Protein 4EFH (pdb70)

CATH classification: 3.30.420.40 (+2 more: 3.30.420.40, 3.90.640.10)

Solvent-accessible surface area: 17224 Å² total; per-residue (Å²): 154,85,8,0,0,0,6,9,13,11,15,84,0,30,0,0,22,7,18,3,48,36,16,134,8,53,2,21,1,9,0,0,61,44,138,180,119,103,199,137,117,20,17,10,0,93,84,0,57,83,70,106,55,106,4,68,35,63,108,3,3,76,65,10,35,21,113,48,40,70,1,0,52,51,0,1,91,28,0,0,81,73,60,14,184,18,23,0,85,121,25,30,0,0,0,2,9,3,2,89,23,61,138,58,14,30,49,83,7,0,77,16,0,4,109,63,9,72,0,54,12,0,27,2,9,44,22,0,10,0,1,0,13,22,29,26,53,2,22,0,0,0,0,16,1,24,47,1,13,0,6,0,0,0,0,106,60,10,130,5,24,61,120,0,11,46,102,13,63,1,0,2,77,34,0,8,64,24,0,12,140,7,0,79,119,82,68,47,82,18,98,77,74,52,50,88,78,32,0,87,37,0,18,93,143,27,5,27,4,2,96,51,37,150,122,36,62,125,45,26,91,79,59,83,81,31,77,99,77,32,115,23,110,122,45,50,95,16,47,0,3,37,4,29,0,36,0,0,0,0,0,6,65,6,80,52,45,72,58,188,50,36,0,0,21,64,5,0,58,55,0,0,87,101,4,90,105,115,25,46,140,44,0,1,15,32,0,1,0,0,9,34,7,0,73,14,89,33,1,32,93,15,0,66,80,31,0,79,84,69,11,76,121,136,43,144,8,92,28,24,32,23,118,72,22,96,67,2,14,0,19,0,0,0,11,5,2,34,13,101,33,1,88,109,31,19,0,35,61,146,48,8,110,146,53,23,27,59,19,0,52,122,57,45,141,42,64,111,108,65,8,7,120,25,1,108,180,26,84,169,32,140,155,87

Structure (mmCIF, N/CA/C/O backbone):
data_4EFH
#
_entry.id   4EFH
#
_cell.length_a   53.006
_cell.length_b   71.791
_cell.length_c   126.089
_cell.angle_alpha   90.000
_cell.angle_beta   90.000
_cell.angle_gamma   90.000
#
_symmetry.space_group_name_H-M   'P 21 21 21'
#
loop_
_entity.id
_entity.type
_entity.pdbx_description
1 polymer Actin-1
2 polymer 'Protein spire'
3 non-polymer 'CALCIUM ION'
4 non-polymer "ADENOSINE-5'-DIPHOSPHATE"
5 water water
#
loop_
_atom_site.group_PDB
_atom_site.id
_atom_site.type_symbol
_atom_site.label_atom_id
_atom_site.label_alt_id
_atom_site.label_comp_id
_atom_site.label_asym_id
_atom_site.label_entity_id
_atom_site.label_seq_id
_atom_site.pdbx_PDB_ins_code
_atom_site.Cartn_x
_atom_site.Cartn_y
_atom_site.Cartn_z
_atom_site.occupancy
_atom_site.B_iso_or_equiv
_atom_site.auth_seq_id
_atom_site.auth_comp_id
_atom_site.auth_asym_id
_atom_site.auth_atom_id
_atom_site.pdbx_PDB_model_num
ATOM 1 N N . VAL A 1 5 ? 18.086 6.525 -42.278 1.00 51.12 5 VAL A N 1
ATOM 2 C CA . VAL A 1 5 ? 17.281 7.725 -42.555 1.00 50.25 5 VAL A CA 1
ATOM 3 C C . VAL A 1 5 ? 16.028 7.721 -41.669 1.00 49.04 5 VAL A C 1
ATOM 4 O O . VAL A 1 5 ? 14.911 7.528 -42.172 1.00 49.03 5 VAL A O 1
ATOM 6 N N . GLN A 1 6 ? 16.218 7.907 -40.344 1.00 39.84 6 GLN A N 1
ATOM 7 C CA . GLN A 1 6 ? 15.107 7.836 -39.395 1.00 35.71 6 GLN A CA 1
ATOM 8 C C . GLN A 1 6 ? 14.359 9.122 -39.224 1.00 32.31 6 GLN A C 1
ATOM 9 O O . GLN A 1 6 ? 14.969 10.155 -38.933 1.00 31.70 6 GLN A O 1
ATOM 15 N N . ALA A 1 7 ? 13.019 9.060 -39.371 1.00 22.49 7 ALA A N 1
ATOM 16 C CA . ALA A 1 7 ? 12.160 10.214 -39.119 1.00 17.78 7 ALA A CA 1
ATOM 17 C C . ALA A 1 7 ? 11.959 10.317 -37.606 1.00 19.88 7 ALA A C 1
ATOM 18 O O . ALA A 1 7 ? 12.015 9.302 -36.892 1.00 17.70 7 ALA A O 1
ATOM 20 N N . LEU A 1 8 ? 11.753 11.550 -37.112 1.00 17.08 8 LEU A N 1
ATOM 21 C CA . LEU A 1 8 ? 11.543 11.792 -35.679 1.00 14.99 8 LEU A CA 1
ATOM 22 C C . LEU A 1 8 ? 10.095 12.060 -35.456 1.00 19.31 8 LEU A C 1
ATOM 23 O O . LEU A 1 8 ? 9.431 12.626 -36.323 1.00 18.97 8 LEU A O 1
ATOM 28 N N . VAL A 1 9 ? 9.582 11.608 -34.315 1.00 16.26 9 VAL A N 1
ATOM 29 C CA . VAL A 1 9 ? 8.172 11.781 -33.973 1.00 15.60 9 VAL A CA 1
ATOM 30 C C . VAL A 1 9 ? 8.114 12.478 -32.650 1.00 19.88 9 VAL A C 1
ATOM 31 O O . VAL A 1 9 ? 8.684 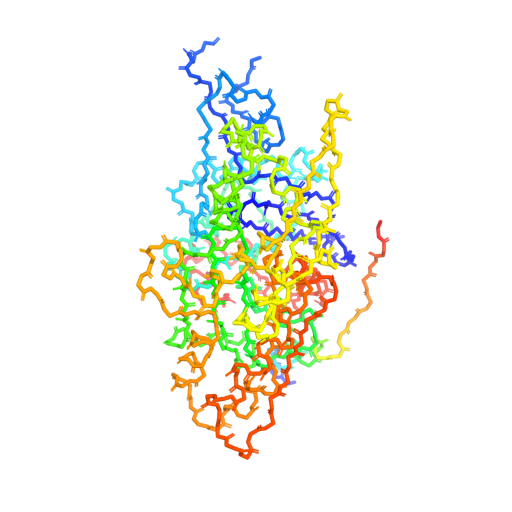11.984 -31.669 1.00 20.15 9 VAL A O 1
ATOM 35 N N . ILE A 1 10 ? 7.476 13.658 -32.637 1.00 16.37 10 ILE A N 1
ATOM 36 C CA . ILE A 1 10 ? 7.378 14.488 -31.444 1.00 16.03 10 ILE A CA 1
ATOM 37 C C . ILE A 1 10 ? 5.955 14.819 -31.141 1.00 21.35 10 ILE A C 1
ATOM 38 O O . ILE A 1 10 ? 5.291 15.561 -31.878 1.00 21.43 10 ILE A O 1
ATOM 43 N N . ASP A 1 11 ? 5.512 14.314 -30.008 1.00 18.17 11 ASP A N 1
ATOM 44 C CA . ASP A 1 11 ? 4.178 14.548 -29.496 1.00 17.70 11 ASP A CA 1
ATOM 45 C C . ASP A 1 11 ? 4.298 15.499 -28.320 1.00 24.10 11 ASP A C 1
ATOM 46 O O . ASP A 1 11 ? 4.746 15.116 -27.247 1.00 23.65 11 ASP A O 1
ATOM 51 N N . ASN A 1 12 ? 3.927 16.750 -28.546 1.00 24.69 12 ASN A N 1
ATOM 52 C CA . ASN A 1 12 ? 3.994 17.818 -27.552 1.00 26.68 12 ASN A CA 1
ATOM 53 C C . ASN A 1 12 ? 2.637 17.893 -26.831 1.00 32.05 12 ASN A C 1
ATOM 54 O O . ASN A 1 12 ? 1.662 18.443 -27.352 1.00 33.91 12 ASN A O 1
ATOM 59 N N . GLY A 1 13 ? 2.568 17.257 -25.683 1.00 27.21 13 GLY A N 1
ATOM 60 C CA . GLY A 1 13 ? 1.333 17.197 -24.928 1.00 26.49 13 GLY A CA 1
ATOM 61 C C . GLY A 1 13 ? 1.279 18.320 -23.937 1.00 28.82 13 GLY A C 1
ATOM 62 O O . GLY A 1 13 ? 2.317 18.866 -23.589 1.00 29.84 13 GLY A O 1
ATOM 63 N N . SER A 1 14 ? 0.089 18.627 -23.431 1.00 23.53 14 SER A N 1
ATOM 64 C CA . SER A 1 14 ? -0.117 19.679 -22.440 1.00 23.10 14 SER A CA 1
ATOM 65 C C . SER A 1 14 ? 0.650 19.431 -21.137 1.00 27.14 14 SER A C 1
ATOM 66 O O . SER A 1 14 ? 0.984 20.385 -20.398 1.00 27.97 14 SER A O 1
ATOM 69 N N . GLY A 1 15 ? 0.945 18.158 -20.885 1.00 20.49 15 GLY A N 1
ATOM 70 C CA . GLY A 1 15 ? 1.634 17.756 -19.676 1.00 20.75 15 GLY A CA 1
ATOM 71 C C . GLY A 1 15 ? 2.941 17.061 -19.927 1.00 26.50 15 GLY A C 1
ATOM 72 O O . GLY A 1 15 ? 3.902 17.323 -19.221 1.00 25.83 15 GLY A O 1
ATOM 73 N N . MET A 1 16 ? 2.983 16.138 -20.899 1.00 26.41 16 MET A N 1
ATOM 74 C CA . MET A 1 16 ? 4.196 15.378 -21.182 1.00 27.41 16 MET A CA 1
ATOM 75 C C . MET A 1 16 ? 4.540 15.418 -22.646 1.00 31.87 16 MET A C 1
ATOM 76 O O . MET A 1 16 ? 3.672 15.249 -23.498 1.00 30.57 16 MET A O 1
ATOM 81 N N . CYS A 1 17 ? 5.825 15.593 -22.944 1.00 30.37 17 CYS A N 1
ATOM 82 C CA . CYS A 1 17 ? 6.309 15.512 -24.310 1.00 29.54 17 CYS A CA 1
ATOM 83 C C . CYS A 1 17 ? 6.820 14.084 -24.487 1.00 26.51 17 CYS A C 1
ATOM 84 O O . CYS A 1 17 ? 7.478 13.544 -23.595 1.00 26.19 17 CYS A O 1
ATOM 87 N N . LYS A 1 18 ? 6.425 13.455 -25.595 1.00 17.78 18 LYS A N 1
ATOM 88 C CA . LYS A 1 18 ? 6.752 12.088 -25.966 1.00 16.68 18 LYS A CA 1
ATOM 89 C C . LYS A 1 18 ? 7.550 12.228 -27.254 1.00 19.27 18 LYS A C 1
ATOM 90 O O . LYS A 1 18 ? 7.094 12.901 -28.194 1.00 17.23 18 LYS A O 1
ATOM 96 N N . ALA A 1 19 ? 8.743 11.611 -27.297 1.00 13.85 19 ALA A N 1
ATOM 97 C CA . ALA A 1 19 ? 9.591 11.728 -28.472 1.00 12.22 19 ALA A CA 1
ATOM 98 C C . ALA A 1 19 ? 10.327 10.465 -28.792 1.00 16.65 19 ALA A C 1
ATOM 99 O O . ALA A 1 19 ? 10.749 9.734 -27.897 1.00 16.66 19 ALA A O 1
ATOM 101 N N . GLY A 1 20 ? 10.553 10.245 -30.074 1.00 13.06 20 GLY A N 1
ATOM 102 C CA . GLY A 1 20 ? 11.311 9.084 -30.489 1.00 12.88 20 GLY A CA 1
ATOM 103 C C . GLY A 1 20 ? 11.464 8.959 -31.982 1.00 18.78 20 GLY A C 1
ATOM 104 O O . GLY A 1 20 ? 11.289 9.931 -32.727 1.00 17.28 20 GLY A O 1
ATOM 105 N N . PHE A 1 21 ? 11.746 7.727 -32.418 1.00 16.82 21 PHE A N 1
ATOM 106 C CA . PHE A 1 21 ? 12.026 7.419 -33.811 1.00 17.09 21 PHE A CA 1
ATOM 107 C C . PHE A 1 21 ? 10.906 6.692 -34.473 1.00 22.63 21 PHE A C 1
ATOM 108 O O . PHE A 1 21 ? 10.380 5.728 -33.903 1.00 20.43 21 PHE A O 1
ATOM 116 N N . ALA A 1 22 ? 10.528 7.155 -35.694 1.00 22.37 22 ALA A N 1
ATOM 117 C CA . ALA A 1 22 ? 9.452 6.523 -36.492 1.00 22.14 22 ALA A CA 1
ATOM 118 C C . ALA A 1 22 ? 9.884 5.093 -36.817 1.00 24.14 22 ALA A C 1
ATOM 119 O O . ALA A 1 22 ? 11.054 4.874 -37.149 1.00 22.49 22 ALA A O 1
ATOM 121 N N . GLY A 1 23 ? 8.958 4.142 -36.664 1.00 22.29 23 GLY A N 1
ATOM 122 C CA . GLY A 1 23 ? 9.244 2.719 -36.882 1.00 22.51 23 GLY A CA 1
ATOM 123 C C . GLY A 1 23 ? 9.379 1.966 -35.575 1.00 24.19 23 GLY A C 1
ATOM 124 O O . GLY A 1 23 ? 9.222 0.747 -35.548 1.00 23.67 23 GLY A O 1
ATOM 125 N N . ASP A 1 24 ? 9.592 2.708 -34.464 1.00 19.91 24 ASP A N 1
ATOM 126 C CA . ASP A 1 24 ? 9.695 2.177 -33.109 1.00 19.48 24 ASP A CA 1
ATOM 127 C C . ASP A 1 24 ? 8.327 2.045 -32.483 1.00 23.31 24 ASP A C 1
ATOM 128 O O . ASP A 1 24 ? 7.432 2.840 -32.775 1.00 21.60 24 ASP A O 1
ATOM 133 N N . ASP A 1 25 ? 8.161 1.055 -31.594 1.00 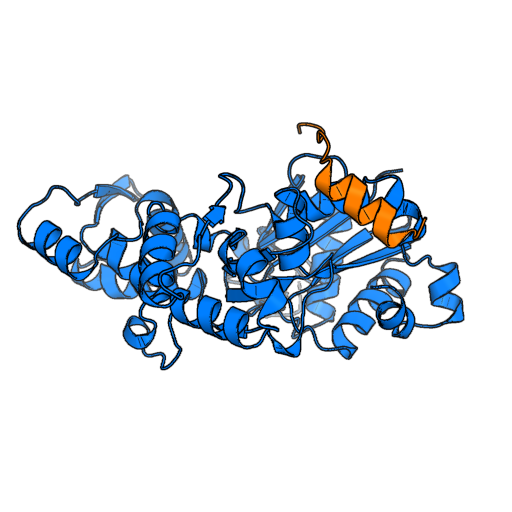22.36 25 ASP A N 1
ATOM 134 C CA . ASP A 1 25 ? 6.867 0.801 -30.940 1.00 21.86 25 ASP A CA 1
ATOM 135 C C . ASP A 1 25 ? 6.547 1.736 -29.759 1.00 23.84 25 ASP A C 1
ATOM 136 O O . ASP A 1 25 ? 5.431 1.734 -29.252 1.00 22.35 25 ASP A O 1
ATOM 141 N N . ALA A 1 26 ? 7.531 2.512 -29.313 1.00 21.61 26 ALA A N 1
ATOM 142 C CA . ALA A 1 26 ? 7.384 3.378 -28.144 1.00 21.13 26 ALA A CA 1
ATOM 143 C C . ALA A 1 26 ? 8.354 4.565 -28.200 1.00 24.80 26 ALA A C 1
ATOM 144 O O . ALA A 1 26 ? 9.437 4.458 -28.800 1.00 23.02 26 ALA A O 1
ATOM 146 N N . PRO A 1 27 ? 7.985 5.708 -27.570 1.00 20.42 27 PRO A N 1
ATOM 147 C CA . PRO A 1 27 ? 8.917 6.852 -27.553 1.00 19.25 27 PRO A CA 1
ATOM 148 C C . PRO A 1 27 ? 10.172 6.531 -26.738 1.00 24.86 27 PRO A C 1
ATOM 149 O O . PRO A 1 27 ? 10.099 5.755 -25.780 1.00 24.44 27 PRO A O 1
ATOM 153 N N . ARG A 1 28 ? 11.329 7.113 -27.123 1.00 22.53 28 ARG A N 1
ATOM 154 C CA . ARG A 1 28 ? 12.564 6.917 -26.376 1.00 23.22 28 ARG A CA 1
ATOM 155 C C . ARG A 1 28 ? 12.598 7.838 -25.164 1.00 26.69 28 ARG A C 1
ATOM 156 O O . ARG A 1 28 ? 13.299 7.549 -24.198 1.00 28.85 28 ARG A O 1
ATOM 164 N N . ALA A 1 29 ? 11.852 8.944 -25.211 1.00 20.65 29 ALA A N 1
ATOM 165 C CA . ALA A 1 29 ? 11.812 9.915 -24.127 1.00 20.39 29 ALA A CA 1
ATOM 166 C C . ALA A 1 29 ? 10.402 10.428 -23.870 1.00 25.83 29 ALA A C 1
ATOM 167 O O . ALA A 1 29 ? 9.641 10.702 -24.812 1.00 25.84 29 ALA A O 1
ATOM 169 N N . VAL A 1 30 ? 10.064 10.543 -22.576 1.00 21.56 30 VAL A N 1
ATOM 170 C CA . VAL A 1 30 ? 8.803 11.051 -22.029 1.00 20.69 30 VAL A CA 1
ATOM 171 C C . VAL A 1 30 ? 9.223 11.955 -20.880 1.00 24.80 30 VAL A C 1
ATOM 172 O O . VAL A 1 30 ? 9.848 11.488 -19.927 1.00 25.57 30 VAL A O 1
ATOM 176 N N . PHE A 1 31 ? 8.939 13.255 -20.999 1.00 20.24 31 PHE A N 1
ATOM 177 C CA . PHE A 1 31 ? 9.350 14.284 -20.030 1.00 19.35 31 PHE A CA 1
ATOM 178 C C . PHE A 1 31 ? 8.299 15.415 -19.903 1.00 22.12 31 PHE A C 1
ATOM 179 O O . PHE A 1 31 ? 7.616 15.719 -20.889 1.00 19.25 31 PHE A O 1
ATOM 187 N N . PRO A 1 32 ? 8.119 15.999 -18.688 1.00 20.55 32 PRO A N 1
ATOM 188 C CA . PRO A 1 32 ? 7.121 17.091 -18.521 1.00 19.86 32 PRO A CA 1
ATOM 189 C C . PRO A 1 32 ? 7.313 18.255 -19.495 1.00 24.19 32 PRO A C 1
ATOM 190 O O . PRO A 1 32 ? 8.445 18.646 -19.759 1.00 23.02 32 PRO A O 1
ATOM 194 N N . SER A 1 33 ? 6.212 18.827 -20.009 1.00 22.36 33 SER A N 1
ATOM 195 C CA . SER A 1 33 ? 6.245 19.944 -20.960 1.00 22.78 33 SER A CA 1
ATOM 196 C C . SER A 1 33 ? 6.394 21.277 -20.193 1.00 30.02 33 SER A C 1
ATOM 197 O O . SER A 1 33 ? 5.492 22.125 -20.199 1.00 29.31 33 SER A O 1
ATOM 200 N N . ILE A 1 34 ? 7.529 21.423 -19.488 1.00 28.09 34 ILE A N 1
ATOM 201 C CA . ILE A 1 34 ? 7.823 22.571 -18.642 1.00 28.33 34 ILE A CA 1
ATOM 202 C C . ILE A 1 34 ? 9.184 23.155 -18.956 1.00 29.58 34 ILE A C 1
ATOM 203 O O . ILE A 1 34 ? 10.116 22.415 -19.272 1.00 31.08 34 ILE A O 1
ATOM 208 N N . VAL A 1 35 ? 9.290 24.482 -18.917 1.00 23.31 35 VAL A N 1
ATOM 209 C CA . VAL A 1 35 ? 10.546 25.218 -19.136 1.00 22.23 35 VAL A CA 1
ATOM 210 C C . VAL A 1 35 ? 10.785 25.971 -17.832 1.00 27.16 35 VAL A C 1
ATOM 211 O O . VAL A 1 35 ? 9.849 26.552 -17.301 1.00 26.85 35 VAL A O 1
ATOM 215 N N . GLY A 1 36 ? 12.010 25.954 -17.324 1.00 26.63 36 GLY A N 1
ATOM 216 C CA . GLY A 1 36 ? 12.356 26.657 -16.096 1.00 28.52 36 GLY A CA 1
ATOM 217 C C . GLY A 1 36 ? 13.311 27.801 -16.363 1.00 36.76 36 GLY A C 1
ATOM 218 O O . GLY A 1 36 ? 14.374 27.590 -16.948 1.00 35.53 36 GLY A O 1
ATOM 219 N N . ARG A 1 37 ? 12.941 29.019 -15.955 1.00 38.47 37 ARG A N 1
ATOM 220 C CA . ARG A 1 37 ? 13.794 30.195 -16.163 1.00 42.02 37 ARG A CA 1
ATOM 221 C C . ARG A 1 37 ? 14.320 30.718 -14.820 1.00 53.03 37 ARG A C 1
ATOM 222 O O . ARG A 1 37 ? 13.509 30.956 -13.919 1.00 51.91 37 ARG A O 1
ATOM 230 N N . PRO A 1 38 ? 15.656 30.932 -14.666 1.00 56.47 38 PRO A N 1
ATOM 231 C CA . PRO A 1 38 ? 16.175 31.457 -13.382 1.00 59.41 38 PRO A CA 1
ATOM 232 C C . PRO A 1 38 ? 15.528 32.776 -12.980 1.00 68.25 38 PRO A C 1
ATOM 233 O O . PRO A 1 38 ? 15.287 33.629 -13.832 1.00 67.12 38 PRO A O 1
ATOM 237 N N . ARG A 1 39 ? 15.175 32.895 -11.699 1.00 70.52 39 ARG A N 1
ATOM 238 C CA . ARG A 1 39 ? 14.525 34.085 -11.156 1.00 73.70 39 ARG A CA 1
ATOM 239 C C . ARG A 1 39 ? 15.516 35.247 -10.984 1.00 86.42 39 ARG A C 1
ATOM 240 O O . ARG A 1 39 ? 15.162 36.392 -11.271 1.00 86.75 39 ARG A O 1
ATOM 248 N N . HIS A 1 40 ? 16.755 34.947 -10.531 1.00 89.14 40 HIS A N 1
ATOM 249 C CA . HIS A 1 40 ? 17.813 35.934 -10.262 1.00 92.99 40 HIS A CA 1
ATOM 250 C C . HIS A 1 40 ? 18.575 36.511 -11.472 1.00 99.55 40 HIS A C 1
ATOM 251 O O . HIS A 1 40 ? 19.088 37.634 -11.375 1.00 100.41 40 HIS A O 1
ATOM 258 N N . THR A 1 41 ? 18.660 35.743 -12.590 1.00 96.30 41 THR A N 1
ATOM 259 C CA . THR A 1 41 ? 19.350 36.102 -13.845 1.00 96.39 41 THR A CA 1
ATOM 260 C C . THR A 1 41 ? 20.827 36.541 -13.614 1.00 103.19 41 THR A C 1
ATOM 261 O O . THR A 1 41 ? 21.212 37.678 -13.920 1.00 103.60 41 THR A O 1
ATOM 265 N N . GLY A 1 42 ? 21.615 35.628 -13.044 1.00 100.80 42 GLY A N 1
ATOM 266 C CA . GLY A 1 42 ? 23.024 35.847 -12.738 1.00 130.79 42 GLY A CA 1
ATOM 267 C C . GLY A 1 42 ? 23.926 34.776 -13.314 1.00 158.00 42 GLY A C 1
ATOM 268 O O . GLY A 1 42 ? 24.834 34.292 -12.638 1.00 119.61 42 GLY A O 1
ATOM 269 N N . GLN A 1 49 ? 24.864 26.806 -13.488 1.00 81.23 49 GLN A N 1
ATOM 270 C CA . GLN A 1 49 ? 24.179 27.943 -14.101 1.00 80.03 49 GLN A CA 1
ATOM 271 C C . GLN A 1 49 ? 23.944 27.760 -15.608 1.00 81.27 49 GLN A C 1
ATOM 272 O O . GLN A 1 49 ? 24.898 27.569 -16.369 1.00 81.73 49 GLN A O 1
ATOM 278 N N . LYS A 1 50 ? 22.658 27.788 -16.018 1.00 74.05 50 LYS A N 1
ATOM 279 C CA . LYS A 1 50 ? 22.196 27.661 -17.407 1.00 71.04 50 LYS A CA 1
ATOM 280 C C . LYS A 1 50 ? 21.052 28.644 -17.666 1.00 71.18 50 LYS A C 1
ATOM 281 O O . LYS A 1 50 ? 20.330 29.009 -16.729 1.00 71.39 50 LYS A O 1
ATOM 287 N N . ASP A 1 51 ? 20.907 29.091 -18.929 1.00 63.73 51 ASP A N 1
ATOM 288 C CA . ASP A 1 51 ? 19.896 30.073 -19.346 1.00 61.64 51 ASP A CA 1
ATOM 289 C C . ASP A 1 51 ? 18.444 29.607 -19.193 1.00 57.41 51 ASP A C 1
ATOM 290 O O . ASP A 1 51 ? 17.558 30.442 -19.006 1.00 57.02 51 ASP A O 1
ATOM 295 N N . SER A 1 52 ? 18.207 28.282 -19.287 1.00 46.76 52 SER A N 1
ATOM 296 C CA . SER A 1 52 ? 16.902 27.643 -19.148 1.00 41.86 52 SER A CA 1
ATOM 297 C C . SER A 1 52 ? 17.090 26.162 -18.850 1.00 39.60 52 SER A C 1
ATOM 298 O O . SER A 1 52 ? 18.145 25.597 -19.149 1.00 38.92 52 SER A O 1
ATOM 301 N N . TYR A 1 53 ? 16.050 25.531 -18.289 1.00 32.38 53 TYR A N 1
ATOM 302 C CA . TYR A 1 53 ? 15.994 24.100 -17.993 1.00 31.39 53 TYR A CA 1
ATOM 303 C C . TYR A 1 53 ? 14.682 23.564 -18.552 1.00 31.15 53 TYR A C 1
ATOM 304 O O . TYR A 1 53 ? 13.687 24.278 -18.551 1.00 32.08 53 TYR A O 1
ATOM 313 N N . VAL A 1 54 ? 14.682 22.338 -19.063 1.00 24.72 54 VAL A N 1
ATOM 314 C CA . VAL A 1 54 ? 13.497 21.709 -19.651 1.00 23.27 54 VAL A CA 1
ATOM 315 C C . VAL A 1 54 ? 13.234 20.373 -18.957 1.00 30.10 54 VAL A C 1
ATOM 316 O O . VAL A 1 54 ? 14.184 19.726 -18.532 1.00 31.50 54 VAL A O 1
ATOM 320 N N . GLY A 1 55 ? 11.951 20.013 -18.816 1.00 26.87 55 GLY A N 1
ATOM 321 C CA . GLY A 1 55 ? 11.481 18.753 -18.259 1.00 27.20 55 GLY A CA 1
ATOM 322 C C . GLY A 1 55 ? 11.835 18.447 -16.815 1.00 34.26 55 GLY A C 1
ATOM 323 O O . GLY A 1 55 ? 11.628 19.277 -15.920 1.00 33.69 55 GLY A O 1
ATOM 324 N N . ASP A 1 56 ? 12.347 17.213 -16.592 1.00 32.72 56 ASP A N 1
ATOM 325 C CA . ASP A 1 56 ? 12.730 16.667 -15.281 1.00 33.65 56 ASP A CA 1
ATOM 326 C C . ASP A 1 56 ? 13.704 17.537 -14.544 1.00 36.74 56 ASP A C 1
ATOM 327 O O . ASP A 1 56 ? 13.526 17.713 -13.345 1.00 36.88 56 ASP A O 1
ATOM 332 N N . GLU A 1 57 ? 14.690 18.135 -15.263 1.00 32.97 57 GLU A N 1
ATOM 333 C CA . GLU A 1 57 ? 15.669 19.035 -14.667 1.00 33.96 57 GLU A CA 1
ATOM 334 C C . GLU A 1 57 ? 15.016 20.325 -14.188 1.00 38.53 57 GLU A C 1
ATOM 335 O O . GLU A 1 57 ? 15.397 20.801 -13.112 1.00 39.95 57 GLU A O 1
ATOM 341 N N . ALA A 1 58 ? 14.032 20.883 -14.963 1.00 31.94 58 ALA A N 1
ATOM 342 C CA . ALA A 1 58 ? 13.324 22.108 -14.576 1.00 31.34 58 ALA A CA 1
ATOM 343 C C . ALA A 1 58 ? 12.574 21.903 -13.259 1.00 37.89 58 ALA A C 1
ATOM 344 O O . ALA A 1 58 ? 12.644 22.758 -12.373 1.00 38.55 58 ALA A O 1
ATOM 346 N N . GLN A 1 59 ? 11.927 20.734 -13.113 1.00 35.31 59 GLN A N 1
ATOM 347 C CA . GLN A 1 59 ? 11.160 20.332 -11.937 1.00 36.54 59 GLN A CA 1
ATOM 348 C C . GLN A 1 59 ? 12.053 20.105 -10.722 1.00 41.38 59 GLN A C 1
ATOM 349 O O . GLN A 1 59 ? 11.656 20.449 -9.618 1.00 43.66 59 GLN A O 1
ATOM 355 N N . SER A 1 60 ? 13.249 19.538 -10.919 1.00 36.64 60 SER A N 1
ATOM 356 C CA . SER A 1 60 ? 14.193 19.247 -9.841 1.00 37.53 60 SER A CA 1
ATOM 357 C C . SER A 1 60 ? 14.863 20.505 -9.276 1.00 43.01 60 SER A C 1
ATOM 358 O O . SER A 1 60 ? 15.476 20.458 -8.201 1.00 45.46 60 SER A O 1
ATOM 361 N N . LYS A 1 61 ? 14.735 21.631 -9.999 1.00 37.50 61 LYS A N 1
ATOM 362 C CA . LYS A 1 61 ? 15.271 22.945 -9.616 1.00 36.94 61 LYS A CA 1
ATOM 363 C C . LYS A 1 61 ? 14.112 23.973 -9.460 1.00 38.75 61 LYS A C 1
ATOM 364 O O . LYS A 1 61 ? 14.365 25.171 -9.439 1.00 38.35 61 LYS A O 1
ATOM 370 N N . ARG A 1 62 ? 12.844 23.496 -9.345 1.00 34.48 62 ARG A N 1
ATOM 371 C CA . ARG A 1 62 ? 11.625 24.314 -9.217 1.00 33.84 62 ARG A CA 1
ATOM 372 C C . ARG A 1 62 ? 11.683 25.470 -8.222 1.00 38.66 62 ARG A C 1
ATOM 373 O O . ARG A 1 62 ? 11.040 26.494 -8.455 1.00 38.23 62 ARG A O 1
ATOM 381 N N . GLY A 1 63 ? 12.453 25.296 -7.148 1.00 36.99 63 GLY A N 1
ATOM 382 C CA . GLY A 1 63 ? 12.637 26.288 -6.095 1.00 38.23 63 GLY A CA 1
ATOM 383 C C . GLY A 1 63 ? 13.489 27.489 -6.465 1.00 42.75 63 GLY A C 1
ATOM 384 O O . GLY A 1 63 ? 13.549 28.454 -5.700 1.00 43.57 63 GLY A O 1
ATOM 385 N N . ILE A 1 64 ? 14.189 27.435 -7.609 1.00 38.89 64 ILE A N 1
ATOM 386 C CA . ILE A 1 64 ? 15.030 28.552 -8.063 1.00 39.52 64 ILE A CA 1
ATOM 387 C C . ILE A 1 64 ? 14.660 29.004 -9.460 1.00 42.63 64 ILE A C 1
ATOM 388 O O . ILE A 1 64 ? 15.254 29.946 -9.983 1.00 44.21 64 ILE A O 1
ATOM 393 N N . LEU A 1 65 ? 13.680 28.346 -10.062 1.00 36.05 65 LEU A N 1
ATOM 394 C CA . LEU A 1 65 ? 13.262 28.701 -11.397 1.00 34.77 65 LEU A CA 1
ATOM 395 C C . LEU A 1 65 ? 11.813 29.175 -11.438 1.00 40.86 65 LEU A C 1
ATOM 396 O O . LEU A 1 65 ? 10.984 28.811 -10.587 1.00 41.20 65 LEU A O 1
ATOM 401 N N . THR A 1 66 ? 11.514 29.982 -12.465 1.00 37.10 66 THR A N 1
ATOM 402 C CA . THR A 1 66 ? 10.160 30.370 -12.818 1.00 35.53 66 THR A CA 1
ATOM 403 C C . THR A 1 66 ? 9.763 29.250 -13.777 1.00 34.81 66 THR A C 1
ATOM 404 O O . THR A 1 66 ? 10.356 29.123 -14.857 1.00 33.01 66 THR A O 1
ATOM 408 N N . LEU A 1 67 ? 8.849 28.383 -13.334 1.00 29.84 67 LEU A N 1
ATOM 409 C CA . LEU A 1 67 ? 8.408 27.267 -14.150 1.00 28.23 67 LEU A CA 1
ATOM 410 C C . LEU A 1 67 ? 7.336 27.690 -15.115 1.00 34.70 67 LEU A C 1
ATOM 411 O O . LEU A 1 67 ? 6.334 28.272 -14.700 1.00 36.24 67 LEU A O 1
ATOM 416 N N . LYS A 1 68 ? 7.523 27.348 -16.397 1.00 31.01 68 LYS A N 1
ATOM 417 C CA . LYS A 1 68 ? 6.609 27.672 -17.492 1.00 30.75 68 LYS A CA 1
ATOM 418 C C . LYS A 1 68 ? 5.950 26.427 -18.101 1.00 33.74 68 LYS A C 1
ATOM 419 O O . LYS A 1 68 ? 6.614 25.412 -18.294 1.00 33.41 68 LYS A O 1
ATOM 425 N N . TYR A 1 69 ? 4.643 26.510 -18.396 1.00 29.42 69 TYR A N 1
ATOM 426 C CA . TYR A 1 69 ? 3.821 25.427 -18.965 1.00 27.94 69 TYR A CA 1
ATOM 427 C C . TYR A 1 69 ? 3.302 25.972 -20.312 1.00 28.59 69 TYR A C 1
ATOM 428 O O . TYR A 1 69 ? 2.177 26.464 -20.385 1.00 27.73 69 TYR A O 1
ATOM 437 N N . PRO A 1 70 ? 4.172 26.019 -21.359 1.00 23.52 70 PRO A N 1
ATOM 438 C CA . PRO A 1 70 ? 3.781 26.688 -22.629 1.00 22.35 70 PRO A CA 1
ATOM 439 C C . PRO A 1 70 ? 2.656 26.086 -23.447 1.00 22.80 70 PRO A C 1
ATOM 440 O O . PRO A 1 70 ? 2.252 26.688 -24.430 1.00 21.82 70 PRO A O 1
ATOM 444 N N . ILE A 1 71 ? 2.250 24.867 -23.112 1.00 20.25 71 ILE A N 1
ATOM 445 C CA . ILE A 1 71 ? 1.209 24.114 -23.801 1.00 21.14 71 ILE A CA 1
ATOM 446 C C . ILE A 1 71 ? 0.150 23.636 -22.807 1.00 28.78 71 ILE A C 1
ATOM 447 O O . ILE A 1 71 ? -0.504 22.647 -23.079 1.00 29.67 71 ILE A O 1
ATOM 452 N N . GLU A 1 72 ? -0.026 24.343 -21.694 1.00 28.07 72 GLU A N 1
ATOM 453 C CA . GLU A 1 72 ? -0.947 24.094 -20.575 1.00 29.43 72 GLU A CA 1
ATOM 454 C C . GLU A 1 72 ? -2.289 23.425 -20.978 1.00 31.55 72 GLU A C 1
ATOM 455 O O . GLU A 1 72 ? -2.628 22.389 -20.405 1.00 29.91 72 GLU A O 1
ATOM 461 N N . HIS A 1 73 ? -2.989 23.978 -22.002 1.00 27.55 73 HIS A N 1
ATOM 462 C CA . HIS A 1 73 ? -4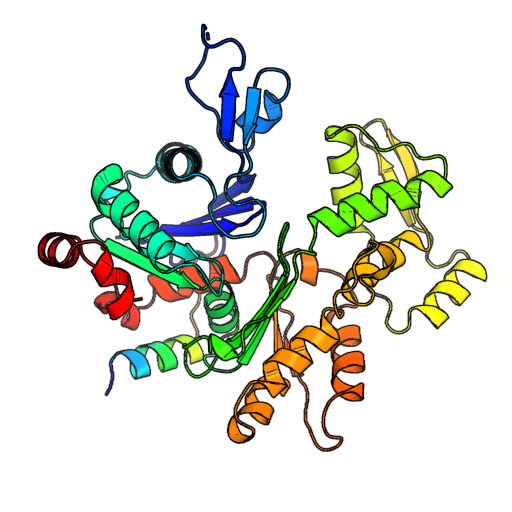.249 23.448 -22.527 1.00 27.93 73 HIS A CA 1
ATOM 463 C C . HIS A 1 73 ? -4.178 22.955 -23.994 1.00 28.11 73 HIS A C 1
ATOM 464 O O . HIS A 1 73 ? -5.180 23.033 -24.714 1.00 28.45 73 HIS A O 1
ATOM 471 N N . GLY A 1 74 ? -3.033 22.422 -24.414 1.00 20.80 74 GLY A N 1
ATOM 472 C CA . GLY A 1 74 ? -2.897 21.859 -25.756 1.00 19.93 74 GLY A CA 1
ATOM 473 C C . GLY A 1 74 ? -2.484 22.793 -26.871 1.00 24.62 74 GLY A C 1
ATOM 474 O O . GLY A 1 74 ? -1.992 22.334 -27.916 1.00 23.99 74 GLY A O 1
ATOM 475 N N . ILE A 1 75 ? -2.690 24.108 -26.661 1.00 21.29 75 ILE A N 1
ATOM 476 C CA . ILE A 1 75 ? -2.326 25.186 -27.576 1.00 20.14 75 ILE A CA 1
ATOM 477 C C . ILE A 1 75 ? -1.100 25.896 -27.011 1.00 21.57 75 ILE A C 1
ATOM 478 O O . ILE A 1 75 ? -1.076 26.200 -25.818 1.00 22.35 75 ILE A O 1
ATOM 483 N N . VAL A 1 76 ? -0.080 26.151 -27.855 1.00 16.25 76 VAL A N 1
ATOM 484 C CA . VAL A 1 76 ? 1.146 26.848 -27.436 1.00 15.62 76 VAL A CA 1
ATOM 485 C C . VAL A 1 76 ? 0.812 28.309 -27.142 1.00 21.93 76 VAL A C 1
ATOM 486 O O . VAL A 1 76 ? 0.252 28.991 -28.012 1.00 22.30 76 VAL A O 1
ATOM 490 N N . THR A 1 77 ? 1.176 28.795 -25.940 1.00 17.41 77 THR A N 1
ATOM 491 C CA . THR A 1 77 ? 0.999 30.204 -25.576 1.00 16.94 77 THR A CA 1
ATOM 492 C C . THR A 1 77 ? 2.348 30.963 -25.580 1.00 20.89 77 THR A C 1
ATOM 493 O O . THR A 1 77 ? 2.366 32.191 -25.412 1.00 21.25 77 THR A O 1
ATOM 497 N N . ASN A 1 78 ? 3.484 30.241 -25.698 1.00 17.13 78 ASN A N 1
ATOM 498 C CA . ASN A 1 78 ? 4.815 30.872 -25.739 1.00 17.61 78 ASN A CA 1
ATOM 499 C C . ASN A 1 78 ? 5.792 30.094 -26.643 1.00 22.36 78 ASN A C 1
ATOM 500 O O . ASN A 1 78 ? 6.180 28.961 -26.302 1.00 21.83 78 ASN A O 1
ATOM 505 N N . TRP A 1 79 ? 6.184 30.714 -27.788 1.00 18.06 79 TRP A N 1
ATOM 506 C CA . TRP A 1 79 ? 7.044 30.088 -28.813 1.00 18.28 79 TRP A CA 1
ATOM 507 C C . TRP A 1 79 ? 8.502 29.893 -28.476 1.00 25.07 79 TRP A C 1
ATOM 508 O O . TRP A 1 79 ? 9.095 28.901 -28.916 1.00 26.38 79 TRP A O 1
ATOM 519 N N . ASP A 1 80 ? 9.069 30.805 -27.665 1.00 20.66 80 ASP A N 1
ATOM 520 C CA . ASP A 1 80 ? 10.428 30.697 -27.163 1.00 19.99 80 ASP A CA 1
ATOM 521 C C . ASP A 1 80 ? 10.496 29.465 -26.252 1.00 24.53 80 ASP A C 1
ATOM 522 O O . ASP A 1 80 ? 11.397 28.636 -26.411 1.00 24.68 80 ASP A O 1
ATOM 527 N N . ASP A 1 81 ? 9.511 29.315 -25.332 1.00 21.19 81 ASP A N 1
ATOM 528 C CA . ASP A 1 81 ? 9.435 28.159 -24.433 1.00 20.11 81 ASP A CA 1
ATOM 529 C C . ASP A 1 81 ? 9.301 26.889 -25.286 1.00 22.22 81 ASP A C 1
ATOM 530 O O . ASP A 1 81 ? 9.986 25.889 -25.024 1.00 21.07 81 ASP A O 1
ATOM 535 N N . MET A 1 82 ? 8.479 26.965 -26.345 1.00 19.01 82 MET A N 1
ATOM 536 C CA . MET A 1 82 ? 8.327 25.854 -27.274 1.00 20.65 82 MET A CA 1
ATOM 537 C C . MET A 1 82 ? 9.676 25.453 -27.983 1.00 24.56 82 MET A C 1
ATOM 538 O O . MET A 1 82 ? 9.996 24.268 -28.021 1.00 24.26 82 MET A O 1
ATOM 543 N N . GLU A 1 83 ? 10.461 26.438 -28.491 1.00 22.12 83 GLU A N 1
ATOM 544 C CA . GLU A 1 83 ? 11.773 26.226 -29.135 1.00 22.81 83 GLU A CA 1
ATOM 545 C C . GLU A 1 83 ? 12.756 25.533 -28.173 1.00 25.72 83 GLU A C 1
ATOM 546 O O . GLU A 1 83 ? 13.498 24.631 -28.590 1.00 23.57 83 GLU A O 1
ATOM 552 N N . LYS A 1 84 ? 12.742 25.965 -26.883 1.00 21.21 84 LYS A N 1
ATOM 553 C CA . LYS A 1 84 ? 13.541 25.380 -25.813 1.00 20.89 84 LYS A CA 1
ATOM 554 C C . LYS A 1 84 ? 13.188 23.933 -25.547 1.00 23.24 84 LYS A C 1
ATOM 555 O O . LYS A 1 84 ? 14.081 23.111 -25.436 1.00 22.65 84 LYS A O 1
ATOM 561 N N . ILE A 1 85 ? 11.890 23.594 -25.554 1.00 21.86 85 ILE A N 1
ATOM 562 C CA . ILE A 1 85 ? 11.430 22.211 -25.400 1.00 20.72 85 ILE A CA 1
ATOM 563 C C . ILE A 1 85 ? 11.929 21.400 -26.591 1.00 22.66 85 ILE A C 1
ATOM 564 O O . ILE A 1 85 ? 12.504 20.332 -26.383 1.00 23.94 85 ILE A O 1
ATOM 569 N N . TRP A 1 86 ? 11.764 21.924 -27.829 1.00 16.68 86 TRP A N 1
ATOM 570 C CA . TRP A 1 86 ? 12.229 21.216 -29.029 1.00 16.14 86 TRP A CA 1
ATOM 571 C C . TRP A 1 86 ? 13.756 21.024 -29.052 1.00 20.46 86 TRP A C 1
ATOM 572 O O . TRP A 1 86 ? 14.228 19.911 -29.308 1.00 18.58 86 TRP A O 1
ATOM 583 N N . HIS A 1 87 ? 14.507 22.082 -28.690 1.00 19.17 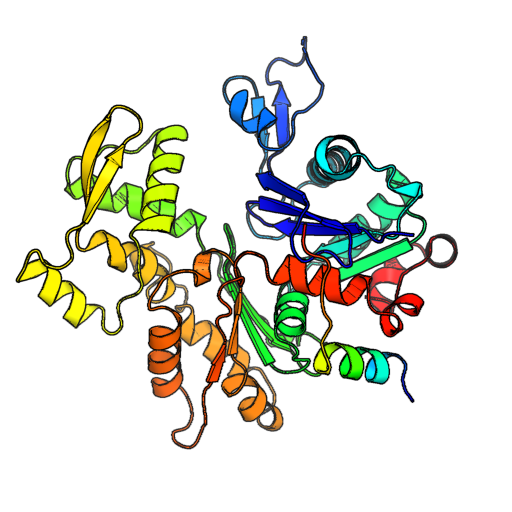87 HIS A N 1
ATOM 584 C CA . HIS A 1 87 ? 15.977 22.042 -28.609 1.00 20.99 87 HIS A CA 1
ATOM 585 C C . HIS A 1 87 ? 16.422 20.937 -27.615 1.00 25.05 87 HIS A C 1
ATOM 586 O O . HIS A 1 87 ? 17.298 20.134 -27.954 1.00 25.07 87 HIS A O 1
ATOM 593 N N . HIS A 1 88 ? 15.769 20.874 -26.427 1.00 19.43 88 HIS A N 1
ATOM 594 C CA . HIS A 1 88 ? 16.052 19.863 -25.414 1.00 19.81 88 HIS A CA 1
ATOM 595 C C . HIS A 1 88 ? 15.699 18.460 -25.918 1.00 24.11 88 HIS A C 1
ATOM 596 O O . HIS A 1 88 ? 16.410 17.510 -25.616 1.00 25.45 88 HIS A O 1
ATOM 603 N N . THR A 1 89 ? 14.616 18.331 -26.672 1.00 20.58 89 THR A N 1
ATOM 604 C CA . THR A 1 89 ? 14.192 17.047 -27.248 1.00 20.46 89 THR A CA 1
ATOM 605 C C . THR A 1 89 ? 15.276 16.494 -28.197 1.00 23.57 89 THR A C 1
ATOM 606 O O . THR A 1 89 ? 15.646 15.324 -28.072 1.00 23.57 89 THR A O 1
ATOM 610 N N . PHE A 1 90 ? 15.758 17.327 -29.139 1.00 19.52 90 PHE A N 1
ATOM 611 C CA . PHE A 1 90 ? 16.762 16.917 -30.126 1.00 20.50 90 PHE A CA 1
ATOM 612 C C . PHE A 1 90 ? 18.138 16.640 -29.517 1.00 27.81 90 PHE A C 1
ATOM 613 O O . PHE A 1 90 ? 18.686 15.540 -29.641 1.00 29.36 90 PHE A O 1
ATOM 621 N N . TYR A 1 91 ? 18.679 17.645 -28.858 1.00 25.22 91 TYR A N 1
ATOM 622 C CA . TYR A 1 91 ? 20.000 17.619 -28.293 1.00 25.85 91 TYR A CA 1
ATOM 623 C C . TYR A 1 91 ? 20.198 16.870 -26.997 1.00 32.20 91 TYR A C 1
ATOM 624 O O . TYR A 1 91 ? 21.276 16.295 -26.810 1.00 34.31 91 TYR A O 1
ATOM 633 N N . ASN A 1 92 ? 19.204 16.847 -26.107 1.00 28.90 92 ASN A N 1
ATOM 634 C CA . ASN A 1 92 ? 19.401 16.166 -24.818 1.00 29.93 92 ASN A CA 1
ATOM 635 C C . ASN A 1 92 ? 18.721 14.828 -24.680 1.00 35.39 92 ASN A C 1
ATOM 636 O O . ASN A 1 92 ? 19.314 13.893 -24.145 1.00 38.03 92 ASN A O 1
ATOM 641 N N . GLU A 1 93 ? 17.491 14.718 -25.161 1.00 29.83 93 GLU A N 1
ATOM 642 C CA . GLU A 1 93 ? 16.708 13.492 -25.056 1.00 27.91 93 GLU A CA 1
ATOM 643 C C . GLU A 1 93 ? 17.000 12.439 -26.124 1.00 31.39 93 GLU A C 1
ATOM 644 O O . GLU A 1 93 ? 17.219 11.282 -25.786 1.00 33.18 93 GLU A O 1
ATOM 650 N N . LEU A 1 94 ? 16.956 12.818 -27.404 1.00 25.59 94 LEU A N 1
ATOM 651 C CA . LEU A 1 94 ? 17.138 11.888 -28.514 1.00 23.96 94 LEU A CA 1
ATOM 652 C C . LEU A 1 94 ? 18.571 11.802 -28.981 1.00 30.62 94 LEU A C 1
ATOM 653 O O . LEU A 1 94 ? 18.943 10.809 -29.595 1.00 32.55 94 LEU A O 1
ATOM 658 N N . ARG A 1 95 ? 19.381 12.830 -28.684 1.00 27.19 95 ARG A N 1
ATOM 659 C CA . ARG A 1 95 ? 20.791 12.936 -29.057 1.00 27.08 95 ARG A CA 1
ATOM 660 C C . ARG A 1 95 ? 20.902 12.882 -30.587 1.00 29.52 95 ARG A C 1
ATOM 661 O O . ARG A 1 95 ? 21.606 12.040 -31.152 1.00 28.83 95 ARG A O 1
ATOM 669 N N . VAL A 1 96 ? 20.137 13.772 -31.250 1.00 24.68 96 VAL A N 1
ATOM 670 C CA . VAL A 1 96 ? 20.093 13.894 -32.708 1.00 24.68 96 VAL A CA 1
ATOM 671 C C . VAL A 1 96 ? 20.351 15.332 -33.128 1.00 28.62 96 VAL A C 1
ATOM 672 O O . VAL A 1 96 ? 20.100 16.261 -32.364 1.00 29.10 96 VAL A O 1
ATOM 676 N N . ALA A 1 97 ? 20.775 15.510 -34.373 1.00 24.89 97 ALA A N 1
ATOM 677 C CA . ALA A 1 97 ? 20.908 16.824 -34.971 1.00 24.72 97 ALA A CA 1
ATOM 678 C C . ALA A 1 97 ? 19.624 16.950 -35.850 1.00 27.29 97 ALA A C 1
ATOM 679 O O . ALA A 1 97 ? 19.424 16.125 -36.747 1.00 27.30 97 ALA A O 1
ATOM 681 N N . PRO A 1 98 ? 18.689 17.881 -35.558 1.00 22.45 98 PRO A N 1
ATOM 682 C CA . PRO A 1 98 ? 17.435 17.936 -36.349 1.00 21.44 98 PRO A CA 1
ATOM 683 C C . PRO A 1 98 ? 17.577 18.183 -37.862 1.00 26.62 98 PRO A C 1
ATOM 684 O O . PRO A 1 98 ? 16.631 17.917 -38.595 1.00 26.88 98 PRO A O 1
ATOM 688 N N . GLU A 1 99 ? 18.751 18.659 -38.328 1.00 23.25 99 GLU A N 1
ATOM 689 C CA . GLU A 1 99 ? 19.036 18.923 -39.751 1.00 23.95 99 GLU A CA 1
ATOM 690 C C . GLU A 1 99 ? 19.255 17.632 -40.549 1.00 26.74 99 GLU A C 1
ATOM 691 O O . GLU A 1 99 ? 19.283 17.654 -41.781 1.00 25.69 99 GLU A O 1
ATOM 697 N N . GLU A 1 100 ? 19.377 16.520 -39.831 1.00 22.69 100 GLU A N 1
ATOM 698 C CA . GLU A 1 100 ? 19.595 15.183 -40.363 1.00 22.96 100 GLU A CA 1
ATOM 699 C C . GLU A 1 100 ? 18.322 14.321 -40.437 1.00 26.95 100 GLU A C 1
ATOM 700 O O . GLU A 1 100 ? 18.348 13.212 -40.983 1.00 28.07 100 GLU A O 1
ATOM 706 N N . HIS A 1 101 ? 17.205 14.814 -39.916 1.00 21.95 101 HIS A N 1
ATOM 707 C CA . HIS A 1 101 ? 16.027 13.985 -39.935 1.00 21.35 101 HIS A CA 1
ATOM 708 C C . HIS A 1 101 ? 14.749 14.691 -40.328 1.00 25.23 101 HIS A C 1
ATOM 709 O O . HIS A 1 101 ? 14.496 15.786 -39.818 1.00 24.70 101 HIS A O 1
ATOM 716 N N . PRO A 1 102 ? 13.844 14.009 -41.089 1.00 20.25 102 PRO A N 1
ATOM 717 C CA . PRO A 1 102 ? 12.477 14.539 -41.255 1.00 18.92 102 PRO A CA 1
ATOM 718 C C . PRO A 1 102 ? 11.838 14.536 -39.847 1.00 23.44 102 PRO A C 1
ATOM 719 O O . PRO A 1 102 ? 12.066 13.583 -39.081 1.00 22.59 102 PRO A O 1
ATOM 723 N N . VAL A 1 103 ? 11.099 15.615 -39.474 1.00 19.20 103 VAL A N 1
ATOM 724 C CA . VAL A 1 103 ? 10.481 15.707 -38.153 1.00 16.98 103 VAL A CA 1
ATOM 725 C C . VAL A 1 103 ? 8.944 15.716 -38.248 1.00 23.22 103 VAL A C 1
ATOM 726 O O . VAL A 1 103 ? 8.367 16.605 -38.865 1.00 25.09 103 VAL A O 1
ATOM 730 N N . LEU A 1 104 ? 8.283 14.738 -37.615 1.00 19.35 104 LEU A N 1
ATOM 731 C CA . LEU A 1 104 ? 6.834 14.744 -37.527 1.00 17.83 104 LEU A CA 1
ATOM 732 C C . LEU A 1 104 ? 6.422 15.298 -36.147 1.00 19.10 104 LEU A C 1
ATOM 733 O O . LEU A 1 104 ? 6.798 14.751 -35.100 1.00 16.17 104 LEU A O 1
ATOM 738 N N . LEU A 1 105 ? 5.667 16.404 -36.180 1.00 16.03 105 LEU A N 1
ATOM 739 C CA . LEU A 1 105 ? 5.149 17.063 -34.991 1.00 15.36 105 LEU A CA 1
ATOM 740 C C . LEU A 1 105 ? 3.670 16.832 -34.879 1.00 18.07 105 LEU A C 1
ATOM 741 O O . LEU A 1 105 ? 2.973 16.722 -35.887 1.00 17.70 105 LEU A O 1
ATOM 746 N N . THR A 1 106 ? 3.194 16.770 -33.655 1.00 15.70 106 THR A N 1
ATOM 747 C CA . THR A 1 106 ? 1.768 16.644 -33.402 1.00 16.67 106 THR A CA 1
ATOM 748 C C . THR A 1 106 ? 1.260 18.042 -32.976 1.00 21.40 106 THR A C 1
ATOM 749 O O . THR A 1 106 ? 2.022 18.866 -32.463 1.00 22.13 106 THR A O 1
ATOM 753 N N . GLU A 1 107 ? -0.023 18.268 -33.161 1.00 17.56 107 GLU A N 1
ATOM 754 C CA . GLU A 1 107 ? -0.737 19.485 -32.796 1.00 16.94 107 GLU A CA 1
ATOM 755 C C . GLU A 1 107 ? -2.091 19.117 -32.231 1.00 20.60 107 GLU A C 1
ATOM 756 O O . GLU A 1 107 ? -2.657 18.063 -32.556 1.00 21.14 107 GLU A O 1
ATOM 762 N N . ALA A 1 108 ? -2.629 20.020 -31.444 1.00 17.96 108 ALA A N 1
ATOM 763 C CA . ALA A 1 108 ? -3.954 19.882 -30.876 1.00 19.25 108 ALA A CA 1
ATOM 764 C C . ALA A 1 108 ? -5.023 20.033 -31.980 1.00 23.16 108 ALA A C 1
ATOM 765 O O . ALA A 1 108 ? -4.798 20.756 -32.959 1.00 23.02 108 ALA A O 1
ATOM 767 N N . PRO A 1 109 ? -6.213 19.419 -31.820 1.00 19.80 109 PRO A N 1
ATOM 768 C CA . PRO A 1 109 ? -7.300 19.676 -32.787 1.00 20.21 109 PRO A CA 1
ATOM 769 C C . PRO A 1 109 ? -7.702 21.150 -32.662 1.00 24.55 109 PRO A C 1
ATOM 770 O O . PRO A 1 109 ? -7.584 21.725 -31.572 1.00 25.58 109 PRO A O 1
ATOM 774 N N . LEU A 1 110 ? -8.150 21.764 -33.759 1.00 20.09 110 LEU A N 1
ATOM 775 C CA . LEU A 1 110 ? -8.580 23.178 -33.799 1.00 19.63 110 LEU A CA 1
ATOM 776 C C . LEU A 1 110 ? -7.437 24.153 -33.513 1.00 21.64 110 LEU A C 1
ATOM 777 O O . LEU A 1 110 ? -7.662 25.234 -32.964 1.00 21.28 110 LEU A O 1
ATOM 782 N N . ASN A 1 111 ? -6.207 23.760 -33.885 1.00 16.73 111 ASN A N 1
ATOM 783 C CA . ASN A 1 111 ? -5.036 24.595 -33.696 1.00 16.86 111 ASN A CA 1
ATOM 784 C C . ASN A 1 111 ? -5.142 25.858 -34.604 1.00 23.33 111 ASN A C 1
ATOM 785 O O . ASN A 1 111 ? -5.425 25.704 -35.802 1.00 26.12 111 ASN A O 1
ATOM 790 N N . PRO A 1 112 ? -4.974 27.104 -34.070 1.00 17.02 112 PRO A N 1
ATOM 791 C CA . PRO A 1 112 ? -5.037 28.294 -34.941 1.00 16.13 112 PRO A CA 1
ATOM 792 C C . PRO A 1 112 ? -4.066 28.174 -36.113 1.00 23.92 112 PRO A C 1
ATOM 793 O O . PRO A 1 112 ? -2.966 27.652 -35.934 1.00 24.28 112 PRO A O 1
ATOM 797 N N . LYS A 1 113 ? -4.461 28.665 -37.297 1.00 23.53 113 LYS A N 1
ATOM 798 C CA . LYS A 1 113 ? -3.655 28.654 -38.523 1.00 24.97 113 LYS A CA 1
ATOM 799 C C . LYS A 1 113 ? -2.262 29.307 -38.352 1.00 30.74 113 LYS A C 1
ATOM 800 O O . LYS A 1 113 ? -1.282 28.837 -38.934 1.00 32.66 113 LYS A O 1
ATOM 806 N N . ALA A 1 114 ? -2.174 30.350 -37.519 1.00 26.19 114 ALA A N 1
ATOM 807 C CA . ALA A 1 114 ? -0.938 31.056 -37.200 1.00 25.72 114 ALA A CA 1
ATOM 808 C C . ALA A 1 114 ? 0.036 30.147 -36.411 1.00 28.20 114 ALA A C 1
ATOM 809 O O . ALA A 1 114 ? 1.251 30.222 -36.610 1.00 27.67 114 ALA A O 1
ATOM 811 N N . ASN A 1 115 ? -0.494 29.290 -35.530 1.00 23.33 115 ASN A N 1
ATOM 812 C CA . ASN A 1 115 ? 0.335 28.383 -34.744 1.00 21.96 115 ASN A CA 1
ATOM 813 C C . ASN A 1 115 ? 0.948 27.287 -35.605 1.00 22.69 115 ASN A C 1
ATOM 814 O O . ASN A 1 115 ? 2.110 26.937 -35.396 1.00 20.44 115 ASN A O 1
ATOM 819 N N . ARG A 1 116 ? 0.193 26.774 -36.590 1.00 19.23 116 ARG A N 1
ATOM 820 C CA . ARG A 1 116 ? 0.698 25.739 -37.508 1.00 19.90 116 ARG A CA 1
ATOM 821 C C . ARG A 1 116 ? 1.854 26.316 -38.331 1.00 23.70 116 ARG A C 1
ATOM 822 O O . ARG A 1 116 ? 2.834 25.620 -38.596 1.00 23.24 116 ARG A O 1
ATOM 830 N N . GLU A 1 117 ? 1.756 27.607 -38.672 1.00 20.51 117 GLU A N 1
ATOM 831 C CA . GLU A 1 117 ? 2.782 28.347 -39.415 1.00 21.24 117 GLU A CA 1
ATOM 832 C C . GLU A 1 117 ? 4.064 28.564 -38.585 1.00 26.17 117 GLU A C 1
ATOM 833 O O . GLU A 1 117 ? 5.170 28.448 -39.133 1.00 25.88 117 GLU A O 1
ATOM 839 N N . LYS A 1 118 ? 3.913 28.829 -37.261 1.00 23.10 118 LYS A N 1
ATOM 840 C CA . LYS A 1 118 ? 5.043 29.015 -36.335 1.00 23.18 118 LYS A CA 1
ATOM 841 C C . LYS A 1 118 ? 5.812 27.711 -36.172 1.00 27.76 118 LYS A C 1
ATOM 842 O O . LYS A 1 118 ? 7.040 27.729 -36.265 1.00 29.23 118 LYS A O 1
ATOM 848 N N . MET A 1 119 ? 5.098 26.577 -35.998 1.00 23.74 119 MET A N 1
ATOM 849 C CA . MET A 1 119 ? 5.698 25.234 -35.897 1.00 22.86 119 MET A CA 1
ATOM 850 C C . MET A 1 119 ? 6.552 24.983 -37.144 1.00 26.33 119 MET A C 1
ATOM 851 O O . MET A 1 119 ? 7.736 24.677 -37.013 1.00 27.30 119 MET A O 1
ATOM 856 N N . THR A 1 120 ? 5.974 25.213 -38.342 1.00 20.62 120 THR A N 1
ATOM 857 C CA . THR A 1 120 ? 6.639 25.074 -39.643 1.00 20.50 120 THR A CA 1
ATOM 858 C C . THR A 1 120 ? 7.878 25.976 -39.753 1.00 26.05 120 THR A C 1
ATOM 859 O O . THR A 1 120 ? 8.961 25.477 -40.085 1.00 28.23 120 THR A O 1
ATOM 863 N N . GLN A 1 121 ? 7.737 27.285 -39.437 1.00 20.33 121 GLN A N 1
ATOM 864 C CA . GLN A 1 121 ? 8.831 28.245 -39.503 1.00 19.49 121 GLN A CA 1
ATOM 865 C C . GLN A 1 121 ? 9.971 27.871 -38.548 1.00 23.37 121 GLN A C 1
ATOM 866 O O . GLN A 1 121 ? 11.122 27.815 -38.984 1.00 25.36 121 GLN A O 1
ATOM 872 N N . ILE A 1 122 ? 9.665 27.617 -37.263 1.00 17.71 122 ILE A N 1
ATOM 873 C CA . ILE A 1 122 ? 10.663 27.189 -36.270 1.00 17.01 122 ILE A CA 1
ATOM 874 C C . ILE A 1 122 ? 11.447 25.928 -36.742 1.00 20.38 122 ILE A C 1
ATOM 875 O O . ILE A 1 122 ? 12.669 25.952 -36.795 1.00 22.21 122 ILE A O 1
ATOM 880 N N . MET A 1 123 ? 10.757 24.894 -37.180 1.00 16.37 123 MET A N 1
ATOM 881 C CA . MET A 1 123 ? 11.425 23.708 -37.715 1.00 17.04 123 MET A CA 1
ATOM 882 C C . MET A 1 123 ? 12.409 23.999 -38.848 1.00 20.85 123 MET A C 1
ATOM 883 O O . MET A 1 123 ? 13.569 23.591 -38.753 1.00 21.43 123 MET A O 1
ATOM 888 N N . PHE A 1 124 ? 11.980 24.747 -39.884 1.00 15.77 124 PHE A N 1
ATOM 889 C CA . PHE A 1 124 ? 12.880 25.035 -41.001 1.00 15.57 124 PHE A CA 1
ATOM 890 C C . PHE A 1 124 ? 13.913 26.089 -40.720 1.00 23.26 124 PHE A C 1
ATOM 891 O O . PHE A 1 124 ? 15.061 25.935 -41.135 1.00 25.44 124 PHE A O 1
ATOM 899 N N . GLU A 1 125 ? 13.523 27.149 -40.020 1.00 19.28 125 GLU A N 1
ATOM 900 C CA . GLU A 1 125 ? 14.406 28.271 -39.733 1.00 19.85 125 GLU A CA 1
ATOM 901 C C . GLU A 1 125 ? 15.280 28.128 -38.525 1.00 22.82 125 GLU A C 1
ATOM 902 O O . GLU A 1 125 ? 16.444 28.443 -38.627 1.00 24.60 125 GLU A O 1
ATOM 908 N N . THR A 1 126 ? 14.761 27.656 -37.384 1.00 18.87 126 THR A N 1
ATOM 909 C CA . THR A 1 126 ? 15.583 27.529 -36.192 1.00 18.63 126 THR A CA 1
ATOM 910 C C . THR A 1 126 ? 16.330 26.192 -36.226 1.00 24.38 126 THR A C 1
ATOM 911 O O . THR A 1 126 ? 17.512 26.157 -35.899 1.00 26.38 126 THR A O 1
ATOM 915 N N . PHE A 1 127 ? 15.641 25.092 -36.585 1.00 18.95 127 PHE A N 1
ATOM 916 C CA . PHE A 1 127 ? 16.239 23.758 -36.524 1.00 18.34 127 PHE A CA 1
ATOM 917 C C . PHE A 1 127 ? 16.793 23.192 -37.800 1.00 24.45 127 PHE A C 1
ATOM 918 O O . PHE A 1 127 ? 17.487 22.175 -37.770 1.00 25.34 127 PHE A O 1
ATOM 926 N N . ASN A 1 128 ? 16.556 23.892 -38.914 1.00 22.91 128 ASN A N 1
ATOM 927 C CA . ASN A 1 128 ? 17.057 23.558 -40.238 1.00 23.33 128 ASN A CA 1
ATOM 928 C C . ASN A 1 128 ? 16.696 22.127 -40.656 1.00 27.97 128 ASN A C 1
ATOM 929 O O . ASN A 1 128 ? 17.518 21.420 -41.238 1.00 30.75 128 ASN A O 1
ATOM 934 N N . THR A 1 129 ? 15.466 21.698 -40.345 1.00 21.24 129 THR A N 1
ATOM 935 C CA . THR A 1 129 ? 15.018 20.349 -40.680 1.00 20.60 129 THR A CA 1
ATOM 936 C C . THR A 1 129 ? 14.951 20.156 -42.199 1.00 26.21 129 THR A C 1
ATOM 937 O O . THR A 1 129 ? 14.532 21.073 -42.905 1.00 25.10 129 THR A O 1
ATOM 941 N N . PRO A 1 130 ? 15.412 18.998 -42.735 1.00 24.49 130 PRO A N 1
ATOM 942 C CA . PRO A 1 130 ? 15.343 18.800 -44.195 1.00 24.55 130 PRO A CA 1
ATOM 943 C C . PRO A 1 130 ? 13.887 18.659 -44.686 1.00 27.54 130 PRO A C 1
ATOM 944 O O . PRO A 1 130 ? 13.563 19.013 -45.828 1.00 27.68 130 PRO A O 1
ATOM 948 N N . ALA A 1 131 ? 13.007 18.175 -43.791 1.00 21.60 131 ALA A N 1
ATOM 949 C CA . ALA A 1 131 ? 11.579 17.973 -44.035 1.00 19.91 131 ALA A CA 1
ATOM 950 C C . ALA A 1 131 ? 10.764 17.945 -42.730 1.00 22.84 131 ALA A C 1
ATOM 951 O O . ALA A 1 131 ? 11.276 17.623 -41.648 1.00 20.40 131 ALA A O 1
ATOM 953 N N . MET A 1 132 ? 9.480 18.267 -42.840 1.00 20.54 132 MET A N 1
ATOM 954 C CA . MET A 1 132 ? 8.606 18.194 -41.680 1.00 19.56 132 MET A CA 1
ATOM 955 C C . MET A 1 132 ? 7.177 17.962 -42.055 1.00 23.43 132 MET A C 1
ATOM 956 O O . MET A 1 132 ? 6.842 18.048 -43.235 1.00 24.90 132 MET A O 1
ATOM 961 N N . TYR A 1 133 ? 6.343 17.644 -41.058 1.00 17.86 133 TYR A N 1
ATOM 962 C CA . TYR A 1 133 ? 4.913 17.438 -41.195 1.00 16.68 133 TYR A CA 1
ATOM 963 C C . TYR A 1 133 ? 4.231 17.683 -39.837 1.00 21.89 133 TYR A C 1
ATOM 964 O O . TYR A 1 133 ? 4.819 17.396 -38.793 1.00 22.92 133 TYR A O 1
ATOM 973 N N . VAL A 1 134 ? 3.004 18.232 -39.853 1.00 18.65 134 VAL A N 1
ATOM 974 C CA . VAL A 1 134 ? 2.206 18.496 -38.648 1.00 17.34 134 VAL A CA 1
ATOM 975 C C . VAL A 1 134 ? 0.925 17.685 -38.735 1.00 21.90 134 VAL A C 1
ATOM 976 O O . VAL A 1 134 ? 0.159 17.856 -39.672 1.00 22.08 134 VAL A O 1
ATOM 980 N N . ALA A 1 135 ? 0.710 16.779 -37.780 1.00 19.09 135 ALA A N 1
ATOM 981 C CA . ALA A 1 135 ? -0.474 15.919 -37.753 1.00 18.47 135 ALA A CA 1
ATOM 982 C C . ALA A 1 135 ? -1.306 16.173 -36.478 1.00 22.04 135 ALA A C 1
ATOM 983 O O . ALA A 1 135 ? -0.736 16.426 -35.413 1.00 22.14 135 ALA A O 1
ATOM 985 N N . ILE A 1 136 ? -2.646 16.091 -36.578 1.00 17.71 136 ILE A N 1
ATOM 986 C CA . ILE A 1 136 ? -3.536 16.271 -35.411 1.00 16.22 136 ILE A CA 1
ATOM 987 C C . ILE A 1 136 ? -3.393 15.031 -34.527 1.00 20.56 136 ILE A C 1
ATOM 988 O O . ILE A 1 136 ? -3.452 13.903 -35.028 1.00 18.40 136 ILE A O 1
ATOM 993 N N . GLN A 1 137 ? -3.179 15.245 -33.225 1.00 18.53 137 GLN A N 1
ATOM 994 C CA . GLN A 1 137 ? -3.006 14.161 -32.249 1.00 17.85 137 GLN A CA 1
ATOM 995 C C . GLN A 1 137 ? -4.070 13.065 -32.361 1.00 23.53 137 GLN A C 1
ATOM 996 O O . GLN A 1 137 ? -3.743 11.884 -32.543 1.00 22.21 137 GLN A O 1
ATOM 1002 N N . ALA A 1 138 ? -5.346 13.469 -32.292 1.00 21.89 138 ALA A N 1
ATOM 1003 C CA . ALA A 1 138 ? -6.501 12.565 -32.357 1.00 20.95 138 ALA A CA 1
ATOM 1004 C C . ALA A 1 138 ? -6.508 11.719 -33.617 1.00 21.78 138 ALA A C 1
ATOM 1005 O O . ALA A 1 138 ? -6.794 10.527 -33.538 1.00 24.19 138 ALA A O 1
ATOM 1007 N N . VAL A 1 139 ? -6.155 12.312 -34.769 1.00 13.49 139 VAL A N 1
ATOM 1008 C CA . VAL A 1 139 ? -6.088 11.576 -36.023 1.00 12.03 139 VAL A CA 1
ATOM 1009 C C . VAL A 1 139 ? -4.997 10.470 -35.934 1.00 17.09 139 VAL A C 1
ATOM 1010 O O . VAL A 1 139 ? -5.223 9.332 -36.350 1.00 18.87 139 VAL A O 1
ATOM 1014 N N . LEU A 1 140 ? -3.864 10.779 -35.306 1.00 14.28 140 LEU A N 1
ATOM 1015 C CA . LEU A 1 140 ? -2.790 9.814 -35.112 1.00 14.36 140 LEU A CA 1
ATOM 1016 C C . LEU A 1 140 ? -3.231 8.645 -34.255 1.00 20.32 140 LEU A C 1
ATOM 1017 O O . LEU A 1 140 ? -2.882 7.513 -34.579 1.00 21.11 140 LEU A O 1
ATOM 1022 N N . SER A 1 141 ? -4.071 8.901 -33.225 1.00 16.85 141 SER A N 1
ATOM 1023 C CA . SER A 1 141 ? -4.625 7.856 -32.341 1.00 17.83 141 SER A CA 1
ATOM 1024 C C . SER A 1 141 ? -5.506 6.892 -33.112 1.00 22.67 141 SER A C 1
ATOM 1025 O O . SER A 1 141 ? -5.414 5.676 -32.886 1.00 22.96 141 SER A O 1
ATOM 1028 N N . LEU A 1 142 ? -6.387 7.442 -33.997 1.00 18.33 142 LEU A N 1
ATOM 1029 C CA . LEU A 1 142 ? -7.235 6.643 -34.884 1.00 18.41 142 LEU A CA 1
ATOM 1030 C C . LEU A 1 142 ? -6.351 5.743 -35.786 1.00 19.74 142 LEU A C 1
ATOM 1031 O O . LEU A 1 142 ? -6.635 4.559 -35.886 1.00 18.23 142 LEU A O 1
ATOM 1036 N N . TYR A 1 143 ? -5.254 6.290 -36.375 1.00 17.30 143 TYR A N 1
ATOM 1037 C CA . TYR A 1 143 ? -4.318 5.529 -37.243 1.00 17.46 143 TYR A CA 1
ATOM 1038 C C . TYR A 1 143 ? -3.650 4.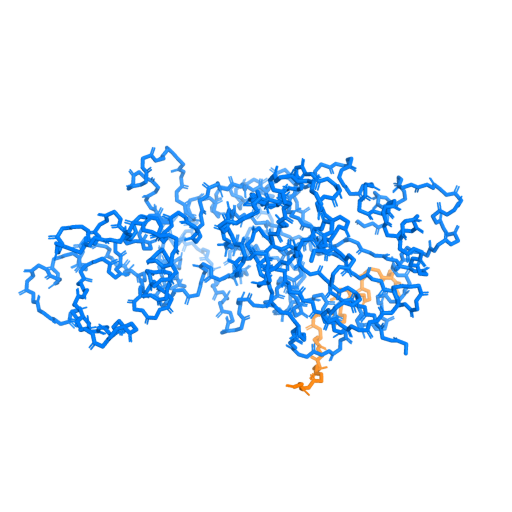368 -36.475 1.00 18.79 143 TYR A C 1
ATOM 1039 O O . TYR A 1 143 ? -3.562 3.261 -37.015 1.00 18.58 143 TYR A O 1
ATOM 1048 N N . ALA A 1 144 ? -3.269 4.602 -35.192 1.00 13.30 144 ALA A N 1
ATOM 1049 C CA . ALA A 1 144 ? -2.683 3.595 -34.289 1.00 13.64 144 ALA A CA 1
ATOM 1050 C C . ALA A 1 144 ? -3.571 2.334 -34.123 1.00 20.72 144 ALA A C 1
ATOM 1051 O O . ALA A 1 144 ? -3.043 1.236 -33.941 1.00 21.52 144 ALA A O 1
ATOM 1053 N N . SER A 1 145 ? -4.903 2.505 -34.201 1.00 17.96 145 SER A N 1
ATOM 1054 C CA . SER A 1 145 ? -5.920 1.451 -34.105 1.00 17.58 145 SER A CA 1
ATOM 1055 C C . SER A 1 145 ? -6.311 0.878 -35.469 1.00 22.41 145 SER A C 1
ATOM 1056 O O . SER A 1 145 ? -7.268 0.103 -35.537 1.00 24.36 145 SER A O 1
ATOM 1059 N N . GLY A 1 146 ? -5.596 1.268 -36.525 1.00 18.64 146 GLY A N 1
ATOM 1060 C CA . GLY A 1 146 ? -5.807 0.775 -37.882 1.00 18.68 146 GLY A CA 1
ATOM 1061 C C . GLY A 1 146 ? -7.066 1.276 -38.550 1.00 25.10 146 GLY A C 1
ATOM 1062 O O . GLY A 1 146 ? -7.601 0.586 -39.412 1.00 26.60 146 GLY A O 1
ATOM 1063 N N . ARG A 1 147 ? -7.559 2.477 -38.166 1.00 22.24 147 ARG A N 1
ATOM 1064 C CA . ARG A 1 147 ? -8.777 3.073 -38.750 1.00 22.29 147 ARG A CA 1
ATOM 1065 C C . ARG A 1 147 ? -8.496 4.412 -39.415 1.00 25.32 147 ARG A C 1
ATOM 1066 O O . ARG A 1 147 ? -7.626 5.139 -38.947 1.00 24.62 147 ARG A O 1
ATOM 1074 N N . THR A 1 148 ? -9.282 4.770 -40.456 1.00 21.06 148 THR A N 1
ATOM 1075 C CA . THR A 1 148 ? -9.166 6.069 -41.128 1.00 20.40 148 THR A CA 1
ATOM 1076 C C . THR A 1 148 ? -10.437 6.925 -40.931 1.00 24.25 148 THR A C 1
ATOM 1077 O O . THR A 1 148 ? -10.390 8.153 -41.069 1.00 22.59 148 THR A O 1
ATOM 1081 N N . THR A 1 149 ? -11.549 6.272 -40.543 1.00 21.93 149 THR A N 1
ATOM 1082 C CA . THR A 1 149 ? -12.834 6.905 -40.205 1.00 22.83 149 THR A CA 1
ATOM 1083 C C . THR A 1 149 ? -13.204 6.486 -38.769 1.00 25.77 149 THR A C 1
ATOM 1084 O O . THR A 1 149 ? -13.035 5.317 -38.399 1.00 25.39 149 THR A O 1
ATOM 1088 N N . GLY A 1 150 ? -13.674 7.444 -37.980 1.00 20.14 150 GLY A N 1
ATOM 1089 C CA . GLY A 1 150 ? -14.035 7.188 -36.595 1.00 18.95 150 GLY A CA 1
ATOM 1090 C C . GLY A 1 150 ? -14.066 8.447 -35.781 1.00 23.09 150 GLY A C 1
ATOM 1091 O O . GLY A 1 150 ? -13.872 9.536 -36.325 1.00 24.50 150 GLY A O 1
ATOM 1092 N N . ILE A 1 151 ? -14.346 8.314 -34.477 1.00 18.40 151 ILE A N 1
ATOM 1093 C CA . ILE A 1 151 ? -14.409 9.464 -33.561 1.00 16.56 151 ILE A CA 1
ATOM 1094 C C . ILE A 1 151 ? -13.514 9.187 -32.396 1.00 18.48 151 ILE A C 1
ATOM 1095 O O . ILE A 1 151 ? -13.585 8.110 -31.786 1.00 16.43 151 ILE A O 1
ATOM 1100 N N . VAL A 1 152 ? -12.647 10.152 -32.107 1.00 15.09 152 VAL A N 1
ATOM 1101 C CA . VAL A 1 152 ? -11.692 10.020 -31.020 1.00 14.70 152 VAL A CA 1
ATOM 1102 C C . VAL A 1 152 ? -12.054 10.862 -29.810 1.00 21.92 152 VAL A C 1
ATOM 1103 O O . VAL A 1 152 ? -12.348 12.055 -29.950 1.00 23.51 152 VAL A O 1
ATOM 1107 N N . LEU A 1 153 ? -12.023 10.240 -28.626 1.00 19.42 153 LEU A N 1
ATOM 1108 C CA . LEU A 1 153 ? -12.171 10.938 -27.352 1.00 19.84 153 LEU A CA 1
ATOM 1109 C C . LEU A 1 153 ? -10.751 10.937 -26.800 1.00 22.56 153 LEU A C 1
ATOM 1110 O O . LEU A 1 153 ? -10.244 9.873 -26.407 1.00 19.93 153 LEU A O 1
ATOM 1115 N N . ASP A 1 154 ? -10.062 12.100 -26.907 1.00 20.29 154 ASP A N 1
ATOM 1116 C CA . ASP A 1 154 ? -8.681 12.244 -26.457 1.00 19.45 154 ASP A CA 1
ATOM 1117 C C . ASP A 1 154 ? -8.637 13.040 -25.191 1.00 23.95 154 ASP A C 1
ATOM 1118 O O . ASP A 1 154 ? -8.817 14.252 -25.239 1.00 26.57 154 ASP A O 1
ATOM 1123 N N . SER A 1 155 ? -8.346 12.382 -24.065 1.00 19.27 155 SER A N 1
ATOM 1124 C CA . SER A 1 155 ? -8.209 13.053 -22.776 1.00 18.41 155 SER A CA 1
ATOM 1125 C C . SER A 1 155 ? -6.772 12.948 -22.263 1.00 22.81 155 SER A C 1
ATOM 1126 O O . SER A 1 155 ? -6.286 11.859 -22.010 1.00 23.24 155 SER A O 1
ATOM 1129 N N . GLY A 1 156 ? -6.096 14.086 -22.149 1.00 19.48 156 GLY A N 1
ATOM 1130 C CA . GLY A 1 156 ? -4.718 14.123 -21.677 1.00 18.57 156 GLY A CA 1
ATOM 1131 C C . GLY A 1 156 ? -4.590 14.745 -20.307 1.00 23.30 156 GLY A C 1
ATOM 1132 O O . GLY A 1 156 ? -5.304 14.377 -19.373 1.00 23.00 156 GLY A O 1
ATOM 1133 N N . ASP A 1 157 ? -3.679 15.705 -20.182 1.00 20.19 157 ASP A N 1
ATOM 1134 C CA . ASP A 1 157 ? -3.421 16.352 -18.918 1.00 20.13 157 ASP A CA 1
ATOM 1135 C C . ASP A 1 157 ? -4.206 17.636 -18.674 1.00 24.14 157 ASP A C 1
ATOM 1136 O O . ASP A 1 157 ? -4.832 17.773 -17.625 1.00 25.39 157 ASP A O 1
ATOM 1141 N N . GLY A 1 158 ? -4.157 18.567 -19.617 1.00 20.11 158 GLY A N 1
ATOM 1142 C CA . GLY A 1 158 ? -4.844 19.851 -19.487 1.00 20.31 158 GLY A CA 1
ATOM 1143 C C . GLY A 1 158 ? -6.043 20.050 -20.396 1.00 25.46 158 GLY A C 1
ATOM 1144 O O . GLY A 1 158 ? -6.762 21.037 -20.252 1.00 26.33 158 GLY A O 1
ATOM 1145 N N . VAL A 1 159 ? -6.302 19.107 -21.315 1.00 21.58 159 VAL A N 1
ATOM 1146 C CA . VAL A 1 159 ? -7.417 19.232 -22.255 1.00 20.79 159 VAL A CA 1
ATOM 1147 C C . VAL A 1 159 ? -7.982 17.867 -22.717 1.00 22.26 159 VAL A C 1
ATOM 1148 O O . VAL A 1 159 ? -7.261 16.862 -22.766 1.00 20.87 159 VAL A O 1
ATOM 1152 N N . THR A 1 160 ? -9.280 17.867 -23.042 1.00 17.82 160 THR A N 1
ATOM 1153 C CA . THR A 1 160 ? -10.025 16.754 -23.612 1.00 17.48 160 THR A CA 1
ATOM 1154 C C . THR A 1 160 ? -10.665 17.237 -24.918 1.00 21.86 160 THR A C 1
ATOM 1155 O O . THR A 1 160 ? -11.261 18.312 -24.957 1.00 22.33 160 THR A O 1
ATOM 1159 N N . HIS A 1 161 ? -10.569 16.434 -25.965 1.00 19.33 161 HIS A N 1
ATOM 1160 C CA . HIS A 1 161 ? -11.205 16.728 -27.255 1.00 19.54 161 HIS A CA 1
ATOM 1161 C C . HIS A 1 161 ? -11.991 15.507 -27.740 1.00 22.36 161 HIS A C 1
ATOM 1162 O O . HIS A 1 161 ? -11.606 14.374 -27.449 1.00 20.21 161 HIS A O 1
ATOM 1169 N N . THR A 1 162 ? -13.081 15.757 -28.494 1.00 20.11 162 THR A N 1
ATOM 1170 C CA . THR A 1 162 ? -13.900 14.742 -29.176 1.00 20.60 162 THR A CA 1
ATOM 1171 C C . THR A 1 162 ? -13.729 15.144 -30.633 1.00 24.35 162 THR A C 1
ATOM 1172 O O . THR A 1 162 ? -13.977 16.311 -30.991 1.00 23.67 162 THR A O 1
ATOM 1176 N N . VAL A 1 163 ? -13.128 14.234 -31.423 1.00 18.16 163 VAL A N 1
ATOM 1177 C CA . VAL A 1 163 ? -12.743 14.515 -32.813 1.00 15.54 163 VAL A CA 1
ATOM 1178 C C . VAL A 1 163 ? -13.334 13.521 -33.836 1.00 20.12 163 VAL A C 1
ATOM 1179 O O . VAL A 1 163 ? -12.792 12.430 -34.035 1.00 20.82 163 VAL A O 1
ATOM 1183 N N . PRO A 1 164 ? -14.395 13.904 -34.550 1.00 17.71 164 PRO A N 1
ATOM 1184 C CA . PRO A 1 164 ? -14.892 13.040 -35.627 1.00 18.43 164 PRO A CA 1
ATOM 1185 C C . PRO A 1 164 ? -13.916 13.162 -36.811 1.00 22.78 164 PRO A C 1
ATOM 1186 O O . PRO A 1 164 ? -13.407 14.252 -37.102 1.00 22.53 164 PRO A O 1
ATOM 1190 N N . ILE A 1 165 ? -13.572 12.027 -37.405 1.00 19.51 165 ILE A N 1
ATOM 1191 C CA . ILE A 1 165 ? -12.616 11.881 -38.503 1.00 19.53 165 ILE A CA 1
ATOM 1192 C C . ILE A 1 165 ? -13.240 11.084 -39.649 1.00 26.97 165 ILE A C 1
ATOM 1193 O O . ILE A 1 165 ? -13.804 9.998 -39.433 1.00 26.63 165 ILE A O 1
ATOM 1198 N N . TYR A 1 166 ? -13.131 11.623 -40.862 1.00 26.05 166 TYR A N 1
ATOM 1199 C CA . TYR A 1 166 ? -13.619 10.944 -42.047 1.00 28.76 166 TYR A CA 1
ATOM 1200 C C . TYR A 1 166 ? -12.466 10.873 -43.005 1.00 34.81 166 TYR A C 1
ATOM 1201 O O . TYR A 1 166 ? -11.980 11.910 -43.451 1.00 35.27 166 TYR A O 1
ATOM 1210 N N . GLU A 1 167 ? -12.004 9.640 -43.276 1.00 31.98 167 GLU A N 1
ATOM 1211 C CA . GLU A 1 167 ? -10.899 9.294 -44.161 1.00 32.03 167 GLU A CA 1
ATOM 1212 C C . GLU A 1 167 ? -9.645 10.122 -43.971 1.00 35.61 167 GLU A C 1
ATOM 1213 O O . GLU A 1 167 ? -9.100 10.660 -44.928 1.00 36.47 167 GLU A O 1
ATOM 1219 N N . GLY A 1 168 ? -9.221 10.237 -42.716 1.00 31.85 168 GLY A N 1
ATOM 1220 C CA . GLY A 1 168 ? -8.026 10.971 -42.321 1.00 30.98 168 GLY A CA 1
ATOM 1221 C C . GLY A 1 168 ? -8.241 12.434 -42.019 1.00 36.96 168 GLY A C 1
ATOM 1222 O O . GLY A 1 168 ? -7.394 13.062 -41.371 1.00 36.88 168 GLY A O 1
ATOM 1223 N N . TYR A 1 169 ? -9.377 12.987 -42.466 1.00 35.15 169 TYR A N 1
ATOM 1224 C CA . TYR A 1 169 ? -9.705 14.391 -42.249 1.00 35.21 169 TYR A CA 1
ATOM 1225 C C . TYR A 1 169 ? -10.533 14.588 -40.990 1.00 35.27 169 TYR A C 1
ATOM 1226 O O . TYR A 1 169 ? -11.623 14.050 -40.889 1.00 36.78 169 TYR A O 1
ATOM 1235 N N . ALA A 1 170 ? -9.991 15.325 -40.020 1.00 28.80 170 ALA A N 1
ATOM 1236 C CA . ALA A 1 170 ? -10.674 15.738 -38.801 1.00 27.72 170 ALA A CA 1
ATOM 1237 C C . ALA A 1 170 ? -11.683 16.810 -39.254 1.00 33.17 170 ALA A C 1
ATOM 1238 O O . ALA A 1 170 ? -11.307 17.743 -39.965 1.00 34.21 170 ALA A O 1
ATOM 1240 N N . LEU A 1 171 ? -12.966 16.626 -38.930 1.00 29.09 171 LEU A N 1
ATOM 1241 C CA . LEU A 1 171 ? -14.049 17.518 -39.344 1.00 28.26 171 LEU A CA 1
ATOM 1242 C C . LEU A 1 171 ? -14.109 18.687 -38.356 1.00 31.57 171 LEU A C 1
ATOM 1243 O O . LEU A 1 171 ? -14.579 18.491 -37.233 1.00 30.65 171 LEU A O 1
ATOM 1248 N N . PRO A 1 172 ? -13.498 19.862 -38.695 1.00 28.08 172 PRO A N 1
ATOM 1249 C CA . PRO A 1 172 ? -13.391 20.953 -37.702 1.00 27.56 172 PRO A CA 1
ATOM 1250 C C . PRO A 1 172 ? -14.675 21.518 -37.100 1.00 33.24 172 PRO A C 1
ATOM 1251 O O . PRO A 1 172 ? -14.696 21.774 -35.887 1.00 34.27 172 PRO A O 1
ATOM 1255 N N . HIS A 1 173 ? -15.734 21.680 -37.916 1.00 29.02 173 HIS A N 1
ATOM 1256 C CA . HIS A 1 173 ? -17.041 22.175 -37.468 1.00 29.77 173 HIS A CA 1
ATOM 1257 C C . HIS A 1 173 ? -17.611 21.273 -36.336 1.00 32.12 173 HIS A C 1
ATOM 1258 O O . HIS A 1 173 ? -18.279 21.776 -35.434 1.00 33.45 173 HIS A O 1
ATOM 1265 N N . ALA A 1 174 ? -17.277 19.958 -36.363 1.00 23.57 174 ALA A N 1
ATOM 1266 C CA . ALA A 1 174 ? -17.706 18.954 -35.399 1.00 21.08 174 ALA A CA 1
ATOM 1267 C C . ALA A 1 174 ? -16.757 18.706 -34.196 1.00 24.19 174 ALA A C 1
ATOM 1268 O O . ALA A 1 174 ? -17.090 17.892 -33.330 1.00 22.17 174 ALA A O 1
ATOM 1270 N N . ILE A 1 175 ? -15.586 19.385 -34.138 1.00 21.29 175 ILE A N 1
ATOM 1271 C CA . ILE A 1 175 ? -14.639 19.189 -33.038 1.00 19.95 175 ILE A CA 1
ATOM 1272 C C . ILE A 1 175 ? -15.069 19.955 -31.791 1.00 25.14 175 ILE A C 1
ATOM 1273 O O . ILE A 1 175 ? -15.382 21.142 -31.862 1.00 27.89 175 ILE A O 1
ATOM 1278 N N . LEU A 1 176 ? -15.068 19.281 -30.655 1.00 19.78 176 LEU A N 1
ATOM 1279 C CA . LEU A 1 176 ? -15.405 19.903 -29.378 1.00 20.05 176 LEU A CA 1
ATOM 1280 C C . LEU A 1 176 ? -14.263 19.759 -28.384 1.00 24.87 176 LEU A C 1
ATOM 1281 O O . LEU A 1 176 ? -13.568 18.749 -28.359 1.00 24.36 176 LEU A O 1
ATOM 1286 N N . ARG A 1 177 ? -14.092 20.772 -27.558 1.00 22.72 177 ARG A N 1
ATOM 1287 C CA . ARG A 1 177 ? -13.022 20.831 -26.581 1.00 21.94 177 ARG A CA 1
ATOM 1288 C C . ARG A 1 177 ? -13.587 21.071 -25.193 1.00 28.23 177 ARG A C 1
ATOM 1289 O O . ARG A 1 177 ? -14.463 21.928 -25.044 1.00 28.77 177 ARG A O 1
ATOM 1297 N N . LEU A 1 178 ? -13.069 20.336 -24.179 1.00 25.98 178 LEU A N 1
ATOM 1298 C CA . LEU A 1 178 ? -13.392 20.518 -22.756 1.00 27.32 178 LEU A CA 1
ATOM 1299 C C . LEU A 1 178 ? -12.077 20.805 -22.047 1.00 31.24 178 LEU A C 1
ATOM 1300 O O . LEU A 1 178 ? -11.155 19.989 -22.147 1.00 30.47 178 LEU A O 1
ATOM 1305 N N . ASP A 1 179 ? -12.005 21.893 -21.272 1.00 29.65 179 ASP A N 1
ATOM 1306 C CA . ASP A 1 179 ? -10.804 22.226 -20.487 1.00 30.81 179 ASP A CA 1
ATOM 1307 C C . ASP A 1 179 ? -10.954 21.527 -19.118 1.00 36.61 179 ASP A C 1
ATOM 1308 O O . ASP A 1 179 ? -11.170 22.157 -18.081 1.00 38.67 179 ASP A O 1
ATOM 1313 N N . LEU A 1 180 ? -10.920 20.190 -19.172 1.00 31.21 180 LEU A N 1
ATOM 1314 C CA . LEU A 1 180 ? -11.106 19.250 -18.081 1.00 30.35 180 LEU A CA 1
ATOM 1315 C C . LEU A 1 180 ? -10.381 17.973 -18.469 1.00 31.98 180 LEU A C 1
ATOM 1316 O O . LEU A 1 180 ? -10.748 17.337 -19.451 1.00 32.01 180 LEU A O 1
ATOM 1321 N N . ALA A 1 181 ? -9.359 17.590 -17.707 1.00 26.43 181 ALA A N 1
ATOM 1322 C CA . ALA A 1 181 ? -8.624 16.363 -17.947 1.00 24.14 181 ALA A CA 1
ATOM 1323 C C . ALA A 1 181 ? -7.897 15.905 -16.660 1.00 26.85 181 ALA A C 1
ATOM 1324 O O . ALA A 1 181 ? -8.411 16.172 -15.558 1.00 28.34 181 ALA A O 1
ATOM 1326 N N . GLY A 1 182 ? -6.775 15.188 -16.807 1.00 20.03 182 GLY A N 1
ATOM 1327 C CA . GLY A 1 182 ? -5.992 14.609 -15.725 1.00 20.17 182 GLY A CA 1
ATOM 1328 C C . GLY A 1 182 ? -5.595 15.538 -14.596 1.00 26.57 182 GLY A C 1
ATOM 1329 O O . GLY A 1 182 ? -5.705 15.170 -13.410 1.00 26.50 182 GLY A O 1
ATOM 1330 N N . ARG A 1 183 ? -5.115 16.749 -14.967 1.00 24.00 183 ARG A N 1
ATOM 1331 C CA . ARG A 1 183 ? -4.683 17.796 -14.036 1.00 24.60 183 ARG A CA 1
ATOM 1332 C C . ARG A 1 183 ? -5.807 18.132 -13.048 1.00 29.12 183 ARG A C 1
ATOM 1333 O O . ARG A 1 183 ? -5.565 18.182 -11.846 1.00 29.97 183 ARG A O 1
ATOM 1341 N N . ASP A 1 184 ? -7.039 18.277 -13.562 1.00 25.98 184 ASP A N 1
ATOM 1342 C CA . ASP A 1 184 ? -8.262 18.597 -12.818 1.00 27.72 184 ASP A CA 1
ATOM 1343 C C . ASP A 1 184 ? -8.689 17.473 -11.877 1.00 32.89 184 ASP A C 1
ATOM 1344 O O . ASP A 1 184 ? -9.131 17.734 -10.747 1.00 34.30 184 ASP A O 1
ATOM 1349 N N . LEU A 1 185 ? -8.528 16.220 -12.345 1.00 26.84 185 LEU A N 1
ATOM 1350 C CA . LEU A 1 185 ? -8.847 15.014 -11.594 1.00 25.00 185 LEU A CA 1
ATOM 1351 C C . LEU A 1 185 ? -7.922 14.841 -10.414 1.00 27.06 185 LEU A C 1
ATOM 1352 O O . LEU A 1 185 ? -8.420 14.621 -9.315 1.00 26.66 185 LEU A O 1
ATOM 1357 N N . THR A 1 186 ? -6.587 15.038 -10.615 1.00 24.08 186 THR A N 1
ATOM 1358 C CA . THR A 1 186 ? -5.548 14.985 -9.568 1.00 24.84 186 THR A CA 1
ATOM 1359 C C . THR A 1 186 ? -5.867 16.032 -8.500 1.00 31.07 186 THR A C 1
ATOM 1360 O O . THR A 1 186 ? -5.836 15.746 -7.293 1.00 31.37 186 THR A O 1
ATOM 1364 N N . ASP A 1 187 ? -6.200 17.241 -8.977 1.00 28.40 187 ASP A N 1
ATOM 1365 C CA . ASP A 1 187 ? -6.583 18.379 -8.166 1.00 29.97 187 ASP A CA 1
ATOM 1366 C C . ASP A 1 187 ? -7.815 18.102 -7.335 1.00 32.32 187 ASP A C 1
ATOM 1367 O O . ASP A 1 187 ? -7.843 18.445 -6.156 1.00 32.09 187 ASP A O 1
ATOM 1372 N N . TYR A 1 188 ? -8.830 17.484 -7.957 1.00 28.28 188 TYR A N 1
ATOM 1373 C CA . TYR A 1 188 ? -10.072 17.117 -7.300 1.00 29.94 188 TYR A CA 1
ATOM 1374 C C . TYR A 1 188 ? -9.815 16.078 -6.212 1.00 34.34 188 TYR A C 1
ATOM 1375 O O . TYR A 1 188 ? -10.310 16.231 -5.092 1.00 34.77 188 TYR A O 1
ATOM 1384 N N . LEU A 1 189 ? -8.998 15.056 -6.532 1.00 30.46 189 LEU A N 1
ATOM 1385 C CA . LEU A 1 189 ? -8.608 13.996 -5.610 1.00 31.37 189 LEU A CA 1
ATOM 1386 C C . LEU A 1 189 ? -7.924 14.538 -4.330 1.00 40.10 189 LEU A C 1
ATOM 1387 O O . LEU A 1 189 ? -8.262 14.080 -3.238 1.00 40.92 189 LEU A O 1
ATOM 1392 N N . MET A 1 190 ? -7.030 15.555 -4.456 1.00 38.71 190 MET A N 1
ATOM 1393 C CA . MET A 1 190 ? -6.381 16.208 -3.304 1.00 40.81 190 MET A CA 1
ATOM 1394 C C . MET A 1 190 ? -7.436 16.872 -2.402 1.00 44.77 190 MET A C 1
ATOM 1395 O O . MET A 1 190 ? -7.335 16.817 -1.167 1.00 45.22 190 MET A O 1
ATOM 1400 N N . LYS A 1 191 ? -8.435 17.527 -3.040 1.00 40.20 191 LYS A N 1
ATOM 1401 C CA . LYS A 1 191 ? -9.529 18.221 -2.365 1.00 40.94 191 LYS A CA 1
ATOM 1402 C C . LYS A 1 191 ? -10.382 17.203 -1.577 1.00 42.84 191 LYS A C 1
ATOM 1403 O O . LYS A 1 191 ? -10.523 17.358 -0.374 1.00 42.89 191 LYS A O 1
ATOM 1409 N N . ILE A 1 192 ? -10.855 16.128 -2.234 1.00 38.58 192 ILE A N 1
ATOM 1410 C CA . ILE A 1 192 ? -11.665 15.078 -1.600 1.00 39.35 192 ILE A CA 1
ATOM 1411 C C . ILE A 1 192 ? -10.928 14.209 -0.567 1.00 45.58 192 ILE A C 1
ATOM 1412 O O . ILE A 1 192 ? -11.577 13.718 0.368 1.00 46.95 192 ILE A O 1
ATOM 1417 N N . LEU A 1 193 ? -9.577 14.063 -0.699 1.00 40.88 193 LEU A N 1
ATOM 1418 C CA . LEU A 1 193 ? -8.768 13.326 0.279 1.00 41.84 193 LEU A CA 1
ATOM 1419 C C . LEU A 1 193 ? -8.618 14.049 1.632 1.00 49.53 193 LEU A C 1
ATOM 1420 O O . LEU A 1 193 ? -8.285 13.392 2.631 1.00 50.39 193 LEU A O 1
ATOM 1425 N N . THR A 1 194 ? -8.955 15.370 1.696 1.00 47.34 194 THR A N 1
ATOM 1426 C CA . THR A 1 194 ? -8.930 16.123 2.963 1.00 49.79 194 THR A CA 1
ATOM 1427 C C . THR A 1 194 ? -9.935 15.583 3.979 1.00 57.19 194 THR A C 1
ATOM 1428 O O . THR A 1 194 ? -9.706 15.734 5.176 1.00 60.10 194 THR A O 1
ATOM 1432 N N . GLU A 1 195 ? -11.044 14.956 3.508 1.00 53.82 195 GLU A N 1
ATOM 1433 C CA . GLU A 1 195 ? -12.107 14.340 4.333 1.00 54.89 195 GLU A CA 1
ATOM 1434 C C . GLU A 1 195 ? -11.558 13.196 5.213 1.00 59.81 195 GLU A C 1
ATOM 1435 O O . GLU A 1 195 ? -12.137 12.860 6.257 1.00 60.60 195 GLU A O 1
ATOM 1441 N N . ARG A 1 196 ? -10.434 12.611 4.786 1.00 55.71 196 ARG A N 1
ATOM 1442 C CA . ARG A 1 196 ? -9.751 11.537 5.502 1.00 57.44 196 ARG A CA 1
ATOM 1443 C C . ARG A 1 196 ? -8.627 12.095 6.404 1.00 63.68 196 ARG A C 1
ATOM 1444 O O . ARG A 1 196 ? -7.843 11.333 6.975 1.00 65.23 196 ARG A O 1
ATOM 1452 N N . GLY A 1 197 ? -8.591 13.415 6.553 1.00 59.57 197 GLY A N 1
ATOM 1453 C CA . GLY A 1 197 ? -7.588 14.101 7.354 1.00 60.34 197 GLY A CA 1
ATOM 1454 C C . GLY A 1 197 ? -6.251 14.213 6.645 1.00 62.25 197 GLY A C 1
ATOM 1455 O O . GLY A 1 197 ? -5.276 14.702 7.226 1.00 63.39 197 GLY A O 1
ATOM 1456 N N . TYR A 1 198 ? -6.198 13.771 5.381 1.00 55.11 198 TYR A N 1
ATOM 1457 C CA . TYR A 1 198 ? -4.982 13.816 4.573 1.00 52.67 198 TYR A CA 1
ATOM 1458 C C . TYR A 1 198 ? -4.750 15.241 4.111 1.00 56.89 198 TYR A C 1
ATOM 1459 O O . TYR A 1 198 ? -5.711 15.959 3.829 1.00 55.47 198 TYR A O 1
ATOM 1468 N N . SER A 1 199 ? -3.496 15.684 4.125 1.00 55.20 199 SER A N 1
ATOM 1469 C CA . SER A 1 199 ? -3.204 17.055 3.735 1.00 55.58 199 SER A CA 1
ATOM 1470 C C . SER A 1 199 ? -2.195 17.095 2.591 1.00 60.02 199 SER A C 1
ATOM 1471 O O . SER A 1 199 ? -0.985 17.237 2.807 1.00 62.08 199 SER A O 1
ATOM 1474 N N . PHE A 1 200 ? -2.695 16.920 1.370 1.00 53.46 200 PHE A N 1
ATOM 1475 C CA . PHE A 1 200 ? -1.845 16.960 0.191 1.00 51.02 200 PHE A CA 1
ATOM 1476 C C . PHE A 1 200 ? -1.958 18.352 -0.367 1.00 56.49 200 PHE A C 1
ATOM 1477 O O . PHE A 1 200 ? -3.051 18.762 -0.766 1.00 56.34 200 PHE A O 1
ATOM 1485 N N . THR A 1 201 ? -0.867 19.129 -0.281 1.00 54.64 201 THR A N 1
ATOM 1486 C CA . THR A 1 201 ? -0.871 20.528 -0.720 1.00 54.90 201 THR A CA 1
ATOM 1487 C C . THR A 1 201 ? 0.333 20.876 -1.562 1.00 60.43 201 THR A C 1
ATOM 1488 O O . THR A 1 201 ? 0.166 21.527 -2.597 1.00 59.54 201 THR A O 1
ATOM 1492 N N . THR A 1 202 ? 1.549 20.456 -1.128 1.00 59.12 202 THR A N 1
ATOM 1493 C CA . THR A 1 202 ? 2.801 20.729 -1.854 1.00 59.01 202 THR A CA 1
ATOM 1494 C C . THR A 1 202 ? 2.794 20.055 -3.233 1.00 62.64 202 THR A C 1
ATOM 1495 O O . THR A 1 202 ? 2.102 19.051 -3.427 1.00 62.81 202 THR A O 1
ATOM 1499 N N . THR A 1 203 ? 3.574 20.600 -4.179 1.00 57.63 203 THR A N 1
ATOM 1500 C CA . THR A 1 203 ? 3.683 20.054 -5.529 1.00 55.37 203 THR A CA 1
ATOM 1501 C C . THR A 1 203 ? 4.187 18.600 -5.519 1.00 58.50 203 THR A C 1
ATOM 1502 O O . THR A 1 203 ? 3.748 17.811 -6.359 1.00 57.75 203 THR A O 1
ATOM 1506 N N . ALA A 1 204 ? 5.070 18.241 -4.548 1.00 54.62 204 ALA A N 1
ATOM 1507 C CA . ALA A 1 204 ? 5.583 16.872 -4.379 1.00 54.18 204 ALA A CA 1
ATOM 1508 C C . ALA A 1 204 ? 4.467 15.962 -3.883 1.00 57.70 204 ALA A C 1
ATOM 1509 O O . ALA A 1 204 ? 4.440 14.787 -4.260 1.00 58.09 204 ALA A O 1
ATOM 1511 N N . GLU A 1 205 ? 3.540 16.510 -3.053 1.00 52.53 205 GLU A N 1
ATOM 1512 C CA . GLU A 1 205 ? 2.369 15.791 -2.549 1.00 51.61 205 GLU A CA 1
ATOM 1513 C C . GLU A 1 205 ? 1.344 15.652 -3.684 1.00 49.65 205 GLU A C 1
ATOM 1514 O O . GLU A 1 205 ? 0.666 14.624 -3.756 1.00 48.54 205 GLU A O 1
ATOM 1520 N N . ARG A 1 206 ? 1.265 16.668 -4.588 1.00 42.49 206 ARG A N 1
ATOM 1521 C CA . ARG A 1 206 ? 0.401 16.669 -5.781 1.00 40.75 206 ARG A CA 1
ATOM 1522 C C . ARG A 1 206 ? 0.821 15.494 -6.683 1.00 43.74 206 ARG A C 1
ATOM 1523 O O . ARG A 1 206 ? -0.033 14.835 -7.264 1.00 42.35 206 ARG A O 1
ATOM 1531 N N . GLU A 1 207 ? 2.137 15.193 -6.710 1.00 41.35 207 GLU A N 1
ATOM 1532 C CA . GLU A 1 207 ? 2.748 14.101 -7.466 1.00 40.60 207 GLU A CA 1
ATOM 1533 C C . GLU A 1 207 ? 2.392 12.734 -6.899 1.00 43.42 207 GLU A C 1
ATOM 1534 O O . GLU A 1 207 ? 2.218 11.793 -7.679 1.00 42.96 207 GLU A O 1
ATOM 1540 N N . ILE A 1 208 ? 2.248 12.630 -5.554 1.00 39.36 208 ILE A N 1
ATOM 1541 C CA . ILE A 1 208 ? 1.857 11.400 -4.852 1.00 39.20 208 ILE A CA 1
ATOM 1542 C C . ILE A 1 208 ? 0.403 11.062 -5.214 1.00 39.77 208 ILE A C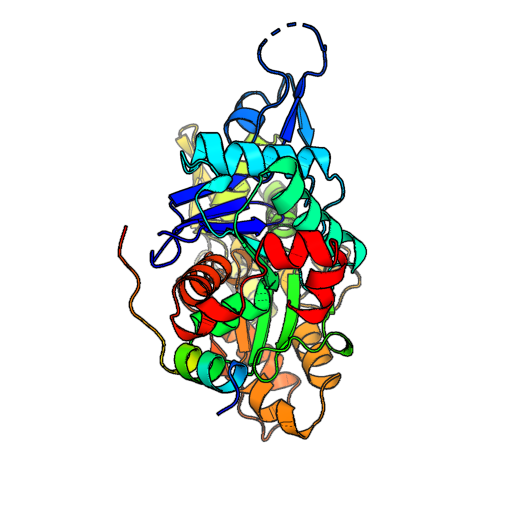 1
ATOM 1543 O O . ILE A 1 208 ? 0.104 9.917 -5.556 1.00 39.06 208 ILE A O 1
ATOM 1548 N N . VAL A 1 209 ? -0.486 12.076 -5.142 1.00 34.53 209 VAL A N 1
ATOM 1549 C CA . VAL A 1 209 ? -1.916 11.987 -5.441 1.00 33.29 209 VAL A CA 1
ATOM 1550 C C . VAL A 1 209 ? -2.133 11.581 -6.899 1.00 36.58 209 VAL A C 1
ATOM 1551 O O . VAL A 1 209 ? -2.965 10.698 -7.149 1.00 38.50 209 VAL A O 1
ATOM 1555 N N . ARG A 1 210 ? -1.342 12.152 -7.840 1.00 29.10 210 ARG A N 1
ATOM 1556 C CA . ARG A 1 210 ? -1.379 11.749 -9.241 1.00 27.87 210 ARG A CA 1
ATOM 1557 C C . ARG A 1 210 ? -1.074 10.250 -9.331 1.00 32.42 210 ARG A C 1
ATOM 1558 O O . ARG A 1 210 ? -1.770 9.547 -10.066 1.00 31.25 210 ARG A O 1
ATOM 1566 N N . ASP A 1 211 ? -0.101 9.742 -8.517 1.00 29.26 211 ASP A N 1
ATOM 1567 C CA . ASP A 1 211 ? 0.200 8.316 -8.524 1.00 29.79 211 ASP A CA 1
ATOM 1568 C C . ASP A 1 211 ? -0.974 7.483 -7.992 1.00 34.80 211 ASP A C 1
ATOM 1569 O O . ASP A 1 211 ? -1.258 6.419 -8.542 1.00 33.93 211 ASP A O 1
ATOM 1574 N N . ILE A 1 212 ? -1.666 7.969 -6.941 1.00 32.84 212 ILE A N 1
ATOM 1575 C CA . ILE A 1 212 ? -2.824 7.257 -6.362 1.00 32.73 212 ILE A CA 1
ATOM 1576 C C . ILE A 1 212 ? -3.919 7.198 -7.443 1.00 33.81 212 ILE A C 1
ATOM 1577 O O . ILE A 1 212 ? -4.502 6.146 -7.690 1.00 32.59 212 ILE A O 1
ATOM 1582 N N . LYS A 1 213 ? -4.144 8.323 -8.112 1.00 29.48 213 LYS A N 1
ATOM 1583 C CA . LYS A 1 213 ? -5.107 8.420 -9.196 1.00 28.84 213 LYS A CA 1
ATOM 1584 C C . LYS A 1 213 ? -4.818 7.361 -10.272 1.00 32.11 213 LYS A C 1
ATOM 1585 O O . LYS A 1 213 ? -5.708 6.601 -10.633 1.00 32.40 213 LYS A O 1
ATOM 1591 N N . GLU A 1 214 ? -3.562 7.270 -10.712 1.00 27.98 214 GLU A N 1
ATOM 1592 C CA . GLU A 1 214 ? -3.102 6.352 -11.752 1.00 27.07 214 GLU A CA 1
ATOM 1593 C C . GLU A 1 214 ? -3.091 4.887 -11.378 1.00 33.07 214 GLU A C 1
ATOM 1594 O O . GLU A 1 214 ? -3.025 4.053 -12.286 1.00 34.22 214 GLU A O 1
ATOM 1600 N N . LYS A 1 215 ? -3.114 4.558 -10.066 1.00 29.69 215 LYS A N 1
ATOM 1601 C CA . LYS A 1 215 ? -3.032 3.176 -9.596 1.00 29.71 215 LYS A CA 1
ATOM 1602 C C . LYS A 1 215 ? -4.320 2.618 -9.017 1.00 34.40 215 LYS A C 1
ATOM 1603 O O . LYS A 1 215 ? -4.589 1.425 -9.183 1.00 33.84 215 LYS A O 1
ATOM 1609 N N . LEU A 1 216 ? -5.101 3.462 -8.311 1.00 31.21 216 LEU A N 1
ATOM 1610 C CA . LEU A 1 216 ? -6.301 3.038 -7.602 1.00 31.85 216 LEU A CA 1
ATOM 1611 C C . LEU A 1 216 ? -7.609 3.668 -8.075 1.00 35.19 216 LEU A C 1
ATOM 1612 O O . LEU A 1 216 ? -8.675 3.224 -7.652 1.00 36.21 216 LEU A O 1
ATOM 1617 N N . CYS A 1 217 ? -7.562 4.677 -8.941 1.00 30.93 217 CYS A N 1
ATOM 1618 C CA . CYS A 1 217 ? -8.827 5.245 -9.402 1.00 30.84 217 CYS A CA 1
ATOM 1619 C C . CYS A 1 217 ? -9.439 4.423 -10.532 1.00 34.40 217 CYS A C 1
ATOM 1620 O O . CYS A 1 217 ? -8.728 3.689 -11.217 1.00 34.61 217 CYS A O 1
ATOM 1623 N N . TYR A 1 218 ? -10.770 4.494 -10.668 1.00 30.01 218 TYR A N 1
ATOM 1624 C CA . TYR A 1 218 ? -11.561 3.789 -11.677 1.00 27.64 218 TYR A CA 1
ATOM 1625 C C . TYR A 1 218 ? -12.880 4.533 -11.934 1.00 33.46 218 TYR A C 1
ATOM 1626 O O . TYR A 1 218 ? -13.263 5.410 -11.160 1.00 34.06 218 TYR A O 1
ATOM 1635 N N . VAL A 1 219 ? -13.576 4.170 -13.009 1.00 30.41 219 VAL A N 1
ATOM 1636 C CA . VAL A 1 219 ? -14.852 4.769 -13.356 1.00 30.16 219 VAL A CA 1
ATOM 1637 C C . VAL A 1 219 ? -15.941 3.757 -12.996 1.00 35.48 219 VAL A C 1
ATOM 1638 O O . VAL A 1 219 ? -15.885 2.596 -13.428 1.00 34.79 219 VAL A O 1
ATOM 1642 N N . ALA A 1 220 ? -16.927 4.206 -12.198 1.00 33.69 220 ALA A N 1
ATOM 1643 C CA . ALA A 1 220 ? -18.076 3.396 -11.767 1.00 34.45 220 ALA A CA 1
ATOM 1644 C C . ALA A 1 220 ? -19.019 3.207 -12.952 1.00 37.53 220 ALA A C 1
ATOM 1645 O O . ALA A 1 220 ? -19.128 4.109 -13.787 1.00 37.03 220 ALA A O 1
ATOM 1647 N N . LEU A 1 221 ? -19.654 2.034 -13.062 1.00 34.96 221 LEU A N 1
ATOM 1648 C CA . LEU A 1 221 ? -20.616 1.781 -14.142 1.00 35.37 221 LEU A CA 1
ATOM 1649 C C . LEU A 1 221 ? -21.873 2.579 -13.819 1.00 41.47 221 LEU A C 1
ATOM 1650 O O . LEU A 1 221 ? -22.408 3.259 -14.692 1.00 40.44 221 LEU A O 1
ATOM 1655 N N . ASP A 1 222 ? -22.304 2.522 -12.546 1.00 40.68 222 ASP A N 1
ATOM 1656 C CA . ASP A 1 222 ? -23.404 3.308 -12.020 1.00 42.86 222 ASP A CA 1
ATOM 1657 C C . ASP A 1 222 ? -22.898 3.965 -10.754 1.00 47.41 222 ASP A C 1
ATOM 1658 O O . ASP A 1 222 ? -22.757 3.298 -9.723 1.00 48.75 222 ASP A O 1
ATOM 1663 N N . PHE A 1 223 ? -22.604 5.272 -10.842 1.00 42.53 223 PHE A N 1
ATOM 1664 C CA . PHE A 1 223 ? -22.105 6.091 -9.730 1.00 41.96 223 PHE A CA 1
ATOM 1665 C C . PHE A 1 223 ? -22.948 6.014 -8.451 1.00 47.74 223 PHE A C 1
ATOM 1666 O O . PHE A 1 223 ? -22.397 5.759 -7.378 1.00 47.31 223 PHE A O 1
ATOM 1674 N N . GLU A 1 224 ? -24.270 6.230 -8.581 1.00 46.54 224 GLU A N 1
ATOM 1675 C CA . GLU A 1 224 ? -25.261 6.183 -7.499 1.00 49.21 224 GLU A CA 1
ATOM 1676 C C . GLU A 1 224 ? -25.170 4.835 -6.742 1.00 52.26 224 GLU A C 1
ATOM 1677 O O . GLU A 1 224 ? -25.050 4.826 -5.513 1.00 53.46 224 GLU A O 1
ATOM 1683 N N . GLN A 1 225 ? -25.169 3.715 -7.491 1.00 46.52 225 GLN A N 1
ATOM 1684 C CA . GLN A 1 225 ? -25.043 2.355 -6.963 1.00 47.33 225 GLN A CA 1
ATOM 1685 C C . GLN A 1 225 ? -23.700 2.165 -6.260 1.00 49.55 225 GLN A C 1
ATOM 1686 O O . GLN A 1 225 ? -23.665 1.645 -5.138 1.00 49.07 225 GLN A O 1
ATOM 1692 N N . GLU A 1 226 ? -22.596 2.582 -6.934 1.00 43.92 226 GLU A N 1
ATOM 1693 C CA . GLU A 1 226 ? -21.236 2.468 -6.416 1.00 43.52 226 GLU A CA 1
ATOM 1694 C C . GLU A 1 226 ? -21.070 3.200 -5.093 1.00 49.51 226 GLU A C 1
ATOM 1695 O O . GLU A 1 226 ? -20.480 2.622 -4.168 1.00 50.03 226 GLU A O 1
ATOM 1701 N N . MET A 1 227 ? -21.632 4.444 -4.992 1.00 46.00 227 MET A N 1
ATOM 1702 C CA . MET A 1 227 ? -21.653 5.264 -3.769 1.00 47.33 227 MET A CA 1
ATOM 1703 C C . MET A 1 227 ? -22.357 4.517 -2.628 1.00 56.25 227 MET A C 1
ATOM 1704 O O . MET A 1 227 ? -21.879 4.588 -1.496 1.00 57.38 227 MET A O 1
ATOM 1709 N N . HIS A 1 228 ? -23.472 3.787 -2.928 1.00 55.14 228 HIS A N 1
ATOM 1710 C CA . HIS A 1 228 ? -24.224 2.997 -1.936 1.00 57.75 228 HIS A CA 1
ATOM 1711 C C . HIS A 1 228 ? -23.345 1.856 -1.422 1.00 61.98 228 HIS A C 1
ATOM 1712 O O . HIS A 1 228 ? -23.224 1.711 -0.210 1.00 63.40 228 HIS A O 1
ATOM 1719 N N . THR A 1 229 ? -22.684 1.102 -2.341 1.00 57.24 229 THR A N 1
ATOM 1720 C CA . THR A 1 229 ? -21.760 -0.014 -2.057 1.00 57.08 229 THR A CA 1
ATOM 1721 C C . THR A 1 229 ? -20.663 0.407 -1.059 1.00 62.80 229 THR A C 1
ATOM 1722 O O . THR A 1 229 ? -20.499 -0.257 -0.033 1.00 63.35 229 THR A O 1
ATOM 1726 N N . ALA A 1 230 ? -19.932 1.519 -1.363 1.00 59.54 230 ALA A N 1
ATOM 1727 C CA . ALA A 1 230 ? -18.859 2.088 -0.531 1.00 60.14 230 ALA A CA 1
ATOM 1728 C C . ALA A 1 230 ? -19.376 2.563 0.843 1.00 68.09 230 ALA A C 1
ATOM 1729 O O . ALA A 1 230 ? -18.636 2.511 1.833 1.00 68.71 230 ALA A O 1
ATOM 1731 N N . ALA A 1 231 ? -20.650 3.000 0.899 1.00 66.25 231 ALA A N 1
ATOM 1732 C CA . ALA A 1 231 ? -21.297 3.453 2.128 1.00 68.40 231 ALA A CA 1
ATOM 1733 C C . ALA A 1 231 ? -21.766 2.260 2.939 1.00 74.91 231 ALA A C 1
ATOM 1734 O O . ALA A 1 231 ? -21.771 2.328 4.167 1.00 76.81 231 ALA A O 1
ATOM 1736 N N . SER A 1 232 ? -22.161 1.171 2.256 1.00 71.54 232 SER A N 1
ATOM 1737 C CA . SER A 1 232 ? -22.641 -0.050 2.901 1.00 73.58 232 SER A CA 1
ATOM 1738 C C . SER A 1 232 ? -21.518 -1.017 3.325 1.00 78.94 232 SER A C 1
ATOM 1739 O O . SER A 1 232 ? -21.681 -1.710 4.320 1.00 80.73 232 SER A O 1
ATOM 1742 N N . SER A 1 233 ? -20.384 -1.055 2.598 1.00 74.67 233 SER A N 1
ATOM 1743 C CA . SER A 1 233 ? -19.286 -1.977 2.928 1.00 74.96 233 SER A CA 1
ATOM 1744 C C . SER A 1 233 ? -17.868 -1.349 2.932 1.00 76.30 233 SER A C 1
ATOM 1745 O O . SER A 1 233 ? -17.726 -0.123 2.950 1.00 75.61 233 SER A O 1
ATOM 1748 N N . SER A 1 234 ? -16.833 -2.214 2.952 1.00 70.43 234 SER A N 1
ATOM 1749 C CA . SER A 1 234 ? -15.417 -1.857 2.931 1.00 68.00 234 SER A CA 1
ATOM 1750 C C . SER A 1 234 ? -14.719 -2.604 1.771 1.00 67.27 234 SER A C 1
ATOM 1751 O O . SER A 1 234 ? -13.486 -2.667 1.713 1.00 65.52 234 SER A O 1
ATOM 1754 N N . ALA A 1 235 ? -15.532 -3.149 0.844 1.00 62.09 235 ALA A N 1
ATOM 1755 C CA . ALA A 1 235 ? -15.099 -3.891 -0.346 1.00 60.27 235 ALA A CA 1
ATOM 1756 C C . ALA A 1 235 ? -14.268 -3.055 -1.314 1.00 62.69 235 ALA A C 1
ATOM 1757 O O . ALA A 1 235 ? -13.380 -3.599 -1.976 1.00 61.49 235 ALA A O 1
ATOM 1759 N N . LEU A 1 236 ? -14.562 -1.747 -1.407 1.00 58.63 236 LEU A N 1
ATOM 1760 C CA . LEU A 1 236 ? -13.881 -0.840 -2.329 1.00 56.90 236 LEU A CA 1
ATOM 1761 C C . LEU A 1 236 ? -12.685 -0.078 -1.715 1.00 62.02 236 LEU A C 1
ATOM 1762 O O . LEU A 1 236 ? -11.980 0.633 -2.441 1.00 60.18 236 LEU A O 1
ATOM 1767 N N . GLU A 1 237 ? -12.437 -0.246 -0.394 1.00 59.87 237 GLU A N 1
ATOM 1768 C CA . GLU A 1 237 ? -11.308 0.414 0.276 1.00 59.45 237 GLU A CA 1
ATOM 1769 C C . GLU A 1 237 ? -9.978 -0.222 -0.142 1.00 60.37 237 GLU A C 1
ATOM 1770 O O . GLU A 1 237 ? -9.856 -1.452 -0.130 1.00 61.42 237 GLU A O 1
ATOM 1776 N N . LYS A 1 238 ? -9.001 0.613 -0.539 1.00 52.38 238 LYS A N 1
ATOM 1777 C CA . LYS A 1 238 ? -7.677 0.176 -0.997 1.00 50.08 238 LYS A CA 1
ATOM 1778 C C . LYS A 1 238 ? -6.558 0.873 -0.238 1.00 53.52 238 LYS A C 1
ATOM 1779 O O . LYS A 1 238 ? -6.685 2.043 0.117 1.00 54.05 238 LYS A O 1
ATOM 1785 N N . SER A 1 239 ? -5.463 0.158 0.009 1.00 49.17 239 SER A N 1
ATOM 1786 C CA . SER A 1 239 ? -4.325 0.701 0.733 1.00 49.07 239 SER A CA 1
ATOM 1787 C C . SER A 1 239 ? -3.320 1.276 -0.215 1.00 50.41 239 SER A C 1
ATOM 1788 O O . SER A 1 239 ? -3.214 0.814 -1.353 1.00 49.72 239 SER A O 1
ATOM 1791 N N . TYR A 1 240 ? -2.579 2.287 0.245 1.00 45.67 240 TYR A N 1
ATOM 1792 C CA . TYR A 1 240 ? -1.519 2.919 -0.529 1.00 43.65 240 TYR A CA 1
ATOM 1793 C C . TYR A 1 240 ? -0.391 3.300 0.394 1.00 53.99 240 TYR A C 1
ATOM 1794 O O . TYR A 1 240 ? -0.617 3.924 1.433 1.00 54.79 240 TYR A O 1
ATOM 1803 N N . GLU A 1 241 ? 0.826 2.915 0.018 1.00 54.70 241 GLU A N 1
ATOM 1804 C CA . GLU A 1 241 ? 2.012 3.199 0.809 1.00 57.74 241 GLU A CA 1
ATOM 1805 C C . GLU A 1 241 ? 2.656 4.459 0.271 1.00 63.33 241 GLU A C 1
ATOM 1806 O O . GLU A 1 241 ? 2.932 4.544 -0.927 1.00 61.63 241 GLU A O 1
ATOM 1812 N N . LEU A 1 242 ? 2.843 5.458 1.144 1.00 63.29 242 LEU A N 1
ATOM 1813 C CA . LEU A 1 242 ? 3.447 6.746 0.782 1.00 63.27 242 LEU A CA 1
ATOM 1814 C C . LEU A 1 242 ? 4.988 6.599 0.721 1.00 67.82 242 LEU A C 1
ATOM 1815 O O . LEU A 1 242 ? 5.495 5.604 1.255 1.00 69.06 242 LEU A O 1
ATOM 1820 N N . PRO A 1 243 ? 5.756 7.532 0.083 1.00 63.37 243 PRO A N 1
ATOM 1821 C CA . PRO A 1 243 ? 7.220 7.352 0.018 1.00 63.93 243 PRO A CA 1
ATOM 1822 C C . PRO A 1 243 ? 7.901 7.235 1.381 1.00 72.52 243 PRO A C 1
ATOM 1823 O O . PRO A 1 243 ? 8.761 6.364 1.544 1.00 73.53 243 PRO A O 1
ATOM 1827 N N . ASP A 1 244 ? 7.460 8.055 2.376 1.00 70.69 244 ASP A N 1
ATOM 1828 C CA . ASP A 1 244 ? 7.965 8.080 3.762 1.00 72.55 244 ASP A CA 1
ATOM 1829 C C . ASP A 1 244 ? 7.892 6.717 4.470 1.00 74.42 244 ASP A C 1
ATOM 1830 O O . ASP A 1 244 ? 8.680 6.453 5.378 1.00 75.80 244 ASP A O 1
ATOM 1835 N N . GLY A 1 245 ? 6.928 5.897 4.054 1.00 68.02 245 GLY A N 1
ATOM 1836 C CA . GLY A 1 245 ? 6.671 4.572 4.601 1.00 68.31 245 GLY A CA 1
ATOM 1837 C C . GLY A 1 245 ? 5.285 4.429 5.199 1.00 70.86 245 GLY A C 1
ATOM 1838 O O . GLY A 1 245 ? 4.838 3.303 5.456 1.00 71.05 245 GLY A O 1
ATOM 1839 N N . GLN A 1 246 ? 4.594 5.574 5.427 1.00 65.66 246 GLN A N 1
ATOM 1840 C CA . GLN A 1 246 ? 3.241 5.630 5.995 1.00 65.41 246 GLN A CA 1
ATOM 1841 C C . GLN A 1 246 ? 2.198 5.082 5.004 1.00 66.60 246 GLN A C 1
ATOM 1842 O O . GLN A 1 246 ? 2.313 5.307 3.792 1.00 63.70 246 GLN A O 1
ATOM 1844 N N . VAL A 1 247 ? 1.200 4.339 5.522 1.00 63.11 247 VAL A N 1
ATOM 1845 C CA . VAL A 1 247 ? 0.148 3.711 4.710 1.00 60.78 247 VAL A CA 1
ATOM 1846 C C . VAL A 1 247 ? -1.219 4.393 4.902 1.00 63.87 247 VAL A C 1
ATOM 1847 O O . VAL A 1 247 ? -1.678 4.523 6.037 1.00 65.54 247 VAL A O 1
ATOM 1851 N N . ILE A 1 248 ? -1.863 4.818 3.785 1.00 56.88 248 ILE A N 1
ATOM 1852 C CA . ILE A 1 248 ? -3.185 5.462 3.788 1.00 55.44 248 ILE A CA 1
ATOM 1853 C C . ILE A 1 248 ? -4.251 4.587 3.116 1.00 59.42 248 ILE A C 1
ATOM 1854 O O . ILE A 1 248 ? -3.907 3.673 2.372 1.00 59.06 248 ILE A O 1
ATOM 1859 N N . THR A 1 249 ? -5.535 4.860 3.391 1.00 56.63 249 THR A N 1
ATOM 1860 C CA . THR A 1 249 ? -6.683 4.157 2.815 1.00 55.82 249 THR A CA 1
ATOM 1861 C C . THR A 1 249 ? -7.498 5.141 1.968 1.00 58.32 249 THR A C 1
ATOM 1862 O O . THR A 1 249 ? -7.591 6.324 2.309 1.00 59.05 249 THR A O 1
ATOM 1866 N N . ILE A 1 250 ? -8.032 4.654 0.834 1.00 52.45 250 ILE A N 1
ATOM 1867 C CA . ILE A 1 250 ? -8.853 5.397 -0.125 1.00 49.80 250 ILE A CA 1
ATOM 1868 C C . ILE A 1 250 ? -10.109 4.558 -0.437 1.00 51.66 250 ILE A C 1
ATOM 1869 O O . ILE A 1 250 ? -9.992 3.368 -0.734 1.00 52.25 250 ILE A O 1
ATOM 1874 N N . GLY A 1 251 ? -11.285 5.173 -0.307 1.00 45.16 251 GLY A N 1
ATOM 1875 C CA . GLY A 1 251 ? -12.569 4.521 -0.538 1.00 43.37 251 GLY A CA 1
ATOM 1876 C C . GLY A 1 251 ? -13.271 5.047 -1.768 1.00 42.91 251 GLY A C 1
ATOM 1877 O O . GLY A 1 251 ? -12.759 4.903 -2.881 1.00 39.67 251 GLY A O 1
ATOM 1878 N N . ASN A 1 252 ? -14.432 5.703 -1.575 1.00 39.28 252 ASN A N 1
ATOM 1879 C CA . ASN A 1 252 ? -15.238 6.247 -2.669 1.00 37.11 252 ASN A CA 1
ATOM 1880 C C . ASN A 1 252 ? -14.523 7.274 -3.549 1.00 40.18 252 ASN A C 1
ATOM 1881 O O . ASN A 1 252 ? -14.921 7.484 -4.698 1.00 39.10 252 ASN A O 1
ATOM 1886 N N . GLU A 1 253 ? -13.406 7.841 -3.049 1.00 36.66 253 GLU A N 1
ATOM 1887 C CA . GLU A 1 253 ? -12.584 8.802 -3.797 1.00 33.88 253 GLU A CA 1
ATOM 1888 C C . GLU A 1 253 ? -12.009 8.156 -5.053 1.00 36.31 253 GLU A C 1
ATOM 1889 O O . GLU A 1 253 ? -11.664 8.865 -5.999 1.00 33.84 253 GLU A O 1
ATOM 1895 N N . ARG A 1 254 ? -11.941 6.804 -5.067 1.00 34.97 254 ARG A N 1
ATOM 1896 C CA . ARG A 1 254 ? -11.434 6.002 -6.188 1.00 33.62 254 ARG A CA 1
ATOM 1897 C C . ARG A 1 254 ? -12.266 6.207 -7.440 1.00 35.21 254 ARG A C 1
ATOM 1898 O O . ARG A 1 254 ? -11.712 6.269 -8.525 1.00 32.99 254 ARG A O 1
ATOM 1906 N N . PHE A 1 255 ? -13.587 6.319 -7.295 1.00 32.36 255 PHE A N 1
ATOM 1907 C CA . PHE A 1 255 ? -14.461 6.515 -8.448 1.00 31.49 255 PHE A CA 1
ATOM 1908 C C . PHE A 1 255 ? -15.089 7.927 -8.504 1.00 35.34 255 PHE A C 1
ATOM 1909 O O . PHE A 1 255 ? -15.570 8.322 -9.569 1.00 34.16 255 PHE A O 1
ATOM 1917 N N . ARG A 1 256 ? -15.042 8.696 -7.383 1.00 32.47 256 ARG A N 1
ATOM 1918 C CA . ARG A 1 256 ? -15.572 10.079 -7.326 1.00 31.97 256 ARG A CA 1
ATOM 1919 C C . ARG A 1 256 ? -14.736 11.059 -8.170 1.00 35.52 256 ARG A C 1
ATOM 1920 O O . ARG A 1 256 ? -15.297 11.940 -8.836 1.00 34.69 256 ARG A O 1
ATOM 1928 N N . ALA A 1 257 ? -13.391 10.918 -8.124 1.00 30.92 257 ALA A N 1
ATOM 1929 C CA . ALA A 1 257 ? -12.498 11.765 -8.901 1.00 29.12 257 ALA A CA 1
ATOM 1930 C C . ALA A 1 257 ? -12.742 11.539 -10.409 1.00 31.84 257 ALA A C 1
ATOM 1931 O O . ALA A 1 257 ? -13.083 12.515 -11.071 1.00 31.05 257 ALA A O 1
ATOM 1933 N N . PRO A 1 258 ? -12.721 10.287 -10.967 1.00 27.81 258 PRO A N 1
ATOM 1934 C CA . PRO A 1 258 ? -13.000 10.133 -12.409 1.00 26.58 258 PRO A CA 1
ATOM 1935 C C . PRO A 1 258 ? -14.442 10.439 -12.804 1.00 33.12 258 PRO A C 1
ATOM 1936 O O . PRO A 1 258 ? -14.704 10.674 -13.984 1.00 32.76 258 PRO A O 1
ATOM 1940 N N . GLU A 1 259 ? -15.374 10.444 -11.829 1.00 31.23 259 GLU A N 1
ATOM 1941 C CA . GLU A 1 259 ? -16.783 10.771 -12.083 1.00 31.47 259 GLU A CA 1
ATOM 1942 C C . GLU A 1 259 ? -16.924 12.201 -12.636 1.00 33.75 259 GLU A C 1
ATOM 1943 O O . GLU A 1 259 ? -17.823 12.465 -13.447 1.00 33.64 259 GLU A O 1
ATOM 1949 N N . ALA A 1 260 ? -15.995 13.098 -12.239 1.00 27.76 260 ALA A N 1
ATOM 1950 C CA . ALA A 1 260 ? -15.952 14.481 -12.705 1.00 27.04 260 ALA A CA 1
ATOM 1951 C C . ALA A 1 260 ? -15.856 14.588 -14.248 1.00 30.75 260 ALA A C 1
ATOM 1952 O O . ALA A 1 260 ? -16.182 15.638 -14.791 1.00 31.38 260 ALA A O 1
ATOM 1954 N N . LEU A 1 261 ? -15.421 13.511 -14.954 1.00 25.82 261 LEU A N 1
ATOM 1955 C CA . LEU A 1 261 ? -15.342 13.498 -16.424 1.00 24.37 261 LEU A CA 1
ATOM 1956 C C . LEU A 1 261 ? -16.744 13.445 -17.010 1.00 30.29 261 LEU A C 1
ATOM 1957 O O . LEU A 1 261 ? -16.972 13.937 -18.112 1.00 31.36 261 LEU A O 1
ATOM 1962 N N . PHE A 1 262 ? -17.659 12.796 -16.285 1.00 26.22 262 PHE A N 1
ATOM 1963 C CA . PHE A 1 262 ? -19.047 12.591 -16.670 1.00 26.31 262 PHE A CA 1
ATOM 1964 C C . PHE A 1 262 ? -19.929 13.635 -16.022 1.00 35.11 262 PHE A C 1
ATOM 1965 O O . PHE A 1 262 ? -20.999 13.944 -16.547 1.00 35.92 262 PHE A O 1
ATOM 1973 N N . GLN A 1 263 ? -19.476 14.184 -14.866 1.00 33.29 263 GLN A N 1
ATOM 1974 C CA . GLN A 1 263 ? -20.208 15.206 -14.108 1.00 33.01 263 GLN A CA 1
ATOM 1975 C C . GLN A 1 263 ? -19.283 16.374 -13.766 1.00 36.78 263 GLN A C 1
ATOM 1976 O O . GLN A 1 263 ? -18.869 16.513 -12.610 1.00 37.71 263 GLN A O 1
ATOM 1982 N N . PRO A 1 264 ? -18.980 17.240 -14.763 1.00 32.05 264 PRO A N 1
ATOM 1983 C CA . PRO A 1 264 ? -18.121 18.413 -14.511 1.00 31.48 264 PRO A CA 1
ATOM 1984 C C . PRO A 1 264 ? -18.531 19.368 -13.380 1.00 38.61 264 PRO A C 1
ATOM 1985 O O . PRO A 1 264 ? -17.696 20.165 -12.953 1.00 39.49 264 PRO A O 1
ATOM 1989 N N . SER A 1 265 ? -19.789 19.288 -12.881 1.00 36.79 265 SER A N 1
ATOM 1990 C CA . SER A 1 265 ? -20.316 20.110 -11.774 1.00 37.72 265 SER A CA 1
ATOM 1991 C C . SER A 1 265 ? -19.585 19.815 -10.464 1.00 42.80 265 SER A C 1
ATOM 1992 O O . SER A 1 265 ? -19.562 20.668 -9.573 1.00 44.10 265 SER A O 1
ATOM 1995 N N . PHE A 1 266 ? -18.989 18.604 -10.350 1.00 38.19 266 PHE A N 1
ATOM 1996 C CA . PHE A 1 266 ? -18.185 18.169 -9.202 1.00 38.23 266 PHE A CA 1
ATOM 1997 C C . PHE A 1 266 ? -16.975 19.105 -9.068 1.00 43.46 266 PHE A C 1
ATOM 1998 O O . PHE A 1 266 ? -16.549 19.378 -7.945 1.00 44.82 266 PHE A O 1
ATOM 2006 N N . LEU A 1 267 ? -16.462 19.622 -10.216 1.00 38.84 267 LEU A N 1
ATOM 2007 C CA . LEU A 1 267 ? -15.347 20.581 -10.319 1.00 38.56 267 LEU A CA 1
ATOM 2008 C C . LEU A 1 267 ? -15.848 22.035 -10.352 1.00 44.62 267 LEU A C 1
ATOM 2009 O O . LEU A 1 267 ? -15.049 22.960 -10.512 1.00 44.48 267 LEU A O 1
ATOM 2014 N N . GLY A 1 268 ? -17.159 22.214 -10.266 1.00 42.75 268 GLY A N 1
ATOM 2015 C CA . GLY A 1 268 ? -17.787 23.525 -10.362 1.00 43.45 268 GLY A CA 1
ATOM 2016 C C . GLY A 1 268 ? -17.865 24.039 -11.788 1.00 47.08 268 GLY A C 1
ATOM 2017 O O . GLY A 1 268 ? -17.946 25.249 -11.996 1.00 47.51 268 GLY A O 1
ATOM 2018 N N . MET A 1 269 ? -17.859 23.132 -12.784 1.00 43.15 269 MET A N 1
ATOM 2019 C CA . MET A 1 269 ? -17.935 23.493 -14.206 1.00 42.24 269 MET A CA 1
ATOM 2020 C C . MET A 1 269 ? -19.334 23.287 -14.771 1.00 47.75 269 MET A C 1
ATOM 2021 O O . MET A 1 269 ? -20.018 22.324 -14.399 1.00 48.71 269 MET A O 1
ATOM 2026 N N . GLU A 1 270 ? -19.748 24.175 -15.695 1.00 44.65 270 GLU A N 1
ATOM 2027 C CA . GLU A 1 270 ? -21.050 24.076 -16.348 1.00 45.58 270 GLU A CA 1
ATOM 2028 C C . GLU A 1 270 ? -21.002 23.191 -17.626 1.00 48.54 270 GLU A C 1
ATOM 2029 O O . GLU A 1 270 ? -22.046 22.900 -18.216 1.00 51.16 270 GLU A O 1
ATOM 2035 N N . SER A 1 271 ? -19.813 22.719 -18.013 1.00 40.17 271 SER A N 1
ATOM 2036 C CA . SER A 1 271 ? -19.632 21.830 -19.165 1.00 37.34 271 SER A CA 1
ATOM 2037 C C . SER A 1 271 ? -20.490 20.558 -19.134 1.00 36.97 271 SER A C 1
ATOM 2038 O O . SER A 1 271 ? -20.835 20.043 -18.065 1.00 34.97 271 SER A O 1
ATOM 2041 N N . ALA A 1 272 ? -20.787 20.033 -20.331 1.00 31.42 272 ALA A N 1
ATOM 2042 C CA . ALA A 1 272 ? -21.417 18.731 -20.503 1.00 30.27 272 ALA A CA 1
ATOM 2043 C C . ALA A 1 272 ? -20.261 17.706 -20.308 1.00 31.34 272 ALA A C 1
ATOM 2044 O O . ALA A 1 272 ? -19.105 17.996 -20.672 1.00 28.58 272 ALA A O 1
ATOM 2046 N N . GLY A 1 273 ? -20.578 16.542 -19.733 1.00 26.79 273 GLY A N 1
ATOM 2047 C CA . GLY A 1 273 ? -19.622 15.455 -19.511 1.00 24.14 273 GLY A CA 1
ATOM 2048 C C . GLY A 1 273 ? -19.022 14.920 -2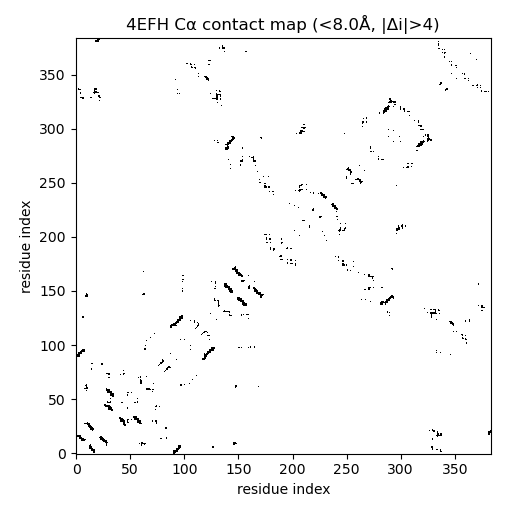0.791 1.00 26.28 273 GLY A C 1
ATOM 2049 O O . GLY A 1 273 ? -19.438 15.314 -21.879 1.00 26.24 273 GLY A O 1
ATOM 2050 N N . ILE A 1 274 ? -18.036 14.025 -20.676 1.00 23.45 274 ILE A N 1
ATOM 2051 C CA . ILE A 1 274 ? -17.334 13.436 -21.808 1.00 23.33 274 ILE A CA 1
ATOM 2052 C C . ILE A 1 274 ? -18.214 12.601 -22.748 1.00 29.25 274 ILE A C 1
ATOM 2053 O O . ILE A 1 274 ? -17.931 12.503 -23.958 1.00 28.52 274 ILE A O 1
ATOM 2058 N N . HIS A 1 275 ? -19.289 12.018 -22.192 1.00 26.17 275 HIS A N 1
ATOM 2059 C CA . HIS A 1 275 ? -20.236 11.210 -22.946 1.00 25.32 275 HIS A CA 1
ATOM 2060 C C . HIS A 1 275 ? -21.119 12.076 -23.835 1.00 30.20 275 HIS A C 1
ATOM 2061 O O . HIS A 1 275 ? -21.292 11.742 -25.005 1.00 30.92 275 HIS A O 1
ATOM 2068 N N . GLU A 1 276 ? -21.650 13.200 -23.291 1.00 26.32 276 GLU A N 1
ATOM 2069 C CA . GLU A 1 276 ? -22.526 14.146 -23.994 1.00 26.16 276 GLU A CA 1
ATOM 2070 C C . GLU A 1 276 ? -21.737 14.937 -25.034 1.00 29.57 276 GLU A C 1
ATOM 2071 O O . GLU A 1 276 ? -22.314 15.367 -26.034 1.00 31.84 276 GLU A O 1
ATOM 2077 N N . THR A 1 277 ? -20.445 15.194 -24.767 1.00 22.02 277 THR A N 1
ATOM 2078 C CA . THR A 1 277 ? -19.571 15.912 -25.678 1.00 21.47 277 THR A CA 1
ATOM 2079 C C . THR A 1 277 ? -19.342 15.064 -26.952 1.00 26.44 277 THR A C 1
ATOM 2080 O O . THR A 1 277 ? -19.453 15.580 -28.076 1.00 25.95 277 THR A O 1
ATOM 2084 N N . THR A 1 278 ? -19.091 13.748 -26.756 1.00 22.64 278 THR A N 1
ATOM 2085 C CA . THR A 1 278 ? -18.916 12.752 -27.816 1.00 22.07 278 THR A CA 1
ATOM 2086 C C . THR A 1 278 ? -20.193 12.718 -28.676 1.00 27.21 278 THR A C 1
ATOM 2087 O O . THR A 1 278 ? -20.097 12.784 -29.899 1.00 27.44 278 THR A O 1
ATOM 2091 N N . TYR A 1 279 ? -21.378 12.703 -28.029 1.00 23.79 279 TYR A N 1
ATOM 2092 C CA . TYR A 1 279 ? -22.667 12.713 -28.699 1.00 24.39 279 TYR A CA 1
ATOM 2093 C C . TYR A 1 279 ? -22.889 14.038 -29.463 1.00 28.31 279 TYR A C 1
ATOM 2094 O O . TYR A 1 279 ? -23.359 14.009 -30.600 1.00 29.28 279 TYR A O 1
ATOM 2103 N N . ASN A 1 280 ? -22.538 15.185 -28.855 1.00 23.56 280 ASN A N 1
ATOM 2104 C CA . ASN A 1 280 ? -22.673 16.485 -29.512 1.00 22.73 280 ASN A CA 1
ATOM 2105 C C . ASN A 1 280 ? -21.812 16.559 -30.797 1.00 25.99 280 ASN A C 1
ATOM 2106 O O . ASN A 1 280 ? -22.286 17.076 -31.813 1.00 26.90 280 ASN A O 1
ATOM 2111 N N . SER A 1 281 ? -20.590 15.972 -30.766 1.00 19.75 281 SER A N 1
ATOM 2112 C CA . SER A 1 281 ? -19.690 15.899 -31.917 1.00 19.11 281 SER A CA 1
ATOM 2113 C C . SER A 1 281 ? -20.267 15.049 -33.044 1.00 25.43 281 SER A C 1
ATOM 2114 O O . SER A 1 281 ? -20.177 15.438 -34.212 1.00 22.97 281 SER A O 1
ATOM 2117 N N . ILE A 1 282 ? -20.862 13.884 -32.693 1.00 25.68 282 ILE A N 1
ATOM 2118 C CA . ILE A 1 282 ? -21.485 12.983 -33.670 1.00 26.91 282 ILE A CA 1
ATOM 2119 C C . ILE A 1 282 ? -22.658 13.722 -34.352 1.00 31.15 282 ILE A C 1
ATOM 2120 O O . ILE A 1 282 ? -22.799 13.687 -35.580 1.00 32.64 282 ILE A O 1
ATOM 2125 N N . MET A 1 283 ? -23.430 14.456 -33.555 1.00 25.41 283 MET A N 1
ATOM 2126 C CA . MET A 1 283 ? -24.587 15.211 -34.038 1.00 25.93 283 MET A CA 1
ATOM 2127 C C . MET A 1 283 ? -24.280 16.399 -34.972 1.00 31.95 283 MET A C 1
ATOM 2128 O O . MET A 1 283 ? -25.143 16.827 -35.744 1.00 33.50 283 MET A O 1
ATOM 2133 N N . LYS A 1 284 ? -23.050 16.902 -34.912 1.00 27.71 284 LYS A N 1
ATOM 2134 C CA . LYS A 1 284 ? -22.564 17.971 -35.771 1.00 27.29 284 LYS A CA 1
ATOM 2135 C C . LYS A 1 284 ? -22.157 17.453 -37.165 1.00 32.73 284 LYS A C 1
ATOM 2136 O O . LYS A 1 284 ? -22.036 18.234 -38.115 1.00 32.66 284 LYS A O 1
ATOM 2142 N N . CYS A 1 285 ? -22.030 16.118 -37.292 1.00 30.18 285 CYS A N 1
ATOM 2143 C CA . CYS A 1 285 ? -21.712 15.414 -38.534 1.00 29.78 285 CYS A CA 1
ATOM 2144 C C . CYS A 1 285 ? -22.933 14.931 -39.274 1.00 33.25 285 CYS A C 1
ATOM 2145 O O . CYS A 1 285 ? -23.990 14.681 -38.683 1.00 32.20 285 CYS A O 1
ATOM 2148 N N . ASP A 1 286 ? -22.758 14.780 -40.588 1.00 31.02 286 ASP A N 1
ATOM 2149 C CA . ASP A 1 286 ? -23.752 14.291 -41.518 1.00 32.89 286 ASP A CA 1
ATOM 2150 C C . ASP A 1 286 ? -24.276 12.957 -40.977 1.00 37.55 286 ASP A C 1
ATOM 2151 O O . ASP A 1 286 ? -23.502 12.125 -40.475 1.00 35.52 286 ASP A O 1
ATOM 2156 N N . VAL A 1 287 ? -25.593 12.774 -41.072 1.00 35.64 287 VAL A N 1
ATOM 2157 C CA . VAL A 1 287 ? -26.285 11.574 -40.646 1.00 36.48 287 VAL A CA 1
ATOM 2158 C C . VAL A 1 287 ? -25.689 10.291 -41.278 1.00 41.76 287 VAL A C 1
ATOM 2159 O O . VAL A 1 287 ? -25.618 9.276 -40.588 1.00 41.29 287 VAL A O 1
ATOM 2163 N N . ASP A 1 288 ? -25.216 10.361 -42.553 1.00 40.12 288 ASP A N 1
ATOM 2164 C CA . ASP A 1 288 ? -24.658 9.226 -43.327 1.00 40.73 288 ASP A CA 1
ATOM 2165 C C . ASP A 1 288 ? -23.404 8.561 -42.775 1.00 42.56 288 ASP A C 1
ATOM 2166 O O . ASP A 1 288 ? -23.152 7.392 -43.088 1.00 43.11 288 ASP A O 1
ATOM 2171 N N . ILE A 1 289 ? -22.631 9.286 -41.955 1.00 35.39 289 ILE A N 1
ATOM 2172 C CA . ILE A 1 289 ? -21.409 8.768 -41.369 1.00 33.55 289 ILE A CA 1
ATOM 2173 C C . ILE A 1 289 ? -21.524 8.444 -39.871 1.00 37.14 289 ILE A C 1
ATOM 2174 O O . ILE A 1 289 ? -20.559 7.948 -39.302 1.00 35.23 289 ILE A O 1
ATOM 2179 N N . ARG A 1 290 ? -22.679 8.740 -39.225 1.00 35.10 290 ARG A N 1
ATOM 2180 C CA . ARG A 1 290 ? -22.884 8.548 -37.777 1.00 34.15 290 ARG A CA 1
ATOM 2181 C C . ARG A 1 290 ? -22.749 7.120 -37.316 1.00 36.83 290 ARG A C 1
ATOM 2182 O O . ARG A 1 290 ? -22.265 6.863 -36.209 1.00 35.58 290 ARG A O 1
ATOM 2190 N N . LYS A 1 291 ? -23.197 6.192 -38.163 1.00 33.16 291 LYS A N 1
ATOM 2191 C CA . LYS A 1 291 ? -23.090 4.760 -37.954 1.00 32.84 291 LYS A CA 1
ATOM 2192 C C . LYS A 1 291 ? -21.574 4.427 -37.835 1.00 33.32 291 LYS A C 1
ATOM 2193 O O . LYS A 1 291 ? -21.164 3.734 -36.893 1.00 31.58 291 LYS A O 1
ATOM 2199 N N . ASP A 1 292 ? -20.749 5.025 -38.722 1.00 28.53 292 ASP A N 1
ATOM 2200 C CA . ASP A 1 292 ? -19.283 4.879 -38.734 1.00 26.99 292 ASP A CA 1
ATOM 2201 C C . ASP A 1 292 ? -18.599 5.529 -37.551 1.00 28.27 292 ASP A C 1
ATOM 2202 O O . ASP A 1 292 ? -17.494 5.123 -37.203 1.00 27.93 292 ASP A O 1
ATOM 2207 N N . LEU A 1 293 ? -19.223 6.554 -36.952 1.00 23.18 293 LEU A N 1
ATOM 2208 C CA . LEU A 1 293 ? -18.676 7.238 -35.782 1.00 21.54 293 LEU A CA 1
ATOM 2209 C C . LEU A 1 293 ? -18.975 6.417 -34.514 1.00 24.50 293 LEU A C 1
ATOM 2210 O O . LEU A 1 293 ? -18.059 6.030 -33.796 1.00 23.68 293 LEU A O 1
ATOM 2215 N N . TYR A 1 294 ? -20.252 6.091 -34.287 1.00 21.67 294 TYR A N 1
ATOM 2216 C CA . TYR A 1 294 ? -20.719 5.278 -33.160 1.00 20.81 294 TYR A CA 1
ATOM 2217 C C . TYR A 1 294 ? -20.053 3.893 -33.100 1.00 24.49 294 TYR A C 1
ATOM 2218 O O . TYR A 1 294 ? -19.790 3.392 -32.000 1.00 22.64 294 TYR A O 1
ATOM 2227 N N . GLY A 1 295 ? -19.789 3.306 -34.280 1.00 21.89 295 GLY A N 1
ATOM 2228 C CA . GLY A 1 295 ? -19.144 2.009 -34.431 1.00 21.82 295 GLY A CA 1
ATOM 2229 C C . GLY A 1 295 ? -17.632 2.037 -34.335 1.00 28.94 295 GLY A C 1
ATOM 2230 O O . GLY A 1 295 ? -16.993 0.988 -34.380 1.00 32.24 295 GLY A O 1
ATOM 2231 N N . ASN A 1 296 ? -17.039 3.225 -34.192 1.00 24.53 296 ASN A N 1
ATOM 2232 C CA . ASN A 1 296 ? -15.593 3.417 -34.096 1.00 21.76 296 ASN A CA 1
ATOM 2233 C C . ASN A 1 296 ? -15.251 4.529 -33.096 1.00 24.97 296 ASN A C 1
ATOM 2234 O O . ASN A 1 296 ? -14.676 5.553 -33.486 1.00 25.40 296 ASN A O 1
ATOM 2239 N N . VAL A 1 297 ? -15.618 4.339 -31.807 1.00 19.35 297 VAL A N 1
ATOM 2240 C CA . VAL A 1 297 ? -15.318 5.318 -30.761 1.00 17.13 297 VAL A CA 1
ATOM 2241 C C . VAL A 1 297 ? -13.980 4.927 -30.170 1.00 20.94 297 VAL A C 1
ATOM 2242 O O . VAL A 1 297 ? -13.886 3.917 -29.490 1.00 22.66 297 VAL A O 1
ATOM 2246 N N . VAL A 1 298 ? -12.939 5.690 -30.478 1.00 17.51 298 VAL A N 1
ATOM 2247 C CA . VAL A 1 298 ? -11.576 5.419 -30.020 1.00 16.74 298 VAL A CA 1
ATOM 2248 C C . VAL A 1 298 ? -11.172 6.286 -28.821 1.00 21.41 298 VAL A C 1
ATOM 2249 O O . VAL A 1 298 ? -11.163 7.513 -28.902 1.00 20.40 298 VAL A O 1
ATOM 2253 N N . LEU A 1 299 ? -10.819 5.629 -27.722 1.00 19.22 299 LEU A N 1
ATOM 2254 C CA . LEU A 1 299 ? -10.358 6.285 -26.517 1.00 19.60 299 LEU A CA 1
ATOM 2255 C C . LEU A 1 299 ? -8.842 6.484 -26.620 1.00 23.87 299 LEU A C 1
ATOM 2256 O O . LEU A 1 299 ? -8.091 5.567 -26.993 1.00 24.08 299 LEU A O 1
ATOM 2261 N N . SER A 1 300 ? -8.398 7.690 -26.284 1.00 18.82 300 SER A N 1
ATOM 2262 C CA . SER A 1 300 ? -7.000 8.050 -26.382 1.00 17.92 300 SER A CA 1
ATOM 2263 C C . SER A 1 300 ? -6.529 8.888 -25.190 1.00 19.57 300 SER A C 1
ATOM 2264 O O . SER A 1 300 ? -7.285 9.681 -24.668 1.00 20.55 300 SER A O 1
ATOM 2267 N N . GLY A 1 301 ? -5.256 8.800 -24.855 1.00 15.01 301 GLY A N 1
ATOM 2268 C CA . GLY A 1 301 ? -4.689 9.637 -23.811 1.00 14.63 301 GLY A CA 1
ATOM 2269 C C . GLY A 1 301 ? -4.719 8.997 -22.448 1.00 19.86 301 GLY A C 1
ATOM 2270 O O . GLY A 1 301 ? -5.490 8.055 -22.213 1.00 18.99 301 GLY A O 1
ATOM 2271 N N . GLY A 1 302 ? -3.890 9.539 -21.553 1.00 16.83 302 GLY A N 1
ATOM 2272 C CA . GLY A 1 302 ? -3.699 9.024 -20.203 1.00 17.24 302 GLY A CA 1
ATOM 2273 C C . GLY A 1 302 ? -4.938 9.036 -19.341 1.00 20.80 302 GLY A C 1
ATOM 2274 O O . GLY A 1 302 ? -5.164 8.120 -18.564 1.00 19.64 302 GLY A O 1
ATOM 2275 N N . THR A 1 303 ? -5.750 10.055 -19.485 1.00 19.75 303 THR A N 1
ATOM 2276 C CA . THR A 1 303 ? -6.973 10.212 -18.694 1.00 21.96 303 THR A CA 1
ATOM 2277 C C . THR A 1 303 ? -8.085 9.187 -19.082 1.00 27.29 303 THR A C 1
ATOM 2278 O O . THR A 1 303 ? -8.999 8.986 -18.308 1.00 27.35 303 THR A O 1
ATOM 2282 N N . THR A 1 304 ? -7.979 8.523 -20.251 1.00 24.59 304 THR A N 1
ATOM 2283 C CA . THR A 1 304 ? -8.939 7.487 -20.656 1.00 24.86 304 THR A CA 1
ATOM 2284 C C . THR A 1 304 ? -8.471 6.100 -20.162 1.00 31.98 304 THR A C 1
ATOM 2285 O O . THR A 1 304 ? -9.087 5.086 -20.483 1.00 32.03 304 THR A O 1
ATOM 2289 N N . MET A 1 305 ? -7.355 6.060 -19.427 1.00 30.79 305 MET A N 1
ATOM 2290 C CA . MET A 1 305 ? -6.741 4.829 -18.933 1.00 31.20 305 MET A CA 1
ATOM 2291 C C . MET A 1 305 ? -7.509 4.179 -17.805 1.00 31.71 305 MET A C 1
ATOM 2292 O O . MET A 1 305 ? -7.295 2.992 -17.532 1.00 31.86 305 MET A O 1
ATOM 2297 N N . PHE A 1 306 ? -8.413 4.935 -17.162 1.00 25.75 306 PHE A N 1
ATOM 2298 C CA . PHE A 1 306 ? -9.217 4.434 -16.044 1.00 25.54 306 PHE A CA 1
ATOM 2299 C C . PHE A 1 306 ? -9.910 3.099 -16.284 1.00 28.85 306 PHE A C 1
ATOM 2300 O O . PHE A 1 306 ? -10.655 2.959 -17.255 1.00 27.86 306 PHE A O 1
ATOM 2308 N N . PRO A 1 307 ? -9.749 2.119 -15.375 1.00 26.28 307 PRO A N 1
ATOM 2309 C CA . PRO A 1 307 ? -10.535 0.882 -15.505 1.00 26.77 307 PRO A CA 1
ATOM 2310 C C . PRO A 1 307 ? -12.027 1.255 -15.359 1.00 30.91 307 PRO A C 1
ATOM 2311 O O . PRO A 1 307 ? -12.361 2.141 -14.564 1.00 29.97 307 PRO A O 1
ATOM 2315 N N . GLY A 1 308 ? -12.883 0.642 -16.187 1.00 28.03 308 GLY A N 1
ATOM 2316 C CA . GLY A 1 308 ? -14.320 0.893 -16.218 1.00 28.34 308 GLY A CA 1
ATOM 2317 C C . GLY A 1 308 ? -14.793 1.975 -17.186 1.00 31.10 308 GLY A C 1
ATOM 2318 O O . GLY A 1 308 ? -15.976 2.014 -17.513 1.00 32.26 308 GLY A O 1
ATOM 2319 N N . ILE A 1 309 ? -13.903 2.859 -17.646 1.00 26.15 309 ILE A N 1
ATOM 2320 C CA . ILE A 1 309 ? -14.242 3.979 -18.565 1.00 26.03 309 ILE A CA 1
ATOM 2321 C C . ILE A 1 309 ? -14.924 3.565 -19.889 1.00 29.48 309 ILE A C 1
ATOM 2322 O O . ILE A 1 309 ? -15.831 4.252 -20.338 1.00 28.73 309 ILE A O 1
ATOM 2327 N N . ALA A 1 310 ? -14.462 2.480 -20.513 1.00 26.79 310 ALA A N 1
ATOM 2328 C CA . ALA A 1 310 ? -15.014 1.997 -21.779 1.00 26.71 310 ALA A CA 1
ATOM 2329 C C . ALA A 1 310 ? -16.470 1.559 -21.598 1.00 30.09 310 ALA A C 1
ATOM 2330 O O . ALA A 1 310 ? -17.339 2.020 -22.358 1.00 29.57 310 ALA A O 1
ATOM 2332 N N . ASP A 1 311 ? -16.746 0.735 -20.555 1.00 26.56 311 ASP A N 1
ATOM 2333 C CA . ASP A 1 311 ? -18.102 0.249 -20.269 1.00 28.69 311 ASP A CA 1
ATOM 2334 C C . ASP A 1 311 ? -19.065 1.378 -19.946 1.00 33.86 311 ASP A C 1
ATOM 2335 O O . ASP A 1 311 ? -20.223 1.346 -20.384 1.00 35.06 311 ASP A O 1
ATOM 2340 N N . ARG A 1 312 ? -18.570 2.380 -19.184 1.00 29.18 312 ARG A N 1
ATOM 2341 C CA . ARG A 1 312 ? -19.309 3.560 -18.793 1.00 29.15 312 ARG A CA 1
ATOM 2342 C C . ARG A 1 312 ? -19.657 4.406 -20.017 1.00 32.92 312 ARG A C 1
ATOM 2343 O O . ARG A 1 312 ? -20.801 4.826 -20.148 1.00 35.27 312 ARG A O 1
ATOM 2351 N N . MET A 1 313 ? -18.715 4.569 -20.942 1.00 27.47 313 MET A N 1
ATOM 2352 C CA . MET A 1 313 ? -18.928 5.267 -22.217 1.00 26.35 313 MET A CA 1
ATOM 2353 C C . MET A 1 313 ? -19.941 4.512 -23.085 1.00 31.96 313 MET A C 1
ATOM 2354 O O . MET A 1 313 ? -20.821 5.138 -23.663 1.00 32.88 313 MET A O 1
ATOM 2359 N N . GLN A 1 314 ? -19.855 3.167 -23.117 1.00 28.98 314 GLN A N 1
ATOM 2360 C CA . GLN A 1 314 ? -20.782 2.297 -23.856 1.00 28.82 314 GLN A CA 1
ATOM 2361 C C . GLN A 1 314 ? -22.190 2.497 -23.334 1.00 31.82 314 GLN A C 1
ATOM 2362 O O . GLN A 1 314 ? -23.104 2.658 -24.139 1.00 32.63 314 GLN A O 1
ATOM 2368 N N . LYS A 1 315 ? -22.366 2.485 -21.986 1.00 26.86 315 LYS A N 1
ATOM 2369 C CA . LYS A 1 315 ? -23.669 2.636 -21.314 1.00 26.16 315 LYS A CA 1
ATOM 2370 C C . LYS A 1 315 ? -24.241 4.045 -21.559 1.00 29.54 315 LYS A C 1
ATOM 2371 O O . LYS A 1 315 ? -25.424 4.177 -21.902 1.00 29.37 315 LYS A O 1
ATOM 2377 N N . GLU A 1 316 ? -23.395 5.093 -21.355 1.00 24.01 316 GLU A N 1
ATOM 2378 C CA . GLU A 1 316 ? -23.806 6.474 -21.534 1.00 24.99 316 GLU A CA 1
ATOM 2379 C C . GLU A 1 316 ? -24.193 6.773 -22.970 1.00 33.05 316 GLU A C 1
ATOM 2380 O O . GLU A 1 316 ? -25.260 7.348 -23.198 1.00 33.11 316 GLU A O 1
ATOM 2386 N N . LEU A 1 317 ? -23.343 6.357 -23.940 1.00 31.41 317 LEU A N 1
ATOM 2387 C CA . LEU A 1 317 ? -23.610 6.563 -25.359 1.00 31.47 317 LEU A CA 1
ATOM 2388 C C . LEU A 1 317 ? -24.870 5.833 -25.811 1.00 37.42 317 LEU A C 1
ATOM 2389 O O . LEU A 1 317 ? -25.661 6.426 -26.546 1.00 40.15 317 LEU A O 1
ATOM 2394 N N . THR A 1 318 ? -25.108 4.596 -25.303 1.00 31.68 318 THR A N 1
ATOM 2395 C CA . THR A 1 318 ? -26.296 3.790 -25.622 1.00 32.24 318 THR A CA 1
ATOM 2396 C C . THR A 1 318 ? -27.596 4.513 -25.237 1.00 34.35 318 THR A C 1
ATOM 2397 O O . THR A 1 318 ? -28.600 4.390 -25.944 1.00 34.73 318 THR A O 1
ATOM 2401 N N . ALA A 1 319 ? -27.564 5.255 -24.115 1.00 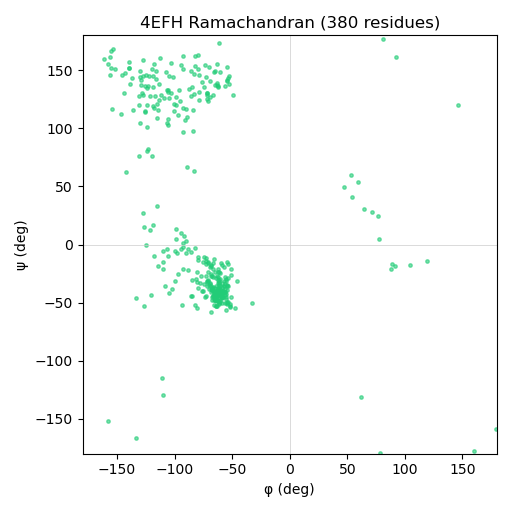28.97 319 ALA A N 1
ATOM 2402 C CA . ALA A 1 319 ? -28.700 6.003 -23.580 1.00 29.12 319 ALA A CA 1
ATOM 2403 C C . ALA A 1 319 ? -29.035 7.228 -24.434 1.00 36.56 319 ALA A C 1
ATOM 2404 O O . ALA A 1 319 ? -30.168 7.687 -24.400 1.00 40.17 319 ALA A O 1
ATOM 2406 N N . LEU A 1 320 ? -28.071 7.745 -25.200 1.00 32.62 320 LEU A N 1
ATOM 2407 C CA . LEU A 1 320 ? -28.229 8.943 -26.051 1.00 31.94 320 LEU A CA 1
ATOM 2408 C C . LEU A 1 320 ? -28.469 8.601 -27.539 1.00 36.70 320 LEU A C 1
ATOM 2409 O O . LEU A 1 320 ? -29.123 9.371 -28.248 1.00 35.69 320 LEU A O 1
ATOM 2414 N N . ALA A 1 321 ? -27.888 7.480 -28.008 1.00 32.99 321 ALA A N 1
ATOM 2415 C CA . ALA A 1 321 ? -27.914 7.047 -29.410 1.00 32.76 321 ALA A CA 1
ATOM 2416 C C . ALA A 1 321 ? -29.254 6.496 -29.889 1.00 36.29 321 ALA A C 1
ATOM 2417 O O . ALA A 1 321 ? -29.988 5.943 -29.059 1.00 36.82 321 ALA A O 1
ATOM 2419 N N . PRO A 1 322 ? -29.571 6.548 -31.228 1.00 31.60 322 PRO A N 1
ATOM 2420 C CA . PRO A 1 322 ? -30.795 5.869 -31.718 1.00 32.16 322 PRO A CA 1
ATOM 2421 C C . PRO A 1 322 ? -30.751 4.408 -31.287 1.00 39.30 322 PRO A C 1
ATOM 2422 O O . PRO A 1 322 ? -29.679 3.807 -31.280 1.00 40.32 322 PRO A O 1
ATOM 2426 N N . SER A 1 323 ? -31.888 3.861 -30.884 1.00 38.86 323 SER A N 1
ATOM 2427 C CA . SER A 1 323 ? -32.062 2.498 -30.378 1.00 39.24 323 SER A CA 1
ATOM 2428 C C . SER A 1 323 ? -31.535 1.409 -31.299 1.00 43.96 323 SER A C 1
ATOM 2429 O O . SER A 1 323 ? -31.105 0.347 -30.814 1.00 43.43 323 SER A O 1
ATOM 2432 N N . THR A 1 324 ? -31.546 1.678 -32.618 1.00 40.78 324 THR A N 1
ATOM 2433 C CA . THR A 1 324 ? -31.088 0.726 -33.634 1.00 41.65 324 THR A CA 1
ATOM 2434 C C . THR A 1 324 ? -29.568 0.769 -33.899 1.00 45.21 324 THR A C 1
ATOM 2435 O O . THR A 1 324 ? -29.057 -0.088 -34.622 1.00 47.08 324 THR A O 1
ATOM 2439 N N . MET A 1 325 ? -28.856 1.737 -33.299 1.00 37.58 325 MET A N 1
ATOM 2440 C CA . MET A 1 325 ? -27.432 2.018 -33.498 1.00 34.56 325 MET A CA 1
ATOM 2441 C C . MET A 1 325 ? -26.456 1.110 -32.765 1.00 37.75 325 MET A C 1
ATOM 2442 O O . MET A 1 325 ? -26.498 1.036 -31.534 1.00 38.33 325 MET A O 1
ATOM 2447 N N . LYS A 1 326 ? -25.533 0.479 -33.518 1.00 33.00 326 LYS A N 1
ATOM 2448 C CA . LYS A 1 326 ? -24.463 -0.350 -32.955 1.00 32.24 326 LYS A CA 1
ATOM 2449 C C . LYS A 1 326 ? -23.307 0.592 -32.558 1.00 34.23 326 LYS A C 1
ATOM 2450 O O . LYS A 1 326 ? -22.730 1.271 -33.416 1.00 31.67 326 LYS A O 1
ATOM 2456 N N . ILE A 1 327 ? -23.024 0.651 -31.236 1.00 30.51 327 ILE A N 1
ATOM 2457 C CA . ILE A 1 327 ? -21.964 1.446 -30.609 1.00 27.87 327 ILE A CA 1
ATOM 2458 C C . ILE A 1 327 ? -20.810 0.536 -30.258 1.00 29.82 327 ILE A C 1
ATOM 2459 O O . ILE A 1 327 ? -21.025 -0.475 -29.595 1.00 28.45 327 ILE A O 1
ATOM 2464 N N . LYS A 1 328 ? -19.576 0.928 -30.652 1.00 25.86 328 LYS A N 1
ATOM 2465 C CA . LYS A 1 328 ? -18.369 0.174 -30.350 1.00 24.02 328 LYS A CA 1
ATOM 2466 C C . LYS A 1 328 ? -17.296 1.099 -29.780 1.00 27.96 328 LYS A C 1
ATOM 2467 O O . LYS A 1 328 ? -16.905 2.068 -30.432 1.00 26.41 328 LYS A O 1
ATOM 2473 N N . ILE A 1 329 ? -16.847 0.805 -28.531 1.00 25.32 329 ILE A N 1
ATOM 2474 C CA . ILE A 1 329 ? -15.784 1.547 -27.838 1.00 23.47 329 ILE A CA 1
ATOM 2475 C C . ILE A 1 329 ? -14.476 0.765 -28.008 1.00 28.49 329 ILE A C 1
ATOM 2476 O O . ILE A 1 329 ? -14.424 -0.436 -27.700 1.00 30.91 329 ILE A O 1
ATOM 2481 N N . ILE A 1 330 ? -13.439 1.447 -28.502 1.00 22.10 330 ILE A N 1
ATOM 2482 C CA . ILE A 1 330 ? -12.095 0.922 -28.723 1.00 21.29 330 ILE A CA 1
ATOM 2483 C C . ILE A 1 330 ? -11.162 1.672 -27.782 1.00 24.34 330 ILE A C 1
ATOM 2484 O O . ILE A 1 330 ? -10.965 2.872 -27.920 1.00 23.10 330 ILE A O 1
ATOM 2489 N N . ALA A 1 331 ? -10.681 0.967 -26.769 1.00 22.22 331 ALA A N 1
ATOM 2490 C CA . ALA A 1 331 ? -9.799 1.466 -25.728 1.00 21.36 331 ALA A CA 1
ATOM 2491 C C . ALA A 1 331 ? -8.541 0.576 -25.709 1.00 24.08 331 ALA A C 1
ATOM 2492 O O . ALA A 1 331 ? -8.461 -0.365 -24.920 1.00 22.04 331 ALA A O 1
ATOM 2494 N N . PRO A 1 332 ? -7.567 0.795 -26.626 1.00 22.76 332 PRO A N 1
ATOM 2495 C CA . PRO A 1 332 ? -6.361 -0.071 -26.631 1.00 21.67 332 PRO A CA 1
ATOM 2496 C C . PRO A 1 332 ? -5.608 0.021 -25.293 1.00 25.20 332 PRO A C 1
ATOM 2497 O O . PRO A 1 332 ? -5.616 1.088 -24.680 1.00 22.24 332 PRO A O 1
ATOM 2501 N N . PRO A 1 333 ? -4.929 -1.039 -24.802 1.00 24.59 333 PRO A N 1
ATOM 2502 C CA . PRO A 1 333 ? -4.211 -0.900 -23.509 1.00 24.50 333 PRO A CA 1
ATOM 2503 C C . PRO A 1 333 ? -3.020 0.061 -23.551 1.00 27.56 333 PRO A C 1
ATOM 2504 O O . PRO A 1 333 ? -2.568 0.529 -22.505 1.00 27.38 333 PRO A O 1
ATOM 2508 N N . GLU A 1 334 ? -2.559 0.403 -24.759 1.00 23.51 334 GLU A N 1
ATOM 2509 C CA . GLU A 1 334 ? -1.444 1.324 -24.949 1.00 23.26 334 GLU A CA 1
ATOM 2510 C C . GLU A 1 334 ? -1.901 2.750 -25.287 1.00 24.44 334 GLU A C 1
ATOM 2511 O O . GLU A 1 334 ? -1.060 3.572 -25.635 1.00 23.68 334 GLU A O 1
ATOM 2517 N N . ARG A 1 335 ? -3.210 3.065 -25.096 1.00 20.70 335 ARG A N 1
ATOM 2518 C CA . ARG A 1 335 ? -3.824 4.367 -25.394 1.00 19.85 335 ARG A CA 1
ATOM 2519 C C . ARG A 1 335 ? -3.187 5.616 -24.781 1.00 27.94 335 ARG A C 1
ATOM 2520 O O . ARG A 1 335 ? -3.454 6.725 -25.251 1.00 28.41 335 ARG A O 1
ATOM 2528 N N . LYS A 1 336 ? -2.331 5.440 -23.755 1.00 26.57 336 LYS A N 1
ATOM 2529 C CA . LYS A 1 336 ? -1.556 6.513 -23.132 1.00 25.50 336 LYS A CA 1
ATOM 2530 C C . LYS A 1 336 ? -0.511 7.052 -24.144 1.00 26.40 336 LYS A C 1
ATOM 2531 O O . LYS A 1 336 ? -0.172 8.224 -24.055 1.00 25.35 336 LYS A O 1
ATOM 2537 N N . TYR A 1 337 ? -0.035 6.207 -25.113 1.00 21.25 337 TYR A N 1
ATOM 2538 C CA . TYR A 1 337 ? 0.980 6.539 -26.129 1.00 21.29 337 TYR A CA 1
ATOM 2539 C C . TYR A 1 337 ? 0.475 6.368 -27.579 1.00 26.14 337 TYR A C 1
ATOM 2540 O O . TYR A 1 337 ? 1.285 6.377 -28.508 1.00 26.27 337 TYR A O 1
ATOM 2549 N N . SER A 1 338 ? -0.839 6.198 -27.780 1.00 23.05 338 SER A N 1
ATOM 2550 C CA . SER A 1 338 ? -1.394 5.974 -29.119 1.00 22.34 338 SER A CA 1
ATOM 2551 C C . SER A 1 338 ? -1.172 7.125 -30.125 1.00 24.02 338 SER A C 1
ATOM 2552 O O . SER A 1 338 ? -0.951 6.852 -31.317 1.00 23.88 338 SER A O 1
ATOM 2555 N N . VAL A 1 339 ? -1.162 8.394 -29.640 1.00 17.83 339 VAL A N 1
ATOM 2556 C CA . VAL A 1 339 ? -0.872 9.584 -30.453 1.00 16.98 339 VAL A CA 1
ATOM 2557 C C . VAL A 1 339 ? 0.549 9.417 -31.001 1.00 20.30 339 VAL A C 1
ATOM 2558 O O . VAL A 1 339 ? 0.763 9.510 -32.217 1.00 22.26 339 VAL A O 1
ATOM 2562 N N . TRP A 1 340 ? 1.498 9.095 -30.113 1.00 14.84 340 TRP A N 1
ATOM 2563 C CA . TRP A 1 340 ? 2.878 8.872 -30.513 1.00 15.18 340 TRP A CA 1
ATOM 2564 C C . TRP A 1 340 ? 3.010 7.686 -31.478 1.00 21.06 340 TRP A C 1
ATOM 2565 O O . TRP A 1 340 ? 3.679 7.824 -32.506 1.00 22.67 340 TRP A O 1
ATOM 2576 N N . ILE A 1 341 ? 2.397 6.521 -31.135 1.00 17.12 341 ILE A N 1
ATOM 2577 C CA . ILE A 1 341 ? 2.400 5.281 -31.936 1.00 16.42 341 ILE A CA 1
ATOM 2578 C C . ILE A 1 341 ? 1.873 5.499 -33.357 1.00 20.34 341 ILE A C 1
ATOM 2579 O O . ILE A 1 341 ? 2.480 4.989 -34.303 1.00 21.14 341 ILE A O 1
ATOM 2584 N N . GLY A 1 342 ? 0.785 6.276 -33.484 1.00 15.29 342 GLY A N 1
ATOM 2585 C CA . GLY A 1 342 ? 0.176 6.634 -34.758 1.00 14.48 342 GLY A CA 1
ATOM 2586 C C . GLY A 1 342 ? 1.136 7.443 -35.605 1.00 21.47 342 GLY A C 1
ATOM 2587 O O . GLY A 1 342 ? 1.234 7.206 -36.816 1.00 21.73 342 GLY A O 1
ATOM 2588 N N . GLY A 1 343 ? 1.887 8.359 -34.951 1.00 18.45 343 GLY A N 1
ATOM 2589 C CA . GLY A 1 343 ? 2.921 9.176 -35.586 1.00 16.87 343 GLY A CA 1
ATOM 2590 C C . GLY A 1 343 ? 4.062 8.305 -36.079 1.00 18.92 343 GLY A C 1
ATOM 2591 O O . GLY A 1 343 ? 4.479 8.401 -37.241 1.00 19.65 343 GLY A O 1
ATOM 2592 N N . SER A 1 344 ? 4.521 7.380 -35.219 1.00 13.44 344 SER A N 1
ATOM 2593 C CA . SER A 1 344 ? 5.563 6.413 -35.587 1.00 13.12 344 SER A CA 1
ATOM 2594 C C . SER A 1 344 ? 5.160 5.597 -36.821 1.00 19.36 344 SER A C 1
ATOM 2595 O O . SER A 1 344 ? 5.987 5.409 -37.718 1.00 20.53 344 SER A O 1
ATOM 2598 N N . ILE A 1 345 ? 3.882 5.130 -36.873 1.00 15.54 345 ILE A N 1
ATOM 2599 C CA . ILE A 1 345 ? 3.338 4.391 -38.008 1.00 15.67 345 ILE A CA 1
ATOM 2600 C C . ILE A 1 345 ? 3.312 5.293 -39.225 1.00 22.06 345 ILE A C 1
ATOM 2601 O O . ILE A 1 345 ? 3.841 4.912 -40.267 1.00 22.30 345 ILE A O 1
ATOM 2606 N N . LEU A 1 346 ? 2.698 6.493 -39.084 1.00 18.64 346 LEU A N 1
ATOM 2607 C CA . LEU A 1 346 ? 2.561 7.438 -40.171 1.00 18.24 346 LEU A CA 1
ATOM 2608 C C . LEU A 1 346 ? 3.892 7.809 -40.825 1.00 21.50 346 LEU A C 1
ATOM 2609 O O . LEU A 1 346 ? 4.038 7.612 -42.042 1.00 20.75 346 LEU A O 1
ATOM 2614 N N . ALA A 1 347 ? 4.864 8.314 -40.027 1.00 16.15 347 ALA A N 1
ATOM 2615 C CA . ALA A 1 347 ? 6.151 8.750 -40.588 1.00 16.94 347 ALA A CA 1
ATOM 2616 C C . ALA A 1 347 ? 7.075 7.635 -41.155 1.00 22.97 347 ALA A C 1
ATOM 2617 O O . ALA A 1 347 ? 7.950 7.944 -41.984 1.00 22.00 347 ALA A O 1
ATOM 2619 N N . SER A 1 348 ? 6.838 6.346 -40.762 1.00 18.54 348 SER A N 1
ATOM 2620 C CA . SER A 1 348 ? 7.630 5.210 -41.249 1.00 19.09 348 SER A CA 1
ATOM 2621 C C . SER A 1 348 ? 6.931 4.448 -42.407 1.00 24.33 348 SER A C 1
ATOM 2622 O O . SER A 1 348 ? 7.429 3.411 -42.862 1.00 23.37 348 SER A O 1
ATOM 2625 N N . LEU A 1 349 ? 5.784 4.956 -42.866 1.00 20.78 349 LEU A N 1
ATOM 2626 C CA . LEU A 1 349 ? 5.065 4.327 -43.961 1.00 21.59 349 LEU A CA 1
ATOM 2627 C C . LEU A 1 349 ? 5.630 4.807 -45.291 1.00 26.91 349 LEU A C 1
ATOM 2628 O O . LEU A 1 349 ? 5.863 6.002 -45.462 1.00 27.16 349 LEU A O 1
ATOM 2633 N N . SER A 1 350 ? 5.846 3.877 -46.225 1.00 24.19 350 SER A N 1
ATOM 2634 C CA . SER A 1 350 ? 6.355 4.145 -47.589 1.00 25.76 350 SER A CA 1
ATOM 2635 C C . SER A 1 350 ? 5.491 5.136 -48.343 1.00 29.49 350 SER A C 1
ATOM 2636 O O . SER A 1 350 ? 5.989 5.947 -49.115 1.00 30.13 350 SER A O 1
ATOM 2639 N N . THR A 1 351 ? 4.181 5.027 -48.140 1.00 26.33 351 THR A N 1
ATOM 2640 C CA . THR A 1 351 ? 3.149 5.802 -48.801 1.00 26.48 351 THR A CA 1
ATOM 2641 C C . THR A 1 351 ? 3.071 7.218 -48.255 1.00 31.79 351 THR A C 1
ATOM 2642 O O . THR A 1 351 ? 2.469 8.082 -48.893 1.00 34.46 351 THR A O 1
ATOM 2646 N N . PHE A 1 352 ? 3.688 7.461 -47.092 1.00 25.34 352 PHE A N 1
ATOM 2647 C CA . PHE A 1 352 ? 3.731 8.780 -46.471 1.00 23.52 352 PHE A CA 1
ATOM 2648 C C . PHE A 1 352 ? 4.945 9.620 -46.957 1.00 27.70 352 PHE A C 1
ATOM 2649 O O . PHE A 1 352 ? 4.924 10.845 -46.865 1.00 26.42 352 PHE A O 1
ATOM 2657 N N . GLN A 1 353 ? 5.988 8.966 -47.458 1.00 24.43 353 GLN A N 1
ATOM 2658 C CA . GLN A 1 353 ? 7.228 9.639 -47.872 1.00 25.47 353 GLN A CA 1
ATOM 2659 C C . GLN A 1 353 ? 7.103 10.870 -48.833 1.00 33.53 353 GLN A C 1
ATOM 2660 O O . GLN A 1 353 ? 7.923 11.789 -48.767 1.00 33.47 353 GLN A O 1
ATOM 2666 N N . GLN A 1 354 ? 6.031 10.926 -49.636 1.00 32.15 354 GLN A N 1
ATOM 2667 C CA . GLN A 1 354 ? 5.779 12.035 -50.565 1.00 33.57 354 GLN A CA 1
ATOM 2668 C C . GLN A 1 354 ? 4.956 13.159 -49.938 1.00 36.85 354 GLN A C 1
ATOM 2669 O O . GLN A 1 354 ? 4.757 14.182 -50.579 1.00 37.46 354 GLN A O 1
ATOM 2675 N N . MET A 1 355 ? 4.441 12.940 -48.711 1.00 32.71 355 MET A N 1
ATOM 2676 C CA . MET A 1 355 ? 3.589 13.844 -47.944 1.00 31.82 355 MET A CA 1
ATOM 2677 C C . MET A 1 355 ? 4.396 14.920 -47.205 1.00 29.94 355 MET A C 1
ATOM 2678 O O . MET A 1 355 ? 3.861 16.005 -46.958 1.00 28.10 355 MET A O 1
ATOM 2683 N N . TRP A 1 356 ? 5.657 14.601 -46.807 1.00 23.64 356 TRP A N 1
ATOM 2684 C CA . TRP A 1 356 ? 6.544 15.516 -46.065 1.00 22.28 356 TRP A CA 1
ATOM 2685 C C . TRP A 1 356 ? 6.679 16.859 -46.771 1.00 28.80 356 TRP A C 1
ATOM 2686 O O . TRP A 1 356 ? 6.722 16.911 -48.009 1.00 31.67 356 TRP A O 1
ATOM 2697 N N . ILE A 1 357 ? 6.791 17.930 -45.991 1.00 22.69 357 ILE A N 1
ATOM 2698 C CA . ILE A 1 357 ? 7.062 19.257 -46.532 1.00 22.41 357 ILE A CA 1
ATOM 2699 C C . ILE A 1 357 ? 8.574 19.323 -46.530 1.00 25.23 357 ILE A C 1
ATOM 2700 O O . ILE A 1 357 ? 9.183 19.242 -45.470 1.00 23.65 357 ILE A O 1
ATOM 2705 N N . SER A 1 358 ? 9.172 19.442 -47.700 1.00 22.74 358 SER A N 1
ATOM 2706 C CA . SER A 1 358 ? 10.620 19.569 -47.816 1.00 22.77 358 SER A CA 1
ATOM 2707 C C . SER A 1 358 ? 11.043 21.038 -47.571 1.00 26.88 358 SER A C 1
ATOM 2708 O O . SER A 1 358 ? 10.228 21.950 -47.731 1.00 25.56 358 SER A O 1
ATOM 2711 N N . LYS A 1 359 ? 12.341 21.266 -47.280 1.00 26.30 359 LYS A N 1
ATOM 2712 C CA . LYS A 1 359 ? 12.912 22.599 -47.131 1.00 26.53 359 LYS A CA 1
ATOM 2713 C C . LYS A 1 359 ? 12.800 23.367 -48.439 1.00 33.10 359 LYS A C 1
ATOM 2714 O O . LYS A 1 359 ? 12.422 24.531 -48.409 1.00 33.47 359 LYS A O 1
ATOM 2720 N N . GLU A 1 360 ? 13.081 22.702 -49.583 1.00 32.17 360 GLU A N 1
ATOM 2721 C CA . GLU A 1 360 ? 12.977 23.261 -50.933 1.00 33.67 360 GLU A CA 1
ATOM 2722 C C . GLU A 1 360 ? 11.583 23.887 -51.107 1.00 37.76 360 GLU A C 1
ATOM 2723 O O . GLU A 1 360 ? 11.504 25.075 -51.427 1.00 37.94 360 GLU A O 1
ATOM 2729 N N . GLU A 1 361 ? 10.494 23.111 -50.815 1.00 33.22 361 GLU A N 1
ATOM 2730 C CA . GLU A 1 361 ? 9.106 23.592 -50.893 1.00 32.49 361 GLU A CA 1
ATOM 2731 C C . GLU A 1 361 ? 8.864 24.793 -49.960 1.00 35.63 361 GLU A C 1
ATOM 2732 O O . GLU A 1 361 ? 8.202 25.758 -50.346 1.00 36.08 361 GLU A O 1
ATOM 2738 N N . TYR A 1 362 ? 9.397 24.720 -48.735 1.00 29.96 362 TYR A N 1
ATOM 2739 C CA . TYR A 1 362 ? 9.251 25.779 -47.757 1.00 28.28 362 TYR A CA 1
ATOM 2740 C C . TYR A 1 362 ? 9.964 27.064 -48.182 1.00 33.94 362 TYR A C 1
ATOM 2741 O O . TYR A 1 362 ? 9.414 28.146 -47.989 1.00 33.41 362 TYR A O 1
ATOM 2750 N N . ASP A 1 363 ? 11.192 26.950 -48.709 1.00 32.86 363 ASP A N 1
ATOM 2751 C CA . ASP A 1 363 ? 11.984 28.103 -49.140 1.00 35.35 363 ASP A CA 1
ATOM 2752 C C . ASP A 1 363 ? 11.300 28.883 -50.248 1.00 44.56 363 ASP A C 1
ATOM 2753 O O . ASP A 1 363 ? 11.429 30.109 -50.298 1.00 46.30 363 ASP A O 1
ATOM 2758 N N . GLU A 1 364 ? 10.521 28.173 -51.082 1.00 42.31 364 GLU A N 1
ATOM 2759 C CA . GLU A 1 364 ? 9.736 28.695 -52.189 1.00 43.93 364 GLU A CA 1
ATOM 2760 C C . GLU A 1 364 ? 8.392 29.327 -51.741 1.00 48.35 364 GLU A C 1
ATOM 2761 O O . GLU A 1 364 ? 7.967 30.323 -52.339 1.00 50.02 364 GLU A O 1
ATOM 2767 N N . SER A 1 365 ? 7.722 28.744 -50.722 1.00 42.01 365 SER A N 1
ATOM 2768 C CA . SER A 1 365 ? 6.383 29.162 -50.290 1.00 40.63 365 SER A CA 1
ATOM 2769 C C . SER A 1 365 ? 6.240 29.857 -48.952 1.00 42.06 365 SER A C 1
ATOM 2770 O O . SER A 1 365 ? 5.194 30.469 -48.720 1.00 42.23 365 SER A O 1
ATOM 2773 N N . GLY A 1 366 ? 7.205 29.687 -48.050 1.00 35.61 366 GLY A N 1
ATOM 2774 C CA . GLY A 1 366 ? 7.085 30.213 -46.690 1.00 32.99 366 GLY A CA 1
ATOM 2775 C C . GLY A 1 366 ? 6.193 29.341 -45.807 1.00 32.51 366 GLY A C 1
ATOM 2776 O O . GLY A 1 366 ? 5.657 28.329 -46.278 1.00 28.24 366 GLY A O 1
ATOM 2777 N N . PRO A 1 367 ? 5.980 29.713 -44.515 1.00 30.14 367 PRO A N 1
ATOM 2778 C CA . PRO A 1 367 ? 5.194 28.840 -43.612 1.00 29.32 367 PRO A CA 1
ATOM 2779 C C . PRO A 1 367 ? 3.781 28.432 -44.037 1.00 34.84 367 PRO A C 1
ATOM 2780 O O . PRO A 1 367 ? 3.337 27.321 -43.693 1.00 33.07 367 PRO A O 1
ATOM 2784 N N . SER A 1 368 ? 3.099 29.300 -44.827 1.00 32.97 368 SER A N 1
ATOM 2785 C CA . SER A 1 368 ? 1.743 29.086 -45.360 1.00 32.91 368 SER A CA 1
ATOM 2786 C C . SER A 1 368 ? 1.550 27.730 -46.065 1.00 36.43 368 SER A C 1
ATOM 2787 O O . SER A 1 368 ? 0.415 27.251 -46.159 1.00 36.81 368 SER A O 1
ATOM 2790 N N . ILE A 1 369 ? 2.664 27.094 -46.503 1.00 32.20 369 ILE A N 1
ATOM 2791 C CA . ILE A 1 369 ? 2.698 25.780 -47.150 1.00 31.43 369 ILE A CA 1
ATOM 2792 C C . ILE A 1 369 ? 2.045 24.672 -46.303 1.00 35.75 369 ILE A C 1
ATOM 2793 O O . ILE A 1 369 ? 1.448 23.765 -46.879 1.00 37.78 369 ILE A O 1
ATOM 2798 N N . VAL A 1 370 ? 2.150 24.749 -44.949 1.00 30.59 370 VAL A N 1
ATOM 2799 C CA . VAL A 1 370 ? 1.552 23.789 -44.001 1.00 29.10 370 VAL A CA 1
ATOM 2800 C C . VAL A 1 370 ? 0.030 23.613 -44.227 1.00 36.26 370 VAL A C 1
ATOM 2801 O O . VAL A 1 370 ? -0.488 22.530 -44.024 1.00 35.54 370 VAL A O 1
ATOM 2805 N N . HIS A 1 371 ? -0.672 24.690 -44.603 1.00 36.63 371 HIS A N 1
ATOM 2806 C CA . HIS A 1 371 ? -2.114 24.697 -44.830 1.00 38.00 371 HIS A CA 1
ATOM 2807 C C . HIS A 1 371 ? -2.504 23.805 -46.015 1.00 48.62 371 HIS A C 1
ATOM 2808 O O . HIS A 1 371 ? -3.403 22.981 -45.882 1.00 48.53 371 HIS A O 1
ATOM 2815 N N . ARG A 1 372 ? -1.787 23.946 -47.145 1.00 49.83 372 ARG A N 1
ATOM 2816 C CA . ARG A 1 372 ? -1.974 23.184 -48.380 1.00 51.91 372 ARG A CA 1
ATOM 2817 C C . ARG A 1 372 ? -1.484 21.730 -48.247 1.00 57.36 372 ARG A C 1
ATOM 2818 O O . ARG A 1 372 ? -1.987 20.855 -48.950 1.00 57.04 372 ARG A O 1
ATOM 2821 N N . LYS A 1 373 ? -0.499 21.482 -47.357 1.00 54.58 373 LYS A N 1
ATOM 2822 C CA . LYS A 1 373 ? 0.137 20.175 -47.186 1.00 54.20 373 LYS A CA 1
ATOM 2823 C C . LYS A 1 373 ? -0.300 19.341 -45.989 1.00 58.47 373 LYS A C 1
ATOM 2824 O O . LYS A 1 373 ? -0.367 18.116 -46.109 1.00 59.32 373 LYS A O 1
ATOM 2830 N N . CYS A 1 374 ? -0.547 19.971 -44.832 1.00 54.03 374 CYS A N 1
ATOM 2831 C CA . CYS A 1 374 ? -0.943 19.256 -43.611 1.00 59.64 374 CYS A CA 1
ATOM 2832 C C . CYS A 1 374 ? -2.407 19.471 -43.279 1.00 75.46 374 CYS A C 1
ATOM 2833 O O . CYS A 1 374 ? -3.247 18.761 -43.823 1.00 47.98 374 CYS A O 1
ATOM 2836 N N . PRO B 2 39 ? -3.558 4.747 -57.824 1.00 71.91 74 PRO B N 1
ATOM 2837 C CA . PRO B 2 39 ? -4.657 5.690 -57.549 1.00 70.99 74 PRO B CA 1
ATOM 2838 C C . PRO B 2 39 ? -4.172 6.959 -56.828 1.00 71.23 74 PRO B C 1
ATOM 2839 O O . PRO B 2 39 ? -2.994 7.317 -56.957 1.00 71.17 74 PRO B O 1
ATOM 2843 N N . SER B 2 40 ? -5.068 7.641 -56.074 1.00 64.01 75 SER B N 1
ATOM 2844 C CA . SER B 2 40 ? -4.724 8.853 -55.331 1.00 62.12 75 SER B CA 1
ATOM 2845 C C . SER B 2 40 ? -3.658 8.562 -54.269 1.00 63.77 75 SER B C 1
ATOM 2846 O O . SER B 2 40 ? -3.762 7.530 -53.597 1.00 63.36 75 SER B O 1
ATOM 2849 N N . PRO B 2 41 ? -2.624 9.435 -54.112 1.00 58.09 76 PRO B N 1
ATOM 2850 C CA . PRO B 2 41 ? -1.584 9.186 -53.087 1.00 55.96 76 PRO B CA 1
ATOM 2851 C C . PRO B 2 41 ? -2.153 9.053 -51.675 1.00 53.32 76 PRO B C 1
ATOM 2852 O O . PRO B 2 41 ? -1.665 8.231 -50.900 1.00 51.77 76 PRO B O 1
ATOM 2856 N N . ARG B 2 42 ? -3.208 9.846 -51.370 1.00 46.77 77 ARG B N 1
ATOM 2857 C CA . ARG B 2 42 ? -3.916 9.874 -50.096 1.00 44.98 77 ARG B CA 1
ATOM 2858 C C . ARG B 2 42 ? -4.672 8.564 -49.865 1.00 47.84 77 ARG B C 1
ATOM 2859 O O . ARG B 2 42 ? -4.727 8.096 -48.727 1.00 47.45 77 ARG B O 1
ATOM 2867 N N . GLU B 2 43 ? -5.244 7.978 -50.936 1.00 43.04 78 GLU B N 1
ATOM 2868 C CA . GLU B 2 43 ? -5.978 6.710 -50.860 1.00 42.26 78 GLU B CA 1
ATOM 2869 C C . GLU B 2 43 ? -5.045 5.527 -50.582 1.00 40.36 78 GLU B C 1
ATOM 2870 O O . GLU B 2 43 ? -5.418 4.592 -49.869 1.00 38.48 78 GLU B O 1
ATOM 2876 N N . GLN B 2 44 ? -3.819 5.607 -51.092 1.00 34.49 79 GLN B N 1
ATOM 2877 C CA . GLN B 2 44 ? -2.806 4.580 -50.899 1.00 33.60 79 GLN B CA 1
ATOM 2878 C C . GLN B 2 44 ? -2.296 4.613 -49.460 1.00 34.60 79 GLN B C 1
ATOM 2879 O O . GLN B 2 44 ? -1.984 3.552 -48.902 1.00 33.95 79 GLN B O 1
ATOM 2885 N N . LEU B 2 45 ? -2.209 5.836 -48.875 1.00 27.59 80 LEU B N 1
ATOM 2886 C CA . LEU B 2 45 ? -1.766 6.097 -47.504 1.00 25.80 80 LEU B CA 1
ATOM 2887 C C . LEU B 2 45 ? -2.795 5.489 -46.579 1.00 27.74 80 LEU B C 1
ATOM 2888 O O . LEU B 2 45 ? -2.431 4.722 -45.681 1.00 24.45 80 LEU B O 1
ATOM 2893 N N . MET B 2 46 ? -4.098 5.850 -46.815 1.00 25.95 81 MET B N 1
ATOM 2894 C CA . MET B 2 46 ? -5.274 5.414 -46.042 1.00 25.14 81 MET B CA 1
ATOM 2895 C C . MET B 2 46 ? -5.336 3.912 -45.988 1.00 29.76 81 MET B C 1
ATOM 2896 O O . MET B 2 46 ? -5.457 3.348 -44.892 1.00 30.02 81 MET B O 1
ATOM 2901 N N . GLU B 2 47 ? -5.148 3.270 -47.161 1.00 25.82 82 GLU B N 1
ATOM 2902 C CA . GLU B 2 47 ? -5.124 1.822 -47.304 1.00 25.85 82 GLU B CA 1
ATOM 2903 C C . GLU B 2 47 ? -3.975 1.169 -46.513 1.00 26.32 82 GLU B C 1
ATOM 2904 O O . GLU B 2 47 ? -4.212 0.150 -45.867 1.00 26.23 82 GLU B O 1
ATOM 2910 N N . SER B 2 48 ? -2.761 1.766 -46.523 1.00 19.34 83 SER B N 1
ATOM 2911 C CA . SER B 2 48 ? -1.631 1.209 -45.785 1.00 19.18 83 SER B CA 1
ATOM 2912 C C . SER B 2 48 ? -1.779 1.352 -44.263 1.00 24.80 83 SER B C 1
ATOM 2913 O O . SER B 2 48 ? -1.323 0.480 -43.517 1.00 26.41 83 SER B O 1
ATOM 2916 N N . ILE B 2 49 ? -2.471 2.420 -43.813 1.00 20.33 84 ILE B N 1
ATOM 2917 C CA . ILE B 2 49 ? -2.796 2.663 -42.419 1.00 19.61 84 ILE B CA 1
ATOM 2918 C C . ILE B 2 49 ? -3.794 1.583 -41.931 1.00 25.87 84 ILE B C 1
ATOM 2919 O O . ILE B 2 49 ? -3.655 1.078 -40.800 1.00 25.81 84 ILE B O 1
ATOM 2924 N N . ARG B 2 50 ? -4.781 1.219 -42.797 1.00 21.12 85 ARG B N 1
ATOM 2925 C CA . ARG B 2 50 ? -5.784 0.207 -42.466 1.00 20.12 85 ARG B CA 1
ATOM 2926 C C . ARG B 2 50 ? -5.142 -1.177 -42.383 1.00 27.23 85 ARG B C 1
ATOM 2927 O O . ARG B 2 50 ? -5.471 -1.948 -41.477 1.00 27.06 85 ARG B O 1
ATOM 2935 N N . LYS B 2 51 ? -4.140 -1.438 -43.245 1.00 23.62 86 LYS B N 1
ATOM 2936 C CA . LYS B 2 51 ? -3.373 -2.679 -43.255 1.00 23.17 86 LYS B CA 1
ATOM 2937 C C . LYS B 2 51 ? -2.630 -2.825 -41.912 1.00 26.82 86 LYS B C 1
ATOM 2938 O O . LYS B 2 51 ? -2.582 -3.911 -41.343 1.00 27.26 86 LYS B O 1
ATOM 2944 N N . GLY B 2 52 ? -2.079 -1.717 -41.422 1.00 23.46 87 GLY B N 1
ATOM 2945 C CA . GLY B 2 52 ? -1.288 -1.663 -40.203 1.00 23.37 87 GLY B CA 1
ATOM 2946 C C . GLY B 2 52 ? 0.132 -2.111 -40.488 1.00 28.08 87 GLY B C 1
ATOM 2947 O O . GLY B 2 52 ? 0.447 -2.512 -41.612 1.00 29.07 87 GLY B O 1
ATOM 2948 N N . LYS B 2 53 ? 1.002 -2.055 -39.496 1.00 24.66 88 LYS B N 1
ATOM 2949 C CA . LYS B 2 53 ? 2.377 -2.553 -39.659 1.00 25.32 88 LYS B CA 1
ATOM 2950 C C . LYS B 2 53 ? 3.013 -2.939 -38.309 1.00 30.34 88 LYS B C 1
ATOM 2951 O O . LYS B 2 53 ? 2.524 -2.512 -37.250 1.00 30.93 88 LYS B O 1
ATOM 2957 N N . GLU B 2 54 ? 4.085 -3.751 -38.342 1.00 24.42 89 GLU B N 1
ATOM 2958 C CA . GLU B 2 54 ? 4.785 -4.080 -37.117 1.00 24.12 89 GLU B CA 1
ATOM 2959 C C . GLU B 2 54 ? 5.755 -2.933 -36.852 1.00 28.07 89 GLU B C 1
ATOM 2960 O O . GLU B 2 54 ? 6.312 -2.349 -37.794 1.00 27.39 89 GLU B O 1
ATOM 2966 N N . LEU B 2 55 ? 5.989 -2.642 -35.571 1.00 23.96 90 LEU B N 1
ATOM 2967 C CA . LEU B 2 55 ? 6.923 -1.606 -35.170 1.00 22.64 90 LEU B CA 1
ATOM 2968 C C . LEU B 2 55 ? 8.043 -2.257 -34.414 1.00 28.06 90 LEU B C 1
ATOM 2969 O O . LEU B 2 55 ? 7.829 -3.295 -33.800 1.00 27.81 90 LEU B O 1
ATOM 2974 N N . LYS B 2 56 ? 9.249 -1.674 -34.494 1.00 25.83 91 LYS B N 1
ATOM 2975 C CA . LYS B 2 56 ? 10.459 -2.191 -33.872 1.00 26.31 91 LYS B CA 1
ATOM 2976 C C . LYS B 2 56 ? 10.391 -2.035 -32.343 1.00 33.48 91 LYS B C 1
ATOM 2977 O O . LYS B 2 56 ? 10.160 -0.945 -31.824 1.00 32.59 91 LYS B O 1
ATOM 2983 N N . GLN B 2 57 ? 10.534 -3.149 -31.633 1.00 34.05 92 GLN B N 1
ATOM 2984 C CA . GLN B 2 57 ? 10.488 -3.193 -30.171 1.00 35.62 92 GLN B CA 1
ATOM 2985 C C . GLN B 2 57 ? 11.751 -2.573 -29.612 1.00 41.77 92 GLN B C 1
ATOM 2986 O O . GLN B 2 57 ? 12.852 -2.924 -30.057 1.00 43.67 92 GLN B O 1
ATOM 2992 N N . ILE B 2 58 ? 11.606 -1.616 -28.684 1.00 36.96 93 ILE B N 1
ATOM 2993 C CA . ILE B 2 58 ? 12.770 -0.912 -28.131 1.00 55.54 93 ILE B CA 1
ATOM 2994 C C . ILE B 2 58 ? 13.037 -1.087 -26.627 1.00 86.19 93 ILE B C 1
ATOM 2995 O O . ILE B 2 58 ? 12.120 -1.300 -25.837 1.00 55.01 93 ILE B O 1
#

Organism: Acanthamoeba castellanii (NCBI:txid5755)

Nearest PDB structures (foldseek):
  3mn7-assembly1_S  TM=8.447E-01  e=2.847E-01  Drosophila melanogaster
  4efh-assembly1_A  TM=1.003E+00  e=5.372E-74  Acanthamoeba castellanii
  3cip-assembly1_A  TM=9.940E-01  e=3.056E-67  unclassified
  8oh4-assembly1_C  TM=9.825E-01  e=2.180E-66  Drosophila
  3a5l-assembly1_C  TM=9.895E-01  e=1.555E-65  Dictyostelium discoideum

B-factor: mean 36.29, std 18.17, range [12.03, 158.0]

Sequence (384 aa):
VQALVIDNGSGMCKAGFAGDDAPRAVFPSIVGRPRHTGQKDSYVGDEAQSKRGILTLKYPIEHGIVTNWDDMEKIWHHTFYNELRVAPEEHPVLLTEAPLNPKANREKMTQIMFETFNTPAMYVAIQAVLSLYASGRTTGIVLDSGDGVTHTVPIYEGYALPHAILRLDLAGRDLTDYLMKILTERGYSFTTTAEREIVRDIKEKLCYVALDFEQEMHTAASSSALEKSYELPDGQVITIGNERFRAPEALFQPSFLGMESAGIHETTYNSIMKCDVDIRKDLYGNVVLSGGTTMFPGIADRMQKELTALAPSTMKIKIIAPPERKYSVWIGGSILASLSTFQQMWISKEEYDESGPSIVHRKCPSPREQLMESIRKGKELKQI

Radius of gyration: 21.42 Å; Cα contacts (8 Å, |Δi|>4): 777; chains: 2; bounding box: 56×40×65 Å

Secondary structure (DSSP, 8-state):
---EEEEE-SSEEEEEETTBSS-SEEEES-EEEESS----S-EETHHHHHTTTTEEEE-TTTTSS-S-HHHHHHHHHHIIIIII---GGGS-EEEEE-TT--HHHHHHHHHIIIIIS--SEEEEEEHHHHHHHHTT-SSEEEEEE-SS-EEEEEEETTEE-GGG-EEES-SHHHHHHHHHHHHGGGT----SHHHHHHHHHHHHHH----SSHHHHHHHHHH-STT-EEEE-TTS-EEEE-THHHHHHHTTT-GGGGT--PPPHHHHHHHHHHTS-GGGHHHHHT-EEEESGGGGSTTHHHHHHHHHHHHS-TT----EE--TTTTSHHHHHHHHHHT-TTTTTTSEEHHHHHHH-TTHHHHH-/--HHHHHHHHHHH----B--

InterPro domains:
  IPR004000 Actin family [PF00022] (2-375)
  IPR004000 Actin family [PR00190] (26-35)
  IPR004000 Actin family [PR00190] (49-60)
  IPR004000 Actin family [PR00190] (61-83)
  IPR004000 Actin family [PR00190] (115-128)
  IPR004000 Actin family [PR00190] (140-159)
  IPR004000 Actin family [PR00190] (236-252)
  IPR004000 Actin family [PTHR11937] (8-369)
  IPR004000 Actin family [SM00268] (5-375)
  IPR004001 Actin, conserved site [PS00406] (53-63)
  IPR004001 Actin, conserved site [PS00432] (356-364)
  IPR020902 Actin/actin-like conserved site [PS01132] (104-116)
  IPR043129 ATPase, nucleotide binding domain [SSF53067] (3-153)
  IPR043129 ATPase, nucleotide binding domain [SSF53067] (147-375)

Foldseek 3Di:
DWAKEWEQALFWIFIPTFVDQGGQDIFTLKKWAFPVPPPDRIDGGPVNVVPVVGTDIDRQCNAQAGPDLVSVLVNVCCCACPRHNHQQLPHEYEYEGAQPHDLVRLLSVLCCSCPVRVHQWYAYAYLQLLLCVLVVHQFAWEFAAAAQKTKIFGGDRSDTDNLLIDIDRDHLVLLLVLLQVVCVVVVDHQDDPVSSVQSSVCLLPQAAADLDLVVQVVVLVVDCVSKDWDADPVGDIDIDTSSRHLSLCCQCVVCSSPDPDHHSLVSNVSSLVSDDPVCSLVHQQHYEYAASRCLHHPNQSSSVVSNCVVDDVVHDGDYHYDNVRNCSSRSSSSNQVPDPVNVVLICGSVNCVVPRSSVNVVRD/DDPVVVVVVVVVVPDDDDDD